Protein AF-0000000087534327 (afdb_homodimer)

Organism: NCBI:txid39488

Foldseek 3Di:
DQQWPWQFLVNLLVVLVVCLVVVVLLSNLLSLLCLLLLVLCFVCVPAADADPVGHFDADPVRHGHHPSLVSQQVLCQPQLFCLQCLDNPDPTGQDGSNRSSLVNCCVNPVVPQQCDDDQQEHEAEDAPPPSPQGWPQVCPVPPSHTYGYHHSSSSSVSSSVSSVVSCVVCVVPTPRVVPIGTDGHQQSLAPQPQQCFAEEEAAQDPVVQVVLCSSNCRNHVHYHYHNAQVVVCVPCPPPDTLEYEYEPVHLPDPPRPVLVVQPHAYEYEEQCQPPDDNPRNPPRYHYAHPVGDSSVVNVSVNVRRD/DQQWPWQFLVNLLVVLVVCLVVVVLLSNLLSLLCLLLLVLCFVCVPAADADPVGHFDADPVRHGHHPSLVSQQVLCQPQLFCLQCLDNPDPTGLDGRNRSSLVNCCVNPVVPQQCDDDQQEGEAEDAPPPSPAGHPQVCPVPPSHGYTHHHSSSSSVSSSVSSVVSCVVCVVPTPRVVPIGTDGHQLSLAPPPQQCFAEEEAAQDPVVQVVLCSLNCRNHVHYHYHNAQVVVCVVCPPPDTLEYEYEPVHLPDPPHPVLVVLPHAYEYEEQCQPPDDNPRNVPRYHYAHPVGDSNVVSVSVNVRRD

Solvent-accessible surface area (backbone atoms only — not comparable to full-atom values): 31778 Å² total; per-residue (Å²): 52,50,30,56,59,46,42,40,63,66,51,52,47,49,49,27,52,51,23,53,76,70,65,36,57,71,42,16,47,57,52,42,54,36,49,43,35,45,51,5,49,68,76,37,70,81,48,50,37,60,44,97,86,63,49,70,35,56,37,63,86,68,39,75,26,69,28,56,68,60,22,24,23,50,38,30,55,73,62,31,26,78,55,42,30,80,43,90,84,46,89,59,38,43,58,52,22,64,57,52,51,49,50,36,45,28,61,64,57,53,38,37,47,47,74,54,52,74,68,32,40,32,64,42,41,25,32,67,49,64,85,54,38,44,45,43,61,43,63,38,70,87,74,55,34,29,41,38,35,38,15,52,64,58,53,35,52,32,46,44,50,24,52,48,52,50,43,72,72,39,52,91,80,45,73,63,70,68,42,23,42,66,24,35,30,40,39,75,20,32,73,42,74,42,25,90,35,34,31,38,36,34,25,62,49,61,69,58,39,50,51,50,46,61,61,38,46,8,44,20,76,39,66,43,82,21,59,40,53,64,55,42,42,66,72,42,58,91,56,75,48,49,29,39,36,33,28,53,85,54,65,73,56,80,87,36,52,67,73,73,39,65,81,44,30,34,37,37,39,22,74,53,62,82,73,62,78,72,82,72,49,81,91,39,64,44,78,43,47,50,83,73,46,55,8,51,50,41,51,54,45,43,67,63,50,98,69,54,31,57,59,46,42,40,64,66,52,51,46,49,49,28,52,53,23,53,75,68,65,36,58,71,44,16,46,56,52,41,54,37,48,43,36,47,51,4,50,70,76,35,69,79,47,50,37,58,43,98,86,63,50,72,34,56,38,67,84,66,39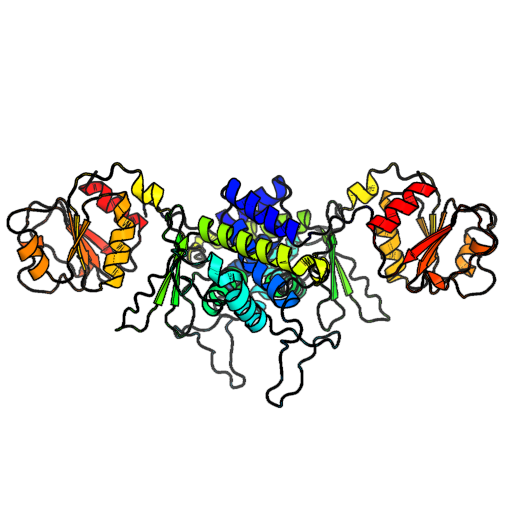,76,26,69,29,55,68,61,22,25,24,50,38,30,54,74,62,31,25,78,55,42,29,82,42,92,84,45,90,57,38,40,57,52,22,65,57,50,51,49,50,35,46,29,61,65,55,52,38,39,45,42,77,58,52,72,67,32,40,33,62,44,40,26,31,66,49,64,87,62,28,37,52,51,62,51,63,43,71,87,74,58,34,30,42,36,34,38,16,52,64,58,51,34,52,32,47,43,50,25,52,49,52,50,43,73,72,38,53,90,81,46,72,62,72,69,44,25,42,66,25,36,31,39,39,77,26,24,72,44,74,43,24,89,35,34,31,38,35,33,27,61,49,61,56,58,37,50,51,51,45,61,63,39,48,11,41,20,77,39,66,44,81,20,60,41,52,65,56,42,43,66,72,41,57,89,54,76,48,48,28,38,37,34,29,53,85,55,66,74,54,81,84,37,52,66,74,73,40,65,81,42,30,35,36,37,39,22,75,54,60,84,75,62,78,70,78,78,44,78,84,39,64,44,75,41,46,50,83,73,49,62,7,49,50,42,49,55,46,43,67,62,48,98

Structure (mmCIF, N/CA/C/O backbone):
data_AF-0000000087534327-model_v1
#
loop_
_entity.id
_entity.type
_entity.pdbx_description
1 polymer 'Stage 0 sporulation protein A homolog'
#
loop_
_atom_site.group_PDB
_atom_site.id
_atom_site.type_symbol
_atom_site.label_atom_id
_atom_site.label_alt_id
_atom_site.label_comp_id
_atom_site.label_asym_id
_atom_site.label_entity_id
_atom_site.label_seq_id
_atom_site.pdbx_PDB_ins_code
_atom_site.Cartn_x
_atom_site.Cartn_y
_atom_site.Cartn_z
_atom_site.occupancy
_atom_site.B_iso_or_equiv
_atom_site.auth_seq_id
_atom_site.auth_comp_id
_atom_site.auth_asym_id
_atom_site.auth_atom_id
_atom_site.pdbx_PDB_model_num
ATOM 1 N N . MET A 1 1 ? -4.801 -25.906 -2.369 1 36.97 1 MET A N 1
ATOM 2 C CA . MET A 1 1 ? -3.598 -26.438 -2.994 1 36.97 1 MET A CA 1
ATOM 3 C C . MET A 1 1 ? -2.398 -26.312 -2.059 1 36.97 1 MET A C 1
ATOM 5 O O . MET A 1 1 ? -2.342 -25.406 -1.229 1 36.97 1 MET A O 1
ATOM 9 N N . GLN A 1 2 ? -1.623 -27.328 -1.891 1 45.06 2 GLN A N 1
ATOM 10 C CA . GLN A 1 2 ? -0.435 -27.391 -1.046 1 45.06 2 GLN A CA 1
ATOM 11 C C . GLN A 1 2 ? 0.55 -26.281 -1.384 1 45.06 2 GLN A C 1
ATOM 13 O O . GLN A 1 2 ? 0.891 -26.078 -2.551 1 45.06 2 GLN A O 1
ATOM 18 N N . GLY A 1 3 ? 0.73 -25.359 -0.593 1 61.16 3 GLY A N 1
ATOM 19 C CA . GLY A 1 3 ? 1.673 -24.266 -0.69 1 61.16 3 GLY A CA 1
ATOM 20 C C . GLY A 1 3 ? 1.007 -22.938 -1.002 1 61.16 3 GLY A C 1
ATOM 21 O O . GLY A 1 3 ? 1.667 -21.891 -1.028 1 61.16 3 GLY A O 1
ATOM 22 N N . ASP A 1 4 ? -0.321 -23.156 -1.404 1 64.56 4 ASP A N 1
ATOM 23 C CA . ASP A 1 4 ? -1.044 -21.906 -1.658 1 64.56 4 ASP A CA 1
ATOM 24 C C . ASP A 1 4 ? -1.2 -21.094 -0.377 1 64.56 4 ASP A C 1
ATOM 26 O O . ASP A 1 4 ? -1.905 -21.5 0.546 1 64.56 4 ASP A O 1
ATOM 30 N N . VAL A 1 5 ? -0.481 -20.203 -0.345 1 73.88 5 VAL A N 1
ATOM 31 C CA . VAL A 1 5 ? -0.558 -19.266 0.782 1 73.88 5 VAL A CA 1
ATOM 32 C C . VAL A 1 5 ? -1.046 -17.906 0.299 1 73.88 5 VAL A C 1
ATOM 34 O O . VAL A 1 5 ? -0.548 -16.875 0.744 1 73.88 5 VAL A O 1
ATOM 37 N N . SER A 1 6 ? -2.041 -18.094 -0.653 1 78.25 6 SER A N 1
ATOM 38 C CA . SER A 1 6 ? -2.6 -16.859 -1.211 1 78.25 6 SER A CA 1
ATOM 39 C C . SER A 1 6 ? -3.121 -15.945 -0.111 1 78.25 6 SER A C 1
ATOM 41 O O . SER A 1 6 ? -3.629 -16.406 0.909 1 78.25 6 SER A O 1
ATOM 43 N N . PHE A 1 7 ? -2.973 -14.734 -0.397 1 88 7 PHE A N 1
ATOM 44 C CA . PHE A 1 7 ? -3.533 -13.75 0.52 1 88 7 PHE A CA 1
ATOM 45 C C . PHE A 1 7 ? -4.996 -13.477 0.191 1 88 7 PHE A C 1
ATOM 47 O O . PHE A 1 7 ? -5.32 -13.062 -0.924 1 88 7 PHE A O 1
ATOM 54 N N . THR A 1 8 ? -5.852 -13.789 1.123 1 89.81 8 THR A N 1
ATOM 55 C CA . THR A 1 8 ? -7.277 -13.531 0.948 1 89.81 8 THR A CA 1
ATOM 56 C C . THR A 1 8 ? -7.625 -12.109 1.381 1 89.81 8 THR A C 1
ATOM 58 O O . THR A 1 8 ? -6.781 -11.398 1.939 1 89.81 8 THR A O 1
ATOM 61 N N . PHE A 1 9 ? -8.891 -11.797 1.038 1 92.75 9 PHE A N 1
ATOM 62 C CA . PHE A 1 9 ? -9.414 -10.5 1.453 1 92.75 9 PHE A CA 1
ATOM 63 C C . PHE A 1 9 ? -9.359 -10.352 2.969 1 92.75 9 PHE A C 1
ATOM 65 O O . PHE A 1 9 ? -8.945 -9.312 3.482 1 92.75 9 PHE A O 1
ATOM 72 N N . LEU A 1 10 ? -9.703 -11.398 3.701 1 93.5 10 LEU A N 1
ATOM 73 C CA . LEU A 1 10 ? -9.703 -11.367 5.16 1 93.5 10 LEU A CA 1
ATOM 74 C C . LEU A 1 10 ? -8.281 -11.328 5.703 1 93.5 10 LEU A C 1
ATOM 76 O O . LEU A 1 10 ? -8.023 -10.719 6.746 1 93.5 10 LEU A O 1
ATOM 80 N N . ASP A 1 11 ? -7.352 -11.961 4.98 1 93.12 11 ASP A N 1
ATOM 81 C CA . ASP A 1 11 ? -5.949 -11.867 5.371 1 93.12 11 ASP A CA 1
ATOM 82 C C . ASP A 1 11 ? -5.457 -10.422 5.344 1 93.12 11 ASP A C 1
ATOM 84 O O . ASP A 1 11 ? -4.664 -10.016 6.195 1 93.12 11 ASP A O 1
ATOM 88 N N . ARG A 1 12 ? -5.883 -9.758 4.316 1 94.31 12 ARG A N 1
ATOM 89 C CA . ARG A 1 12 ? -5.473 -8.359 4.195 1 94.31 12 ARG A CA 1
ATOM 90 C C . ARG A 1 12 ? -6.012 -7.531 5.355 1 94.31 12 ARG A C 1
ATOM 92 O O . ARG A 1 12 ? -5.289 -6.707 5.922 1 94.31 12 ARG A O 1
ATOM 99 N N . ILE A 1 13 ? -7.297 -7.723 5.684 1 95.12 13 ILE A N 1
ATOM 100 C CA . ILE A 1 13 ? -7.891 -7.008 6.805 1 95.12 13 ILE A CA 1
ATOM 101 C C . ILE A 1 13 ? -7.133 -7.336 8.086 1 95.12 13 ILE A C 1
ATOM 103 O O . ILE A 1 13 ? -6.809 -6.441 8.875 1 95.12 13 ILE A O 1
ATOM 107 N N . GLU A 1 14 ? -6.867 -8.594 8.258 1 93.25 14 GLU A N 1
ATOM 108 C CA . GLU A 1 14 ? -6.148 -9.031 9.453 1 93.25 14 GLU A CA 1
ATOM 109 C C . GLU A 1 14 ? -4.773 -8.375 9.539 1 93.25 14 GLU A C 1
ATOM 111 O O . GLU A 1 14 ? -4.34 -7.973 10.617 1 93.25 14 GLU A O 1
ATOM 116 N N . GLU A 1 15 ? -4.113 -8.32 8.461 1 94.5 15 GLU A N 1
ATOM 117 C CA . GLU A 1 15 ? -2.783 -7.719 8.461 1 94.5 15 GLU A CA 1
ATOM 118 C C . GLU A 1 15 ? -2.854 -6.227 8.773 1 94.5 15 GLU A C 1
ATOM 120 O O . GLU A 1 15 ? -1.962 -5.68 9.422 1 94.5 15 GLU A O 1
ATOM 125 N N . VAL A 1 16 ? -3.881 -5.504 8.266 1 96.38 16 VAL A N 1
ATOM 126 C CA . VAL A 1 16 ? -4.078 -4.109 8.656 1 96.38 16 VAL A CA 1
ATOM 127 C C . VAL A 1 16 ? -4.207 -4.012 10.18 1 96.38 16 VAL A C 1
ATOM 129 O O . VAL A 1 16 ? -3.561 -3.17 10.805 1 96.38 16 VAL A O 1
ATOM 132 N N . GLU A 1 17 ? -4.957 -4.887 10.727 1 91.06 17 GLU A N 1
ATOM 133 C CA . GLU A 1 17 ? -5.203 -4.867 12.164 1 91.06 17 GLU A CA 1
ATOM 134 C C . GLU A 1 17 ? -3.926 -5.172 12.945 1 91.06 17 GLU A C 1
ATOM 136 O O . GLU A 1 17 ? -3.658 -4.547 13.977 1 91.06 17 GLU A O 1
ATOM 141 N N . LEU A 1 18 ? -3.154 -6.094 12.469 1 90 18 LEU A N 1
ATOM 142 C CA . LEU A 1 18 ? -1.876 -6.402 13.094 1 90 18 LEU A CA 1
ATOM 143 C C . LEU A 1 18 ? -0.938 -5.203 13.047 1 90 18 LEU A C 1
ATOM 145 O O . LEU A 1 18 ? -0.207 -4.938 14 1 90 18 LEU A O 1
ATOM 149 N N . ASN A 1 19 ? -0.927 -4.547 11.906 1 93.62 19 ASN A N 1
ATOM 150 C CA . ASN A 1 19 ? -0.098 -3.355 11.758 1 93.62 19 ASN A CA 1
ATOM 151 C C . ASN A 1 19 ? -0.521 -2.258 12.727 1 93.62 19 ASN A C 1
ATOM 153 O O . ASN A 1 19 ? 0.323 -1.532 13.258 1 93.62 19 ASN A O 1
ATOM 157 N N . ILE A 1 20 ? -1.836 -2.1 12.953 1 88.81 20 ILE A N 1
ATOM 158 C CA . ILE A 1 20 ? -2.336 -1.126 13.914 1 88.81 20 ILE A CA 1
ATOM 159 C C . ILE A 1 20 ? -1.821 -1.472 15.312 1 88.81 20 ILE A C 1
ATOM 161 O O . ILE A 1 20 ? -1.279 -0.612 16.016 1 88.81 20 ILE A O 1
ATOM 165 N N . VAL A 1 21 ? -1.9 -2.727 15.664 1 84.56 21 VAL A N 1
ATOM 166 C CA . VAL A 1 21 ? -1.498 -3.189 16.984 1 84.56 21 VAL A CA 1
ATOM 167 C C . VAL A 1 21 ? -0.009 -2.922 17.203 1 84.56 21 VAL A C 1
ATOM 169 O O . VAL A 1 21 ? 0.405 -2.496 18.281 1 84.56 21 VAL A O 1
ATOM 172 N N . ASP A 1 22 ? 0.741 -3.104 16.188 1 85.94 22 ASP A N 1
ATOM 173 C CA . ASP A 1 22 ? 2.189 -2.967 16.312 1 85.94 22 ASP A CA 1
ATOM 174 C C . ASP A 1 22 ? 2.641 -1.56 15.922 1 85.94 22 ASP A C 1
ATOM 176 O O . ASP A 1 22 ? 3.838 -1.304 15.781 1 85.94 22 ASP A O 1
ATOM 180 N N . ARG A 1 23 ? 1.718 -0.653 15.617 1 86.81 23 ARG A N 1
ATOM 181 C CA . ARG A 1 23 ? 1.947 0.759 15.336 1 86.81 23 ARG A CA 1
ATOM 182 C C . ARG A 1 23 ? 2.799 0.935 14.086 1 86.81 23 ARG A C 1
ATOM 184 O O . ARG A 1 23 ? 3.721 1.754 14.062 1 86.81 23 ARG A O 1
ATOM 191 N N . ARG A 1 24 ? 2.619 0.038 13.133 1 91.94 24 ARG A N 1
ATOM 192 C CA . ARG A 1 24 ? 3.191 0.195 11.797 1 91.94 24 ARG A CA 1
ATOM 193 C C . ARG A 1 24 ? 2.25 0.974 10.891 1 91.94 24 ARG A C 1
ATOM 195 O O . ARG A 1 24 ? 1.607 0.395 10.008 1 91.94 24 ARG A O 1
ATOM 202 N N . TRP A 1 25 ? 2.289 2.246 11.055 1 92.44 25 TRP A N 1
ATOM 203 C CA . TRP A 1 25 ? 1.252 3.131 10.531 1 92.44 25 TRP A CA 1
ATOM 204 C C . TRP A 1 25 ? 1.341 3.234 9.008 1 92.44 25 TRP A C 1
ATOM 206 O O . TRP A 1 25 ? 0.318 3.316 8.328 1 92.44 25 TRP A O 1
ATOM 216 N N . GLN A 1 26 ? 2.553 3.273 8.469 1 94.25 26 GLN A N 1
ATOM 217 C CA . GLN A 1 26 ? 2.689 3.359 7.02 1 94.25 26 GLN A CA 1
ATOM 218 C C . GLN A 1 26 ? 2.086 2.137 6.34 1 94.25 26 GLN A C 1
ATOM 220 O O . GLN A 1 26 ? 1.371 2.264 5.34 1 94.25 26 GLN A O 1
ATOM 225 N N . SER A 1 27 ? 2.355 0.97 6.934 1 96.12 27 SER A N 1
ATOM 226 C CA . SER A 1 27 ? 1.826 -0.286 6.41 1 96.12 27 SER A CA 1
ATOM 227 C C . SER A 1 27 ? 0.312 -0.36 6.578 1 96.12 27 SER A C 1
ATOM 229 O O . SER A 1 27 ? -0.4 -0.768 5.66 1 96.12 27 SER A O 1
ATOM 231 N N . ALA A 1 28 ? -0.136 -0.036 7.789 1 96 28 ALA A N 1
ATOM 232 C CA . ALA A 1 28 ? -1.568 -0.083 8.07 1 96 28 ALA A CA 1
ATOM 233 C C . ALA A 1 28 ? -2.354 0.775 7.086 1 96 28 ALA A C 1
ATOM 235 O O . ALA A 1 28 ? -3.328 0.311 6.488 1 96 28 ALA A O 1
ATOM 236 N N . LEU A 1 29 ? -1.851 1.996 6.906 1 95.12 29 LEU A N 1
ATOM 237 C CA . LEU A 1 29 ? -2.541 2.932 6.023 1 95.12 29 LEU A CA 1
ATOM 238 C C . LEU A 1 29 ? -2.484 2.457 4.574 1 95.12 29 LEU A C 1
ATOM 240 O O . LEU A 1 29 ? -3.486 2.514 3.859 1 95.12 29 LEU A O 1
ATOM 244 N N . ALA A 1 30 ? -1.35 2.006 4.117 1 94.81 30 ALA A N 1
ATOM 245 C CA . ALA A 1 30 ? -1.185 1.53 2.744 1 94.81 30 ALA A CA 1
ATOM 246 C C . ALA A 1 30 ? -2.178 0.416 2.426 1 94.81 30 ALA A C 1
ATOM 248 O O . ALA A 1 30 ? -2.875 0.469 1.411 1 94.81 30 ALA A O 1
ATOM 249 N N . LEU A 1 31 ? -2.295 -0.563 3.266 1 96.25 31 LEU A N 1
ATOM 250 C CA . LEU A 1 31 ? -3.174 -1.697 3.006 1 96.25 31 LEU A CA 1
ATOM 251 C C . LEU A 1 31 ? -4.637 -1.296 3.16 1 96.25 31 LEU A C 1
ATOM 253 O O . LEU A 1 31 ? -5.488 -1.721 2.375 1 96.25 31 LEU A O 1
ATOM 257 N N . ALA A 1 32 ? -4.918 -0.532 4.176 1 96.5 32 ALA A N 1
ATOM 258 C CA . ALA A 1 32 ? -6.301 -0.114 4.406 1 96.5 32 ALA A CA 1
ATOM 259 C C . ALA A 1 32 ? -6.859 0.618 3.188 1 96.5 32 ALA A C 1
ATOM 261 O O . ALA A 1 32 ? -8.023 0.427 2.822 1 96.5 32 ALA A O 1
ATOM 262 N N . LEU A 1 33 ? -6.027 1.427 2.592 1 95.31 33 LEU A N 1
ATOM 263 C CA . LEU A 1 33 ? -6.449 2.242 1.457 1 95.31 33 LEU A CA 1
ATOM 264 C C . LEU A 1 33 ? -6.711 1.374 0.232 1 95.31 33 LEU A C 1
ATOM 266 O O . LEU A 1 33 ? -7.332 1.827 -0.734 1 95.31 33 LEU A O 1
ATOM 270 N N . THR A 1 34 ? -6.258 0.161 0.208 1 95.38 34 THR A N 1
ATOM 271 C CA . THR A 1 34 ? -6.48 -0.721 -0.932 1 95.38 34 THR A CA 1
ATOM 272 C C . THR A 1 34 ? -7.777 -1.509 -0.764 1 95.38 34 THR A C 1
ATOM 274 O O . THR A 1 34 ? -8.266 -2.115 -1.718 1 95.38 34 THR A O 1
ATOM 277 N N . LEU A 1 35 ? -8.367 -1.562 0.428 1 96.38 35 LEU A N 1
ATOM 278 C CA . LEU A 1 35 ? -9.523 -2.404 0.701 1 96.38 35 LEU A CA 1
ATOM 279 C C . LEU A 1 35 ? -10.711 -1.998 -0.171 1 96.38 35 LEU A C 1
ATOM 281 O O . LEU A 1 35 ? -11.367 -2.854 -0.766 1 96.38 35 LEU A O 1
ATOM 285 N N . PRO A 1 36 ? -10.945 -0.66 -0.348 1 96.38 36 PRO A N 1
ATOM 286 C CA . PRO A 1 36 ? -12.07 -0.274 -1.204 1 96.38 36 PRO A CA 1
ATOM 287 C C . PRO A 1 36 ? -11.852 -0.651 -2.668 1 96.38 36 PRO A C 1
ATOM 289 O O . PRO A 1 36 ? -12.82 -0.785 -3.424 1 96.38 36 PRO A O 1
ATOM 292 N N . ASP A 1 37 ? -10.562 -0.738 -3.105 1 94.5 37 ASP A N 1
ATOM 293 C CA . ASP A 1 37 ? -10.297 -1.212 -4.461 1 94.5 37 ASP A CA 1
ATOM 294 C C . ASP A 1 37 ? -10.891 -2.602 -4.68 1 94.5 37 ASP A C 1
ATOM 296 O O . ASP A 1 37 ? -11.484 -2.869 -5.73 1 94.5 37 ASP A O 1
ATOM 300 N N . ILE A 1 38 ? -10.711 -3.457 -3.727 1 93.94 38 ILE A N 1
ATOM 301 C CA . ILE A 1 38 ? -11.203 -4.828 -3.797 1 93.94 38 ILE A CA 1
ATOM 302 C C . ILE A 1 38 ? -12.727 -4.844 -3.697 1 93.94 38 ILE A C 1
ATOM 304 O O . ILE A 1 38 ? -13.406 -5.414 -4.555 1 93.94 38 ILE A O 1
ATOM 308 N N . CYS A 1 39 ? -13.227 -4.176 -2.689 1 96.19 39 CYS A N 1
ATOM 309 C CA . CYS A 1 39 ? -14.664 -4.18 -2.428 1 96.19 39 CYS A CA 1
ATOM 310 C C . CYS A 1 39 ? -15.43 -3.527 -3.574 1 96.19 39 CYS A C 1
ATOM 312 O O . CYS A 1 39 ? -16.5 -3.988 -3.947 1 96.19 39 CYS A O 1
ATOM 314 N N . GLY A 1 40 ? -14.891 -2.447 -4.098 1 95.81 40 GLY A N 1
ATOM 315 C CA . GLY A 1 40 ? -15.516 -1.805 -5.246 1 95.81 40 GLY A CA 1
ATOM 316 C C . GLY A 1 40 ? -15.594 -2.705 -6.465 1 95.81 40 GLY A C 1
ATOM 317 O O . GLY A 1 40 ? -16.609 -2.715 -7.168 1 95.81 40 GLY A O 1
ATOM 318 N N . GLY A 1 41 ? -14.523 -3.445 -6.727 1 92.56 41 GLY A N 1
ATOM 319 C CA . GLY A 1 41 ? -14.531 -4.398 -7.824 1 92.56 41 GLY A CA 1
ATOM 320 C C . GLY A 1 41 ? -15.547 -5.504 -7.652 1 92.56 41 GLY A C 1
ATOM 321 O O . GLY A 1 41 ? -16.172 -5.945 -8.625 1 92.56 41 GLY A O 1
ATOM 322 N N . ILE A 1 42 ? -15.766 -5.938 -6.441 1 92.19 42 ILE A N 1
ATOM 323 C CA . ILE A 1 42 ? -16.703 -7 -6.121 1 92.19 42 ILE A CA 1
ATOM 324 C C . ILE A 1 42 ? -18.141 -6.469 -6.203 1 92.19 42 ILE A C 1
ATOM 326 O O . ILE A 1 42 ? -19.016 -7.125 -6.762 1 92.19 42 ILE A O 1
ATOM 330 N N . ALA A 1 43 ? -18.391 -5.324 -5.715 1 95.56 43 ALA A N 1
ATOM 331 C CA . ALA A 1 43 ? -19.734 -4.758 -5.602 1 95.56 43 ALA A CA 1
ATOM 332 C C . ALA A 1 43 ? -20.234 -4.262 -6.953 1 95.56 43 ALA A C 1
ATOM 334 O O . ALA A 1 43 ? -21.422 -4.355 -7.25 1 95.56 43 ALA A O 1
ATOM 335 N N . PHE A 1 44 ? -19.312 -3.721 -7.777 1 95.75 44 PHE A N 1
ATOM 336 C CA . PHE A 1 44 ? -19.734 -3.041 -8.992 1 95.75 44 PHE A CA 1
ATOM 337 C C . PHE A 1 44 ? -18.875 -3.465 -10.18 1 95.75 44 PHE A C 1
ATOM 339 O O . PHE A 1 44 ? -18.266 -2.625 -10.844 1 95.75 44 PHE A O 1
ATOM 346 N N . PRO A 1 45 ? -18.891 -4.762 -10.523 1 91 45 PRO A N 1
ATOM 347 C CA . PRO A 1 45 ? -18.078 -5.254 -11.633 1 91 45 PRO A CA 1
ATOM 348 C C . PRO A 1 45 ? -18.484 -4.656 -12.977 1 91 45 PRO A C 1
ATOM 350 O O . PRO A 1 45 ? -17.688 -4.66 -13.922 1 91 45 PRO A O 1
ATOM 353 N N . GLU A 1 46 ? -19.641 -4.035 -13.039 1 92.06 46 GLU A N 1
ATOM 354 C CA . GLU A 1 46 ? -20.172 -3.49 -14.281 1 92.06 46 GLU A CA 1
ATOM 355 C C . GLU A 1 46 ? -19.609 -2.098 -14.555 1 92.06 46 GLU A C 1
ATOM 357 O O . GLU A 1 46 ? -19.719 -1.586 -15.672 1 92.06 46 GLU A O 1
ATOM 362 N N . ILE A 1 47 ? -19.078 -1.486 -13.555 1 94.06 47 ILE A N 1
ATOM 363 C CA . ILE A 1 47 ? -18.484 -0.166 -13.742 1 94.06 47 ILE A CA 1
ATOM 364 C C . ILE A 1 47 ? -17.109 -0.303 -14.391 1 94.06 47 ILE A C 1
ATOM 366 O O . ILE A 1 47 ? -16.156 -0.705 -13.742 1 94.06 47 ILE A O 1
ATOM 370 N N . VAL A 1 48 ? -17.094 0.048 -15.688 1 91.38 48 VAL A N 1
ATOM 371 C CA . VAL A 1 48 ? -15.898 -0.145 -16.5 1 91.38 48 VAL A CA 1
ATOM 372 C C . VAL A 1 48 ? -15.594 1.129 -17.281 1 91.38 48 VAL A C 1
ATOM 374 O O . VAL A 1 48 ? -16.438 2.023 -17.375 1 91.38 48 VAL A O 1
ATOM 377 N N . LYS A 1 49 ? -14.383 1.308 -17.766 1 89.44 49 LYS A N 1
ATOM 378 C CA . LYS A 1 49 ? -13.961 2.484 -18.531 1 89.44 49 LYS A CA 1
ATOM 379 C C . LYS A 1 49 ? -14.539 2.463 -19.938 1 89.44 49 LYS A C 1
ATOM 381 O O . LYS A 1 49 ? -14.68 1.397 -20.547 1 89.44 49 LYS A O 1
ATOM 386 N N . HIS A 1 50 ? -14.828 3.641 -20.422 1 89.56 50 HIS A N 1
ATOM 387 C CA . HIS A 1 50 ? -15.352 3.805 -21.781 1 89.56 50 HIS A CA 1
ATOM 388 C C . HIS A 1 50 ? -14.578 4.863 -22.547 1 89.56 50 HIS A C 1
ATOM 390 O O . HIS A 1 50 ? -14.07 5.824 -21.953 1 89.56 50 HIS A O 1
ATOM 396 N N . TYR A 1 51 ? -14.484 4.613 -23.844 1 85.25 51 TYR A N 1
ATOM 397 C CA . TYR A 1 51 ? -13.992 5.672 -24.719 1 85.25 51 TYR A CA 1
ATOM 398 C C . TYR A 1 51 ? -15.008 6.801 -24.844 1 85.25 51 TYR A C 1
ATOM 400 O O . TYR A 1 51 ? -16.172 6.641 -24.453 1 85.25 51 TYR A O 1
ATOM 408 N N . ARG A 1 52 ? -14.492 7.934 -25.359 1 84.19 52 ARG A N 1
ATOM 409 C CA . ARG A 1 52 ? -15.359 9.102 -25.531 1 84.19 52 ARG A CA 1
ATOM 410 C C . ARG A 1 52 ? -16.562 8.766 -26.406 1 84.19 52 ARG A C 1
ATOM 412 O O . ARG A 1 52 ? -17.641 9.344 -26.219 1 84.19 52 ARG A O 1
ATOM 419 N N . ASP A 1 53 ? -16.359 7.824 -27.266 1 87.88 53 ASP A N 1
ATOM 420 C CA . ASP A 1 53 ? -17.438 7.469 -28.188 1 87.88 53 ASP A CA 1
ATOM 421 C C . ASP A 1 53 ? -18.344 6.402 -27.578 1 87.88 53 ASP A C 1
ATOM 423 O O . ASP A 1 53 ? -19.25 5.895 -28.266 1 87.88 53 ASP A O 1
ATOM 427 N N . GLY A 1 54 ? -18.141 5.914 -26.422 1 85.12 54 GLY A N 1
ATOM 428 C CA . GLY A 1 54 ? -19.031 5.016 -25.703 1 85.12 54 GLY A CA 1
ATOM 429 C C . GLY A 1 54 ? -18.547 3.576 -25.688 1 85.12 54 GLY A C 1
ATOM 430 O O . GLY A 1 54 ? -19.094 2.736 -24.984 1 85.12 54 GLY A O 1
ATOM 431 N N . ARG A 1 55 ? -17.609 3.266 -26.484 1 88.44 55 ARG A N 1
ATOM 432 C CA . ARG A 1 55 ? -17.094 1.903 -26.547 1 88.44 55 ARG A CA 1
ATOM 433 C C . ARG A 1 55 ? -16.359 1.538 -25.266 1 88.44 55 ARG A C 1
ATOM 435 O O . ARG A 1 55 ? -15.672 2.375 -24.688 1 88.44 55 ARG A O 1
ATOM 442 N N . VAL A 1 56 ? -16.562 0.314 -24.812 1 88.56 56 VAL A N 1
ATOM 443 C CA . VAL A 1 56 ? -15.906 -0.18 -23.609 1 88.56 56 VAL A CA 1
ATOM 444 C C . VAL A 1 56 ? -14.414 -0.348 -23.875 1 88.56 56 VAL A C 1
ATOM 446 O O . VAL A 1 56 ? -14.008 -0.873 -24.906 1 88.56 56 VAL A O 1
ATOM 449 N N . MET A 1 57 ? -13.711 0.243 -22.984 1 87.31 57 MET A N 1
ATOM 450 C CA . MET A 1 57 ? -12.266 0.045 -23.047 1 87.31 57 MET A CA 1
ATOM 451 C C . MET A 1 57 ? -11.891 -1.352 -22.578 1 87.31 57 MET A C 1
ATOM 453 O O . MET A 1 57 ? -12.352 -1.798 -21.516 1 87.31 57 MET A O 1
ATOM 457 N N . LEU A 1 58 ? -11.195 -2.025 -23.359 1 80.44 58 LEU A N 1
ATOM 458 C CA . LEU A 1 58 ? -10.789 -3.385 -23.031 1 80.44 58 LEU A CA 1
ATOM 459 C C . LEU A 1 58 ? -9.328 -3.428 -22.609 1 80.44 58 LEU A C 1
ATOM 461 O O . LEU A 1 58 ? -8.508 -2.658 -23.109 1 80.44 58 LEU A O 1
ATOM 465 N N . ASP A 1 59 ? -9.203 -4.297 -21.609 1 66.5 59 ASP A N 1
ATOM 466 C CA . ASP A 1 59 ? -7.82 -4.492 -21.203 1 66.5 59 ASP A CA 1
ATOM 467 C C . ASP A 1 59 ? -7.082 -5.418 -22.156 1 66.5 59 ASP A C 1
ATOM 469 O O . ASP A 1 59 ? -7.594 -5.734 -23.234 1 66.5 59 ASP A O 1
ATOM 473 N N . ARG A 1 60 ? -5.902 -5.645 -21.859 1 56 60 ARG A N 1
ATOM 474 C CA . ARG A 1 60 ? -5.035 -6.391 -22.766 1 56 60 ARG A CA 1
ATOM 475 C C . ARG A 1 60 ? -5.551 -7.809 -22.984 1 56 60 ARG A C 1
ATOM 477 O O . ARG A 1 60 ? -5.293 -8.422 -24.016 1 56 60 ARG A O 1
ATOM 484 N N . GLN A 1 61 ? -6.363 -8.422 -22.031 1 60.5 61 GLN A N 1
ATOM 485 C CA . GLN A 1 61 ? -6.988 -9.742 -22.109 1 60.5 61 GLN A CA 1
ATOM 486 C C . GLN A 1 61 ? -8.391 -9.648 -22.719 1 60.5 61 GLN A C 1
ATOM 488 O O . GLN A 1 61 ? -9.172 -10.594 -22.625 1 60.5 61 GLN A O 1
ATOM 493 N N . LYS A 1 62 ? -8.617 -8.453 -23.188 1 72.12 62 LYS A N 1
ATOM 494 C CA . LYS A 1 62 ? -9.883 -8.18 -23.859 1 72.12 62 LYS A CA 1
ATOM 495 C C . LYS A 1 62 ? -11.039 -8.195 -22.859 1 72.12 62 LYS A C 1
ATOM 497 O O . LYS A 1 62 ? -12.18 -8.5 -23.234 1 72.12 62 LYS A O 1
ATOM 502 N N . ASN A 1 63 ? -10.711 -8.133 -21.656 1 75.44 63 ASN A N 1
ATOM 503 C CA . ASN A 1 63 ? -11.75 -7.906 -20.656 1 75.44 63 ASN A CA 1
ATOM 504 C C . ASN A 1 63 ? -12.016 -6.418 -20.453 1 75.44 63 ASN A C 1
ATOM 506 O O . ASN A 1 63 ? -11.133 -5.586 -20.672 1 75.44 63 ASN A O 1
ATOM 510 N N . PRO A 1 64 ? 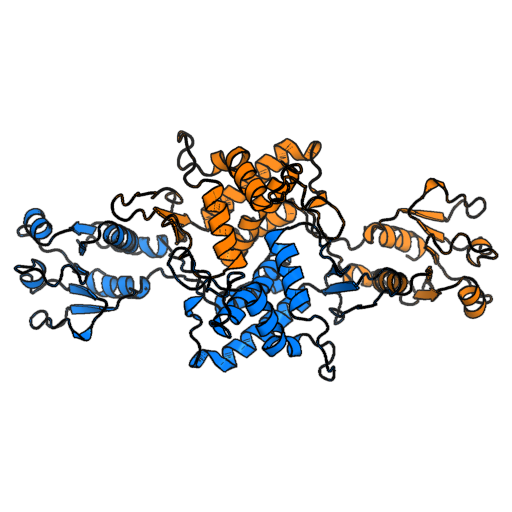-13.266 -6.141 -20.141 1 83.44 64 PRO A N 1
ATOM 511 C CA . PRO A 1 64 ? -13.531 -4.734 -19.828 1 83.44 64 PRO A CA 1
ATOM 512 C C . PRO A 1 64 ? -12.617 -4.188 -18.734 1 83.44 64 PRO A C 1
ATOM 514 O O . PRO A 1 64 ? -12.383 -4.855 -17.719 1 83.44 64 PRO A O 1
ATOM 517 N N . THR A 1 65 ? -12.062 -3.008 -19 1 85 65 THR A N 1
ATOM 518 C CA . THR A 1 65 ? -11.18 -2.375 -18.031 1 85 65 THR A CA 1
ATOM 519 C C . THR A 1 65 ? -11.984 -1.755 -16.891 1 85 65 THR A C 1
ATOM 521 O O . THR A 1 65 ? -12.875 -0.939 -17.125 1 85 65 THR A O 1
ATOM 524 N N . ARG A 1 66 ? -11.586 -2.125 -15.742 1 87.75 66 ARG A N 1
ATOM 525 C CA . ARG A 1 66 ? -12.281 -1.616 -14.57 1 87.75 66 ARG A CA 1
ATOM 526 C C . ARG A 1 66 ? -12.086 -0.111 -14.422 1 87.75 66 ARG A C 1
ATOM 528 O O . ARG A 1 66 ? -10.977 0.396 -14.609 1 87.75 66 ARG A O 1
ATOM 535 N N . ASP A 1 67 ? -13.133 0.612 -14.141 1 90.62 67 ASP A N 1
ATOM 536 C CA . ASP A 1 67 ? -13.008 1.972 -13.625 1 90.62 67 ASP A CA 1
ATOM 537 C C . ASP A 1 67 ? -12.844 1.97 -12.109 1 90.62 67 ASP A C 1
ATOM 539 O O . ASP A 1 67 ? -13.797 2.234 -11.375 1 90.62 67 ASP A O 1
ATOM 543 N N . VAL A 1 68 ? -11.602 1.745 -11.695 1 91.12 68 VAL A N 1
ATOM 544 C CA . VAL A 1 68 ? -11.266 1.488 -10.297 1 91.12 68 VAL A CA 1
ATOM 545 C C . VAL A 1 68 ? -11.695 2.672 -9.438 1 91.12 68 VAL A C 1
ATOM 547 O O . VAL A 1 68 ? -12.234 2.484 -8.344 1 91.12 68 VAL A O 1
ATOM 550 N N . GLY A 1 69 ? -11.453 3.928 -9.961 1 92.69 69 GLY A N 1
ATOM 551 C CA . GLY A 1 69 ? -11.805 5.113 -9.195 1 92.69 69 GLY A CA 1
ATOM 552 C C . GLY A 1 69 ? -13.289 5.199 -8.891 1 92.69 69 GLY A C 1
ATOM 553 O O . GLY A 1 69 ? -13.68 5.383 -7.734 1 92.69 69 GLY A O 1
ATOM 554 N N . THR A 1 70 ? -14.109 4.988 -9.906 1 94.31 70 THR A N 1
ATOM 555 C CA . THR A 1 70 ? -15.555 5.07 -9.727 1 94.31 70 THR A CA 1
ATOM 556 C C . THR A 1 70 ? -16.062 3.926 -8.852 1 94.31 70 THR A C 1
ATOM 558 O O . THR A 1 70 ? -16.969 4.113 -8.047 1 94.31 70 THR A O 1
ATOM 561 N N . GLN A 1 71 ? -15.508 2.725 -9.055 1 95.94 71 GLN A N 1
ATOM 562 C CA . GLN A 1 71 ? -15.852 1.599 -8.188 1 95.94 71 GLN A CA 1
ATOM 563 C C . GLN A 1 71 ? -15.547 1.912 -6.727 1 95.94 71 GLN A C 1
ATOM 565 O O . GLN A 1 71 ? -16.375 1.655 -5.848 1 95.94 71 GLN A O 1
ATOM 570 N N . TYR A 1 72 ? -14.352 2.449 -6.539 1 95.75 72 TYR A N 1
ATOM 571 C CA . TYR A 1 72 ? -13.859 2.811 -5.219 1 95.75 72 TYR A CA 1
ATOM 572 C C . TYR A 1 72 ? -14.797 3.795 -4.531 1 95.75 72 TYR A C 1
ATOM 574 O O . TYR A 1 72 ? -15.234 3.559 -3.404 1 95.75 72 TYR A O 1
ATOM 582 N N . ILE A 1 73 ? -15.141 4.844 -5.227 1 95.88 73 ILE A N 1
ATOM 583 C CA . ILE A 1 73 ? -15.938 5.945 -4.695 1 95.88 73 ILE A CA 1
ATOM 584 C C . ILE A 1 73 ? -17.344 5.453 -4.379 1 95.88 73 ILE A C 1
ATOM 586 O O . ILE A 1 73 ? -17.875 5.703 -3.293 1 95.88 73 ILE A O 1
ATOM 590 N N . ARG A 1 74 ? -17.891 4.715 -5.262 1 97.25 74 ARG A N 1
ATOM 591 C CA . ARG A 1 74 ? -19.25 4.227 -5.082 1 97.25 74 ARG A CA 1
ATOM 592 C C . ARG A 1 74 ? -19.344 3.27 -3.896 1 97.25 74 ARG A C 1
ATOM 594 O O . ARG A 1 74 ? -20.266 3.355 -3.088 1 97.25 74 ARG A O 1
ATOM 601 N N . TRP A 1 75 ? -18.453 2.344 -3.822 1 98.12 75 TRP A N 1
ATOM 602 C CA . TRP A 1 75 ? -18.484 1.396 -2.713 1 98.12 75 TRP A CA 1
ATOM 603 C C . TRP A 1 75 ? -18.359 2.121 -1.376 1 98.12 75 TRP A C 1
ATOM 605 O O . TRP A 1 75 ? -19.078 1.8 -0.426 1 98.12 75 TRP A O 1
ATOM 615 N N . PHE A 1 76 ? -17.438 3.031 -1.328 1 97.19 76 PHE A N 1
ATOM 616 C CA . PHE A 1 76 ? -17.234 3.779 -0.092 1 97.19 76 PHE A CA 1
ATOM 617 C C . PHE A 1 76 ? -18.516 4.504 0.312 1 97.19 76 PHE A C 1
ATOM 619 O O . PHE A 1 76 ? -18.953 4.406 1.46 1 97.19 76 PHE A O 1
ATOM 626 N N . ASP A 1 77 ? -19.078 5.164 -0.601 1 96 77 ASP A N 1
ATOM 627 C CA . ASP A 1 77 ? -20.25 5.984 -0.304 1 96 77 ASP A CA 1
ATOM 628 C C . ASP A 1 77 ? -21.438 5.117 0.075 1 96 77 ASP A C 1
ATOM 630 O O . ASP A 1 77 ? -22.25 5.508 0.912 1 96 77 ASP A O 1
ATOM 634 N N . GLU A 1 78 ? -21.562 3.967 -0.457 1 96.94 78 GLU A N 1
ATOM 635 C CA . GLU A 1 78 ? -22.734 3.129 -0.249 1 96.94 78 GLU A CA 1
ATOM 636 C C . GLU A 1 78 ? -22.578 2.234 0.976 1 96.94 78 GLU A C 1
ATOM 638 O O . GLU A 1 78 ? -23.531 1.976 1.7 1 96.94 78 GLU A O 1
ATOM 643 N N . TYR A 1 79 ? -21.344 1.777 1.199 1 96.88 79 TYR A N 1
ATOM 644 C CA . TYR A 1 79 ? -21.234 0.705 2.18 1 96.88 79 TYR A CA 1
ATOM 645 C C . TYR A 1 79 ? -20.328 1.124 3.338 1 96.88 79 TYR A C 1
ATOM 647 O O . TYR A 1 79 ? -20.438 0.585 4.441 1 96.88 79 TYR A O 1
ATOM 655 N N . ALA A 1 80 ? -19.359 2.031 3.109 1 95.88 80 ALA A N 1
ATOM 656 C CA . ALA A 1 80 ? -18.375 2.35 4.145 1 95.88 80 ALA A CA 1
ATOM 657 C C . ALA A 1 80 ? -18.766 3.631 4.883 1 95.88 80 ALA A C 1
ATOM 659 O O . ALA A 1 80 ? -18.359 3.834 6.035 1 95.88 80 ALA A O 1
ATOM 660 N N . GLY A 1 81 ? -19.516 4.52 4.27 1 91.56 81 GLY A N 1
ATOM 661 C CA . GLY A 1 81 ? -19.812 5.852 4.777 1 91.56 81 GLY A CA 1
ATOM 662 C C . GLY A 1 81 ? -20.281 5.848 6.215 1 91.56 81 GLY A C 1
ATOM 663 O O . GLY A 1 81 ? -19.859 6.676 7.023 1 91.56 81 GLY A O 1
ATOM 664 N N . ASP A 1 82 ? -21.078 4.918 6.582 1 89.56 82 ASP A N 1
ATOM 665 C CA . ASP A 1 82 ? -21.688 4.871 7.902 1 89.56 82 ASP A CA 1
ATOM 666 C C . ASP A 1 82 ? -20.641 4.641 8.992 1 89.56 82 ASP A C 1
ATOM 668 O O . ASP A 1 82 ? -20.812 5.074 10.133 1 89.56 82 ASP A O 1
ATOM 672 N N . HIS A 1 83 ? -19.594 4.016 8.672 1 90.69 83 HIS A N 1
ATOM 673 C CA . HIS A 1 83 ? -18.531 3.723 9.633 1 90.69 83 HIS A CA 1
ATOM 674 C C . HIS A 1 83 ? -17.609 4.922 9.82 1 90.69 83 HIS A C 1
ATOM 676 O O . HIS A 1 83 ? -16.766 4.926 10.727 1 90.69 83 HIS A O 1
ATOM 682 N N . PHE A 1 84 ? -17.797 5.902 8.969 1 88.06 84 PHE A N 1
ATOM 683 C CA . PHE A 1 84 ? -16.922 7.059 9.023 1 88.06 84 PHE A CA 1
ATOM 684 C C . PHE A 1 84 ? -17.672 8.297 9.516 1 88.06 84 PHE A C 1
ATOM 686 O O . PHE A 1 84 ? -17.234 9.422 9.266 1 88.06 84 PHE A O 1
ATOM 693 N N . LYS A 1 85 ? -18.703 8.078 10.148 1 79.56 85 LYS A N 1
ATOM 694 C CA . LYS A 1 85 ? -19.406 9.164 10.828 1 79.56 85 LYS A CA 1
ATOM 695 C C . LYS A 1 85 ? -18.766 9.469 12.18 1 79.56 85 LYS A C 1
ATOM 697 O O . LYS A 1 85 ? -18.266 8.57 12.852 1 79.56 85 LYS A O 1
ATOM 702 N N . LEU A 1 86 ? -18.75 10.664 12.547 1 67.75 86 LEU A N 1
ATOM 703 C CA . LEU A 1 86 ? -18.219 11.023 13.852 1 67.75 86 LEU A CA 1
ATOM 704 C C . LEU A 1 86 ? -19.141 10.531 14.969 1 67.75 86 LEU A C 1
ATOM 706 O O . LEU A 1 86 ? -18.672 9.969 15.961 1 67.75 86 LEU A O 1
ATOM 710 N N . SER A 1 87 ? -20.328 10.867 14.758 1 66.06 87 SER A N 1
ATOM 711 C CA . SER A 1 87 ? -21.375 10.328 15.617 1 66.06 87 SER A CA 1
ATOM 712 C C . SER A 1 87 ? -22.375 9.508 14.812 1 66.06 87 SER A C 1
ATOM 714 O O . SER A 1 87 ? -22.656 9.812 13.648 1 66.06 87 SER A O 1
ATOM 716 N N . GLN A 1 88 ? -22.859 8.438 15.406 1 69.75 88 GLN A N 1
ATOM 717 C CA . GLN A 1 88 ? -23.828 7.57 14.727 1 69.75 88 GLN A CA 1
ATOM 718 C C . GLN A 1 88 ? -25.047 8.359 14.258 1 69.75 88 GLN A C 1
ATOM 720 O O . GLN A 1 88 ? -25.672 7.992 13.266 1 69.75 88 GLN A O 1
ATOM 725 N N . SER A 1 89 ? -25.281 9.438 14.914 1 71.38 89 SER A N 1
ATOM 726 C CA . SER A 1 89 ? -26.469 10.234 14.594 1 71.38 89 SER A CA 1
ATOM 727 C C . SER A 1 89 ? -26.188 11.203 13.453 1 71.38 89 SER A C 1
ATOM 729 O O . SER A 1 89 ? -27.125 11.773 12.875 1 71.38 89 SER A O 1
ATOM 731 N N . ASP A 1 90 ? -24.922 11.219 13.039 1 75.06 90 ASP A N 1
ATOM 732 C CA . ASP A 1 90 ? -24.578 12.133 11.961 1 75.06 90 ASP A CA 1
ATOM 733 C C . ASP A 1 90 ? -25.156 11.648 10.633 1 75.06 90 ASP A C 1
ATOM 735 O O . ASP A 1 90 ? -25.234 10.445 10.375 1 75.06 90 ASP A O 1
ATOM 739 N N . GLU A 1 91 ? -25.625 12.555 9.844 1 74.62 91 GLU A N 1
ATOM 740 C CA . GLU A 1 91 ? -26.203 12.203 8.547 1 74.62 91 GLU A CA 1
ATOM 741 C C . GLU A 1 91 ? -25.125 11.828 7.543 1 74.62 91 GLU A C 1
ATOM 743 O O . GLU A 1 91 ? -25.312 10.93 6.719 1 74.62 91 GLU A O 1
ATOM 748 N N . LYS A 1 92 ? -24 12.539 7.66 1 79.5 92 LYS A N 1
ATOM 749 C CA . LYS A 1 92 ? -22.953 12.344 6.652 1 79.5 92 LYS A CA 1
ATOM 750 C C . LYS A 1 92 ? -21.641 11.922 7.297 1 79.5 92 LYS A C 1
ATOM 752 O O . LYS A 1 92 ? -21.328 12.336 8.414 1 79.5 92 LYS A O 1
ATOM 757 N N . PRO A 1 93 ? -20.922 11.047 6.594 1 83.38 93 PRO A N 1
ATOM 758 C CA . PRO A 1 93 ? -19.562 10.711 7.059 1 83.38 93 PRO A CA 1
ATOM 759 C C . PRO A 1 93 ? -18.609 11.898 6.996 1 83.38 93 PRO A C 1
ATOM 761 O O . PRO A 1 93 ? -18.875 12.883 6.301 1 83.38 93 PRO A O 1
ATOM 764 N N . TYR A 1 94 ? -17.547 11.859 7.754 1 74.94 94 TYR A N 1
ATOM 765 C CA . TYR A 1 94 ? -16.609 12.969 7.785 1 74.94 94 TYR A CA 1
ATOM 766 C C . TYR A 1 94 ? -15.75 12.992 6.523 1 74.94 94 TYR A C 1
ATOM 768 O O . TYR A 1 94 ? -15.109 14 6.223 1 74.94 94 TYR A O 1
ATOM 776 N N . ILE A 1 95 ? -15.703 11.914 5.828 1 84.25 95 ILE A N 1
ATOM 777 C CA . ILE A 1 95 ? -14.992 11.828 4.555 1 84.25 95 ILE A CA 1
ATOM 778 C C . ILE A 1 95 ? -15.844 11.078 3.537 1 84.25 95 ILE A C 1
ATOM 780 O O . ILE A 1 95 ? -16.5 10.086 3.873 1 84.25 95 ILE A O 1
ATOM 784 N N . CYS A 1 96 ? -15.914 11.641 2.365 1 87.81 96 CYS A N 1
ATOM 785 C CA . CYS A 1 96 ? -16.672 10.969 1.315 1 87.81 96 CYS A CA 1
ATOM 786 C C . CYS A 1 96 ? -15.766 10.062 0.485 1 87.81 96 CYS A C 1
ATOM 788 O O . CYS A 1 96 ? -14.547 10.078 0.652 1 87.81 96 CYS A O 1
ATOM 790 N N . GLY A 1 97 ? -16.406 9.297 -0.356 1 92.06 97 GLY A N 1
ATOM 791 C CA . GLY A 1 97 ? -15.656 8.359 -1.182 1 92.06 97 GLY A CA 1
ATOM 792 C C . GLY A 1 97 ? -14.633 9.031 -2.074 1 92.06 97 GLY A C 1
ATOM 793 O O . GLY A 1 97 ? -13.523 8.516 -2.246 1 92.06 97 GLY A O 1
ATOM 794 N N . GLU A 1 98 ? -14.977 10.094 -2.674 1 88.56 98 GLU A N 1
ATOM 795 C CA . GLU A 1 98 ? -14.078 10.828 -3.562 1 88.56 98 GLU A CA 1
ATOM 796 C C . GLU A 1 98 ? -12.812 11.258 -2.83 1 88.56 98 GLU A C 1
ATOM 798 O O . GLU A 1 98 ? -11.711 11.133 -3.361 1 88.56 98 GLU A O 1
ATOM 803 N N . ARG A 1 99 ? -12.977 11.773 -1.669 1 86.56 99 ARG A N 1
ATOM 804 C CA . ARG A 1 99 ? -11.836 12.211 -0.873 1 86.56 99 ARG A CA 1
ATOM 805 C C . ARG A 1 99 ? -10.977 11.031 -0.437 1 86.56 99 ARG A C 1
ATOM 807 O O . ARG A 1 99 ? -9.75 11.125 -0.407 1 86.56 99 ARG A O 1
ATOM 814 N N . CYS A 1 100 ? -11.641 9.969 -0.069 1 91.44 100 CYS A N 1
ATOM 815 C CA . CYS A 1 100 ? -10.891 8.781 0.305 1 91.44 100 CYS A CA 1
ATOM 816 C C . CYS A 1 100 ? -10.062 8.266 -0.867 1 91.44 100 CYS A C 1
ATOM 818 O O . CYS A 1 100 ? -8.914 7.855 -0.689 1 91.44 100 CYS A O 1
ATOM 820 N N . TRP A 1 101 ? -10.633 8.297 -2.002 1 90.69 101 TRP A N 1
ATOM 821 C CA . TRP A 1 101 ? -9.93 7.891 -3.213 1 90.69 101 TRP A CA 1
ATOM 822 C C . TRP A 1 101 ? -8.734 8.797 -3.479 1 90.69 101 TRP A C 1
ATOM 824 O O . TRP A 1 101 ? -7.664 8.328 -3.875 1 90.69 101 TRP A O 1
ATOM 834 N N . GLN A 1 102 ? -8.93 10.055 -3.295 1 86 102 GLN A N 1
ATOM 835 C CA . GLN A 1 102 ? -7.832 11 -3.461 1 86 102 GLN A CA 1
ATOM 836 C C . GLN A 1 102 ? -6.699 10.711 -2.482 1 86 102 GLN A C 1
ATOM 838 O O . GLN A 1 102 ? -5.523 10.773 -2.85 1 86 102 GLN A O 1
ATOM 843 N N . LEU A 1 103 ? -7.043 10.492 -1.25 1 88.12 103 LEU A N 1
ATOM 844 C CA . LEU A 1 103 ? -6.051 10.141 -0.242 1 88.12 103 LEU A CA 1
ATOM 845 C C . LEU A 1 103 ? -5.266 8.898 -0.667 1 88.12 103 LEU A C 1
ATOM 847 O O . LEU A 1 103 ? -4.039 8.867 -0.54 1 88.12 103 LEU A O 1
ATOM 851 N N . ARG A 1 104 ? -6.02 7.871 -1.135 1 90.75 104 ARG A N 1
ATOM 852 C CA . ARG A 1 104 ? -5.391 6.652 -1.63 1 90.75 104 ARG A CA 1
ATOM 853 C C . ARG A 1 104 ? -4.379 6.961 -2.729 1 90.75 104 ARG A C 1
ATOM 855 O O . ARG A 1 104 ? -3.256 6.453 -2.709 1 90.75 104 ARG A O 1
ATOM 862 N N . CYS A 1 105 ? -4.734 7.73 -3.719 1 86.06 105 CYS A N 1
ATOM 863 C CA . CYS A 1 105 ? -3.861 8.055 -4.84 1 86.06 105 CYS A CA 1
ATOM 864 C C . CYS A 1 105 ? -2.621 8.805 -4.367 1 86.06 105 CYS A C 1
ATOM 866 O O . CYS A 1 105 ? -1.507 8.508 -4.801 1 86.06 105 CYS A O 1
ATOM 868 N N . GLU A 1 106 ? -2.846 9.742 -3.482 1 83.44 106 GLU A N 1
ATOM 869 C CA . GLU A 1 106 ? -1.737 10.555 -2.992 1 83.44 106 GLU A CA 1
ATOM 870 C C . GLU A 1 106 ? -0.754 9.711 -2.18 1 83.44 106 GLU A C 1
ATOM 872 O O . GLU A 1 106 ? 0.461 9.883 -2.301 1 83.44 106 GLU A O 1
ATOM 877 N N . TYR A 1 107 ? -1.242 8.891 -1.343 1 87.88 107 TYR A N 1
ATOM 878 C CA . TYR A 1 107 ? -0.403 8.141 -0.417 1 87.88 107 TYR A CA 1
ATOM 879 C C . TYR A 1 107 ? 0.286 6.98 -1.127 1 87.88 107 TYR A C 1
ATOM 881 O O . TYR A 1 107 ? 1.446 6.672 -0.844 1 87.88 107 TYR A O 1
ATOM 889 N N . LEU A 1 108 ? -0.39 6.277 -2.043 1 86.75 108 LEU A N 1
ATOM 890 C CA . LEU A 1 108 ? 0.113 5.039 -2.631 1 86.75 108 LEU A CA 1
ATOM 891 C C . LEU A 1 108 ? 0.811 5.316 -3.959 1 86.75 108 LEU A C 1
ATOM 893 O O . LEU A 1 108 ? 1.706 4.566 -4.363 1 86.75 108 LEU A O 1
ATOM 897 N N . HIS A 1 109 ? 0.479 6.355 -4.633 1 76.62 109 HIS A N 1
ATOM 898 C CA . HIS A 1 109 ? 0.999 6.547 -5.98 1 76.62 109 HIS A CA 1
ATOM 899 C C . HIS A 1 109 ? 1.94 7.746 -6.043 1 76.62 109 HIS A C 1
ATOM 901 O O . HIS A 1 109 ? 3.043 7.645 -6.582 1 76.62 109 HIS A O 1
ATOM 907 N N . GLN A 1 110 ? 1.525 8.812 -5.531 1 67.5 110 GLN A N 1
ATOM 908 C CA . GLN A 1 110 ? 2.314 10.031 -5.66 1 67.5 110 GLN A CA 1
ATOM 909 C C . GLN A 1 110 ? 3.338 10.148 -4.535 1 67.5 110 GLN A C 1
ATOM 911 O O . GLN A 1 110 ? 4.441 10.664 -4.742 1 67.5 110 GLN A O 1
ATOM 916 N N . ASN A 1 111 ? 3.049 9.375 -3.488 1 55.72 111 ASN A N 1
ATOM 917 C CA . ASN A 1 111 ? 3.814 9.461 -2.25 1 55.72 111 ASN A CA 1
ATOM 918 C C . ASN A 1 111 ? 4.23 10.906 -1.953 1 55.72 111 ASN A C 1
ATOM 920 O O . ASN A 1 111 ? 5.312 11.141 -1.419 1 55.72 111 ASN A O 1
ATOM 924 N N . LYS A 1 112 ? 3.711 11.836 -2.857 1 54.03 112 LYS A N 1
ATOM 925 C CA . LYS A 1 112 ? 4.027 13.227 -2.547 1 54.03 112 LYS A CA 1
ATOM 926 C C . LYS A 1 112 ? 3.141 13.75 -1.421 1 54.03 112 LYS A C 1
ATOM 928 O O . LYS A 1 112 ? 2.006 13.297 -1.255 1 54.03 112 LYS A O 1
ATOM 933 N N . GLY A 1 113 ? 3.764 14.203 -0.462 1 47.59 113 GLY A N 1
ATOM 934 C CA . GLY A 1 113 ? 2.945 14.867 0.537 1 47.59 113 GLY A CA 1
ATOM 935 C C . GLY A 1 113 ? 1.73 15.562 -0.053 1 47.59 113 GLY A C 1
ATOM 936 O O . GLY A 1 113 ? 1.691 15.836 -1.253 1 47.59 113 GLY A O 1
ATOM 937 N N . PHE A 1 114 ? 0.539 15.328 0.493 1 43.03 114 PHE A N 1
ATOM 938 C CA . PHE A 1 114 ? -0.87 15.57 0.207 1 43.03 114 PHE A CA 1
ATOM 939 C C . PHE A 1 114 ? -1.059 16.953 -0.43 1 43.03 114 PHE A C 1
ATOM 941 O O . PHE A 1 114 ? -1.567 17.875 0.21 1 43.03 114 PHE A O 1
ATOM 948 N N . LEU A 1 115 ? -0.116 17.531 -1.013 1 38.75 115 LEU A N 1
ATOM 949 C CA . LEU A 1 115 ? -0.599 18.828 -1.485 1 38.75 115 LEU A CA 1
ATOM 950 C C . LEU A 1 115 ? -1.592 18.641 -2.629 1 38.75 115 LEU A C 1
ATOM 952 O O . LEU A 1 115 ? -1.194 18.531 -3.791 1 38.75 115 LEU A O 1
ATOM 956 N N . ASN A 1 116 ? -2.488 17.828 -2.553 1 36.03 116 ASN A N 1
ATOM 957 C CA . ASN A 1 116 ? -3.312 17.281 -3.629 1 36.03 116 ASN A CA 1
ATOM 958 C C . ASN A 1 116 ? -3.973 18.391 -4.441 1 36.03 116 ASN A C 1
ATOM 960 O O . ASN A 1 116 ? -3.939 19.562 -4.051 1 36.03 116 ASN A O 1
ATOM 964 N N . ASP A 1 117 ? -5.328 18.047 -5.023 1 37.59 117 ASP A N 1
ATOM 965 C CA . ASP A 1 117 ? -6.137 18.328 -6.207 1 37.59 117 ASP A CA 1
ATOM 966 C C . ASP A 1 117 ? -6.66 19.766 -6.188 1 37.59 117 ASP A C 1
ATOM 968 O O . ASP A 1 117 ? -6.637 20.422 -5.148 1 37.59 117 ASP A O 1
ATOM 972 N N . GLU A 1 118 ? -7.41 19.984 -7.332 1 40.34 118 GLU A N 1
ATOM 973 C CA . GLU A 1 118 ? -8.164 21.141 -7.805 1 40.34 118 GLU A CA 1
ATOM 974 C C . GLU A 1 118 ? -8.969 21.766 -6.672 1 40.34 118 GLU A C 1
ATOM 976 O O . GLU A 1 118 ? -9.305 22.953 -6.734 1 40.34 118 GLU A O 1
ATOM 981 N N . ASN A 1 119 ? -9.609 20.953 -5.941 1 48.38 119 ASN A N 1
ATOM 982 C CA . ASN A 1 119 ? -10.578 21.562 -5.027 1 48.38 119 ASN A CA 1
ATOM 983 C C . ASN A 1 119 ? -9.945 21.891 -3.682 1 48.38 119 ASN A C 1
ATOM 985 O O . ASN A 1 119 ? -10.656 22.156 -2.705 1 48.38 119 ASN A O 1
ATOM 989 N N . ASN A 1 120 ? -8.523 22.234 -3.68 1 57.91 120 ASN A N 1
ATOM 990 C CA . ASN A 1 120 ? -7.988 22.859 -2.471 1 57.91 120 ASN A CA 1
ATOM 991 C C . ASN A 1 120 ? -8.109 21.938 -1.265 1 57.91 120 ASN A C 1
ATOM 993 O O . ASN A 1 120 ? -8.547 22.359 -0.193 1 57.91 120 ASN A O 1
ATOM 997 N N . ILE A 1 121 ? -7.996 20.562 -1.589 1 64.94 121 ILE A N 1
ATOM 998 C CA . ILE A 1 121 ? -8.133 19.656 -0.457 1 64.94 121 ILE A CA 1
ATOM 999 C C . ILE A 1 121 ? -6.754 19.266 0.07 1 64.94 121 ILE A C 1
ATOM 1001 O O . ILE A 1 121 ? -5.875 18.875 -0.701 1 64.94 121 ILE A O 1
ATOM 1005 N N . HIS A 1 122 ? -6.543 19.453 1.283 1 70.62 122 HIS A N 1
ATOM 1006 C CA . HIS A 1 122 ? -5.309 19.078 1.963 1 70.62 122 HIS A CA 1
ATOM 1007 C C . HIS A 1 122 ? -5.578 18.047 3.064 1 70.62 122 HIS A C 1
ATOM 1009 O O . HIS A 1 122 ? -6.438 18.266 3.922 1 70.62 122 HIS A O 1
ATOM 1015 N N . PHE A 1 123 ? -4.832 16.891 2.934 1 77.06 123 PHE A N 1
ATOM 1016 C CA . PHE A 1 123 ? -4.961 15.875 3.973 1 77.06 123 PHE A CA 1
ATOM 1017 C C . PHE A 1 123 ? -3.904 16.078 5.055 1 77.06 123 PHE A C 1
ATOM 1019 O O . PHE A 1 123 ? -2.727 16.281 4.75 1 77.06 123 PHE A O 1
ATOM 1026 N N . HIS A 1 124 ? -4.34 16.109 6.223 1 76.06 124 HIS A N 1
ATOM 1027 C CA . HIS A 1 124 ? -3.459 16.141 7.383 1 76.06 124 HIS A CA 1
ATOM 1028 C C . HIS A 1 124 ? -3.549 14.844 8.18 1 76.06 124 HIS A C 1
ATOM 1030 O O . HIS A 1 124 ? -4.531 14.609 8.891 1 76.06 124 HIS A O 1
ATOM 1036 N N . LEU A 1 125 ? -2.471 14.039 8.141 1 83.31 125 LEU A N 1
ATOM 1037 C CA . LEU A 1 125 ? -2.447 12.766 8.852 1 83.31 125 LEU A CA 1
ATOM 1038 C C . LEU A 1 125 ? -1.973 12.953 10.281 1 83.31 125 LEU A C 1
ATOM 1040 O O . LEU A 1 125 ? -1.084 13.766 10.547 1 83.31 125 LEU A O 1
ATOM 1044 N N . GLY A 1 126 ? -2.607 12.219 11.148 1 80.62 126 GLY A N 1
ATOM 1045 C CA . GLY A 1 126 ? -2.248 12.297 12.555 1 80.62 126 GLY A CA 1
ATOM 1046 C C . GLY A 1 126 ? -2.396 10.977 13.289 1 80.62 126 GLY A C 1
ATOM 1047 O O . GLY A 1 126 ? -2.939 10.016 12.734 1 80.62 126 GLY A O 1
ATOM 1048 N N . LEU A 1 127 ? -1.766 10.914 14.461 1 79.94 127 LEU A N 1
ATOM 1049 C CA . LEU A 1 127 ? -1.916 9.82 15.414 1 79.94 127 LEU A CA 1
ATOM 1050 C C . LEU A 1 127 ? -2.49 10.32 16.734 1 79.94 127 LEU A C 1
ATOM 1052 O O . LEU A 1 127 ? -2.246 11.469 17.125 1 79.94 127 LEU A O 1
ATOM 1056 N N . ASN A 1 128 ? -3.215 9.391 17.359 1 66.38 128 ASN A N 1
ATOM 1057 C CA . ASN A 1 128 ? -3.723 9.68 18.688 1 66.38 128 ASN A CA 1
ATOM 1058 C C . ASN A 1 128 ? -4.59 10.938 18.703 1 66.38 128 ASN A C 1
ATOM 1060 O O . ASN A 1 128 ? -4.465 11.773 19.594 1 66.38 128 ASN A O 1
ATOM 1064 N N . CYS A 1 129 ? -5.266 11.195 17.516 1 59.19 129 CYS A N 1
ATOM 1065 C CA . CYS A 1 129 ? -6.102 12.383 17.391 1 59.19 129 CYS A CA 1
ATOM 1066 C C . CYS A 1 129 ? -7.375 12.234 18.219 1 59.19 129 CYS A C 1
ATOM 1068 O O . CYS A 1 129 ? -8.047 13.219 18.531 1 59.19 129 CYS A O 1
ATOM 1070 N N . GLY A 1 130 ? -7.52 11.195 18.859 1 46.38 130 GLY A N 1
ATOM 1071 C CA . GLY A 1 130 ? -8.805 10.938 19.484 1 46.38 130 GLY A CA 1
ATOM 1072 C C . GLY A 1 130 ? -9.914 10.688 18.484 1 46.38 130 GLY A C 1
ATOM 1073 O O . GLY A 1 130 ? -9.656 10.234 17.359 1 46.38 130 GLY A O 1
ATOM 1074 N N . MET A 1 131 ? -11.156 10.789 18.766 1 42.75 131 MET A N 1
ATOM 1075 C CA . MET A 1 131 ? -12.32 10.594 17.906 1 42.75 131 MET A CA 1
ATOM 1076 C C . MET A 1 131 ? -12.312 11.586 16.75 1 42.75 131 MET A C 1
ATOM 1078 O O . MET A 1 131 ? -13.195 11.562 15.891 1 42.75 131 MET A O 1
ATOM 1082 N N . SER A 1 132 ? -11.367 12.445 16.719 1 39.91 132 SER A N 1
ATOM 1083 C CA . SER A 1 132 ? -11.492 13.578 15.812 1 39.91 132 SER A CA 1
ATOM 1084 C C . SER A 1 132 ? -10.969 13.234 14.422 1 39.91 132 SER A C 1
ATOM 1086 O O . SER A 1 132 ? -9.789 13.438 14.133 1 39.91 132 SER A O 1
ATOM 1088 N N . VAL A 1 133 ? -11.047 11.992 13.93 1 45.03 133 VAL A N 1
ATOM 1089 C CA . VAL A 1 133 ? -10.664 11.836 12.523 1 45.03 133 VAL A CA 1
ATOM 1090 C C . VAL A 1 133 ? -11.078 13.078 11.742 1 45.03 133 VAL A C 1
ATOM 1092 O O . VAL A 1 133 ? -10.969 13.109 10.516 1 45.03 133 VAL A O 1
ATOM 1095 N N . CYS A 1 134 ? -12.32 13.742 12.156 1 41.16 134 CYS A N 1
ATOM 1096 C CA . CYS A 1 134 ? -13.32 14.336 11.273 1 41.16 134 CYS A CA 1
ATOM 1097 C C . CYS A 1 134 ? -12.719 15.469 10.453 1 41.16 134 CYS A C 1
ATOM 1099 O O . CYS A 1 134 ? -11.641 15.977 10.781 1 41.16 134 CYS A O 1
ATOM 1101 N N . GLN A 1 135 ? -13.555 15.859 9.516 1 41.47 135 GLN A N 1
ATOM 1102 C CA . GLN A 1 135 ? -13.781 16.906 8.531 1 41.47 135 GLN A CA 1
ATOM 1103 C C . GLN A 1 135 ? -13.453 18.281 9.102 1 41.47 135 GLN A C 1
ATOM 1105 O O . GLN A 1 135 ? -14.008 18.688 10.133 1 41.47 135 GLN A O 1
ATOM 1110 N N . LEU A 1 136 ? -12.344 18.703 9.445 1 41.22 136 LEU A N 1
ATOM 1111 C CA . LEU A 1 136 ? -12.547 20.156 9.445 1 41.22 136 LEU A CA 1
ATOM 1112 C C . LEU A 1 136 ? -12.836 20.656 8.039 1 41.22 136 LEU A C 1
ATOM 1114 O O . LEU A 1 136 ? -11.945 20.719 7.191 1 41.22 136 LEU A O 1
ATOM 1118 N N . ASP A 1 137 ? -13.859 20.094 7.328 1 39.88 137 ASP A N 1
ATOM 1119 C CA . ASP A 1 137 ? -14.312 20.875 6.172 1 39.88 137 ASP A CA 1
ATOM 1120 C C . ASP A 1 137 ? -14.211 22.375 6.438 1 39.88 137 ASP A C 1
ATOM 1122 O O . ASP A 1 137 ? -15.203 23 6.809 1 39.88 137 ASP A O 1
ATOM 1126 N N . SER A 1 138 ? -13.57 22.797 7.422 1 38.91 138 SER A N 1
ATOM 1127 C CA . SER A 1 138 ? -13.758 24.25 7.387 1 38.91 138 SER A CA 1
ATOM 1128 C C . SER A 1 138 ? -13.383 24.812 6.023 1 38.91 138 SER A C 1
ATOM 1130 O O . SER A 1 138 ? -12.258 24.641 5.559 1 38.91 138 SER A O 1
ATOM 1132 N N . MET A 1 139 ? -14.406 24.797 5.137 1 38.41 139 MET A N 1
ATOM 1133 C CA . MET A 1 139 ? -14.383 25.734 4.016 1 38.41 139 MET A CA 1
ATOM 1134 C C . MET A 1 139 ? -13.68 27.031 4.398 1 38.41 139 MET A C 1
ATOM 1136 O O . MET A 1 139 ? -14.133 27.734 5.297 1 38.41 139 MET A O 1
ATOM 1140 N N . ASN A 1 140 ? -12.5 26.969 4.629 1 39.72 140 ASN A N 1
ATOM 1141 C CA . ASN A 1 140 ? -12.086 28.359 4.547 1 39.72 140 ASN A CA 1
ATOM 1142 C C . ASN A 1 140 ? -12.586 29.016 3.266 1 39.72 140 ASN A C 1
ATOM 1144 O O . ASN A 1 140 ? -12.148 28.672 2.17 1 39.72 140 ASN A O 1
ATOM 1148 N N . ILE A 1 141 ? -13.75 29.453 3.332 1 41.72 141 ILE A N 1
ATOM 1149 C CA . ILE A 1 141 ? -14.516 30.141 2.297 1 41.72 141 ILE A CA 1
ATOM 1150 C C . ILE A 1 141 ? -13.578 30.953 1.414 1 41.72 141 ILE A C 1
ATOM 1152 O O . ILE A 1 141 ? -13.727 30.969 0.19 1 41.72 141 ILE A O 1
ATOM 1156 N N . GLN A 1 142 ? -12.719 31.688 1.982 1 43.16 142 GLN A N 1
ATOM 1157 C CA . GLN A 1 142 ? -12.047 32.656 1.116 1 43.16 142 GLN A CA 1
ATOM 1158 C C . GLN A 1 142 ? -11.055 31.969 0.186 1 43.16 142 GLN A C 1
ATOM 1160 O O . GLN A 1 142 ? -10.812 32.438 -0.927 1 43.16 142 GLN A O 1
ATOM 1165 N N . GLU A 1 143 ? -10.352 30.969 0.625 1 49.31 143 GLU A N 1
ATOM 1166 C CA . GLU A 1 143 ? -9.336 30.438 -0.277 1 49.31 143 GLU A CA 1
ATOM 1167 C C . GLU A 1 143 ? -9.789 29.125 -0.911 1 49.31 143 GLU A C 1
ATOM 1169 O O . GLU A 1 143 ? -9.086 28.562 -1.752 1 49.31 143 GLU A O 1
ATOM 1174 N N . ASN A 1 144 ? -10.945 28.781 -0.861 1 54.81 144 ASN A N 1
ATOM 1175 C CA . ASN A 1 144 ? -11.531 27.609 -1.514 1 54.81 144 ASN A CA 1
ATOM 1176 C C . ASN A 1 144 ? -10.75 26.344 -1.193 1 54.81 144 ASN A C 1
ATOM 1178 O O . ASN A 1 144 ? -10.547 25.5 -2.066 1 54.81 144 ASN A O 1
ATOM 1182 N N . ARG A 1 145 ? -9.984 26.359 0.088 1 59.66 145 ARG A N 1
ATOM 1183 C CA . ARG A 1 145 ? -9.18 25.219 0.498 1 59.66 145 ARG A CA 1
ATOM 1184 C C . ARG A 1 145 ? -9.898 24.391 1.564 1 59.66 145 ARG A C 1
ATOM 1186 O O . ARG A 1 145 ? -10.539 24.953 2.455 1 59.66 145 ARG A O 1
ATOM 1193 N N . ILE A 1 146 ? -10.008 23.047 1.348 1 64 146 ILE A N 1
ATOM 1194 C CA . ILE A 1 146 ? -10.625 22.141 2.299 1 64 146 ILE A CA 1
ATOM 1195 C C . ILE A 1 146 ? -9.547 21.281 2.971 1 64 146 ILE A C 1
ATOM 1197 O O . ILE A 1 146 ? -8.75 20.625 2.293 1 64 146 ILE A O 1
ATOM 1201 N N . ASP A 1 147 ? -9.336 21.422 4.285 1 66.88 147 ASP A N 1
ATOM 1202 C CA . ASP A 1 147 ? -8.398 20.609 5.059 1 66.88 147 ASP A CA 1
ATOM 1203 C C . ASP A 1 147 ? -9.102 19.422 5.711 1 66.88 147 ASP A C 1
ATOM 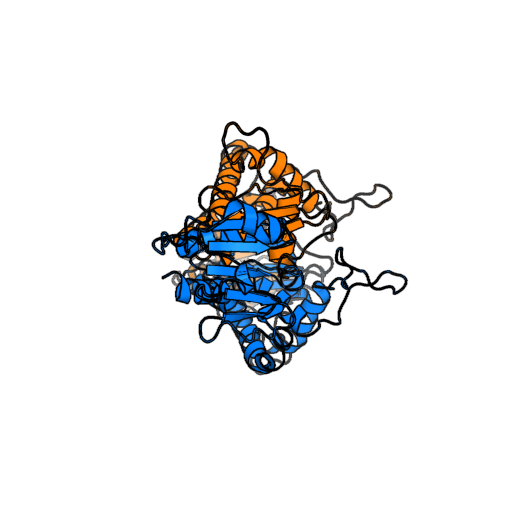1205 O O . ASP A 1 147 ? -10.102 19.594 6.41 1 66.88 147 ASP A O 1
ATOM 1209 N N . ILE A 1 148 ? -8.617 18.234 5.371 1 74.12 148 ILE A N 1
ATOM 1210 C CA . ILE A 1 148 ? -9.164 17.016 5.957 1 74.12 148 ILE A CA 1
ATOM 1211 C C . ILE A 1 148 ? -8.133 16.391 6.895 1 74.12 148 ILE A C 1
ATOM 1213 O O . ILE A 1 148 ? -7.012 16.078 6.484 1 74.12 148 ILE A O 1
ATOM 1217 N N . ARG A 1 149 ? -8.516 16.297 8.148 1 74.75 149 ARG A N 1
ATOM 1218 C CA . ARG A 1 149 ? -7.652 15.672 9.148 1 74.75 149 ARG A CA 1
ATOM 1219 C C . ARG A 1 149 ? -8 14.203 9.32 1 74.75 149 ARG A C 1
ATOM 1221 O O . ARG A 1 149 ? -9.172 13.852 9.508 1 74.75 149 ARG A O 1
ATOM 1228 N N . ILE A 1 150 ? -6.969 13.352 9.242 1 81.19 150 ILE A N 1
ATOM 1229 C CA . ILE A 1 150 ? -7.18 11.914 9.312 1 81.19 150 ILE A CA 1
ATOM 1230 C C . ILE A 1 150 ? -6.312 11.32 10.422 1 81.19 150 ILE A C 1
ATOM 1232 O O . ILE A 1 150 ? -5.094 11.484 10.422 1 81.19 150 ILE A O 1
ATOM 1236 N N . ASP A 1 151 ? -6.945 10.82 11.43 1 81.56 151 ASP A N 1
ATOM 1237 C CA . ASP A 1 151 ? -6.227 9.953 12.352 1 81.56 151 ASP A CA 1
ATOM 1238 C C . ASP A 1 151 ? -5.973 8.578 11.727 1 81.56 151 ASP A C 1
ATOM 1240 O O . ASP A 1 151 ? -6.91 7.816 11.492 1 81.56 151 ASP A O 1
ATOM 1244 N N . ILE A 1 152 ? -4.75 8.227 11.562 1 89.19 152 ILE A N 1
ATOM 1245 C CA . ILE A 1 152 ? -4.387 7.035 10.797 1 89.19 152 ILE A CA 1
ATOM 1246 C C . ILE A 1 152 ? -4.957 5.797 11.484 1 89.19 152 ILE A C 1
ATOM 1248 O O . ILE A 1 152 ? -5.531 4.926 10.82 1 89.19 152 ILE A O 1
ATOM 1252 N N . GLU A 1 153 ? -4.82 5.727 12.781 1 85.62 153 GLU A N 1
ATOM 1253 C CA . GLU A 1 153 ? -5.309 4.562 13.516 1 85.62 153 GLU A CA 1
ATOM 1254 C C . GLU A 1 153 ? -6.816 4.406 13.359 1 85.62 153 GLU A C 1
ATOM 1256 O O . GLU A 1 153 ? -7.301 3.332 12.992 1 85.62 153 GLU A O 1
ATOM 1261 N N . GLN A 1 154 ? -7.512 5.434 13.562 1 83.31 154 GLN A N 1
ATOM 1262 C CA . GLN A 1 154 ? -8.969 5.387 13.484 1 83.31 154 GLN A CA 1
ATOM 1263 C C . GLN A 1 154 ? -9.438 5.129 12.062 1 83.31 154 GLN A C 1
ATOM 1265 O O . GLN A 1 154 ? -10.398 4.387 11.844 1 83.31 154 GLN A O 1
ATOM 1270 N N . PHE A 1 155 ? -8.852 5.809 11.164 1 91.06 155 PHE A N 1
ATOM 1271 C CA . PHE A 1 155 ? -9.195 5.602 9.766 1 91.06 155 PHE A CA 1
ATOM 1272 C C . PHE A 1 155 ? -9.078 4.129 9.391 1 91.06 155 PHE A C 1
ATOM 1274 O O . PHE A 1 155 ? -9.992 3.562 8.781 1 91.06 155 PHE A O 1
ATOM 1281 N N . CYS A 1 156 ? -7.93 3.514 9.75 1 93.81 156 CYS A N 1
ATOM 1282 C CA . CYS A 1 156 ? -7.672 2.121 9.398 1 93.81 156 CYS A CA 1
ATOM 1283 C C . CYS A 1 156 ? -8.656 1.191 10.094 1 93.81 156 CYS A C 1
ATOM 1285 O O . CYS A 1 156 ? -9.172 0.254 9.484 1 93.81 156 CYS A O 1
ATOM 1287 N N . LEU A 1 157 ? -8.898 1.456 11.367 1 89.25 157 LEU A N 1
ATOM 1288 C CA . LEU A 1 157 ? -9.844 0.636 12.117 1 89.25 157 LEU A CA 1
ATOM 1289 C C . LEU A 1 157 ? -11.234 0.699 11.492 1 89.25 157 LEU A C 1
ATOM 1291 O O . LEU A 1 157 ? -11.883 -0.332 11.305 1 89.25 157 LEU A O 1
ATOM 1295 N N . ARG A 1 158 ? -11.68 1.876 11.164 1 90.06 158 ARG A N 1
ATOM 1296 C CA . ARG A 1 158 ? -13.008 2.068 10.586 1 90.06 158 ARG A CA 1
ATOM 1297 C C . ARG A 1 158 ? -13.102 1.443 9.203 1 90.06 158 ARG A C 1
ATOM 1299 O O . ARG A 1 158 ? -14.133 0.869 8.844 1 90.06 158 ARG A O 1
ATOM 1306 N N . MET A 1 159 ? -12.07 1.604 8.453 1 96.06 159 MET A N 1
ATOM 1307 C CA . MET A 1 159 ? -12.047 0.988 7.133 1 96.06 159 MET A CA 1
ATOM 1308 C C . MET A 1 159 ? -12.148 -0.53 7.238 1 96.06 159 MET A C 1
ATOM 1310 O O . MET A 1 159 ? -12.883 -1.16 6.477 1 96.06 159 MET A O 1
ATOM 1314 N N . CYS A 1 160 ? -11.367 -1.107 8.195 1 94.94 160 CYS A N 1
ATOM 1315 C CA . CYS A 1 160 ? -11.438 -2.549 8.406 1 94.94 160 CYS A CA 1
ATOM 1316 C C . CYS A 1 160 ? -12.844 -2.975 8.805 1 94.94 160 CYS A C 1
ATOM 1318 O O . CYS A 1 160 ? -13.359 -3.979 8.312 1 94.94 160 CYS A O 1
ATOM 1320 N N . LYS A 1 161 ? -13.438 -2.213 9.68 1 94.38 161 LYS A N 1
ATOM 1321 C CA . LYS A 1 161 ? -14.789 -2.521 10.117 1 94.38 161 LYS A CA 1
ATOM 1322 C C . LYS A 1 161 ? -15.773 -2.469 8.953 1 94.38 161 LYS A C 1
ATOM 1324 O O . LYS A 1 161 ? -16.641 -3.342 8.82 1 94.38 161 LYS A O 1
ATOM 1329 N N . ALA A 1 162 ? -15.711 -1.426 8.18 1 96.69 162 ALA A N 1
ATOM 1330 C CA . ALA A 1 162 ? -16.578 -1.283 7.008 1 96.69 162 ALA A CA 1
ATOM 1331 C C . ALA A 1 162 ? -16.391 -2.453 6.047 1 96.69 162 ALA A C 1
ATOM 1333 O O . ALA A 1 162 ? -17.359 -3.027 5.562 1 96.69 162 ALA A O 1
ATOM 1334 N N . ALA A 1 163 ? -15.156 -2.762 5.746 1 97.56 163 ALA A N 1
ATOM 1335 C CA . ALA A 1 163 ? -14.836 -3.844 4.816 1 97.56 163 ALA A CA 1
ATOM 1336 C C . ALA A 1 163 ? -15.359 -5.184 5.336 1 97.56 163 ALA A C 1
ATOM 1338 O O . ALA A 1 163 ? -15.93 -5.969 4.574 1 97.56 163 ALA A O 1
ATOM 1339 N N . LYS A 1 164 ? -15.133 -5.441 6.613 1 95.75 164 LYS A N 1
ATOM 1340 C CA . LYS A 1 164 ? -15.609 -6.684 7.219 1 95.75 164 LYS A CA 1
ATOM 1341 C C . LYS A 1 164 ? -17.125 -6.758 7.199 1 95.75 164 LYS A C 1
ATOM 1343 O O . LYS A 1 164 ? -17.703 -7.82 6.941 1 95.75 164 LYS A O 1
ATOM 1348 N N . SER A 1 165 ? -17.75 -5.664 7.516 1 96.12 165 SER A N 1
ATOM 1349 C CA . SER A 1 165 ? -19.203 -5.609 7.488 1 96.12 165 SER A CA 1
ATOM 1350 C C . SER A 1 165 ? -19.75 -5.926 6.098 1 96.12 165 SER A C 1
ATOM 1352 O O . SER A 1 165 ? -20.734 -6.66 5.961 1 96.12 165 SER A O 1
ATOM 1354 N N . TYR A 1 166 ? -19.203 -5.402 5.16 1 97.75 166 TYR A N 1
ATOM 1355 C CA . TYR A 1 166 ? -19.609 -5.68 3.785 1 97.75 166 TYR A CA 1
ATOM 1356 C C . TYR A 1 166 ? -19.375 -7.145 3.436 1 97.75 166 TYR A C 1
ATOM 1358 O O . TYR A 1 166 ? -20.25 -7.793 2.855 1 97.75 166 TYR A O 1
ATOM 1366 N N . TYR A 1 167 ? -18.188 -7.59 3.773 1 96.12 167 TYR A N 1
ATOM 1367 C CA . TYR A 1 167 ? -17.875 -8.992 3.533 1 96.12 167 TYR A CA 1
ATOM 1368 C C . TYR A 1 167 ? -18.922 -9.906 4.156 1 96.12 167 TYR A C 1
ATOM 1370 O O . TYR A 1 167 ? -19.422 -10.82 3.502 1 96.12 167 TYR A O 1
ATOM 1378 N N . ASP A 1 168 ? -19.219 -9.664 5.391 1 94.56 168 ASP A N 1
ATOM 1379 C CA . ASP A 1 168 ? -20.172 -10.492 6.125 1 94.56 168 ASP A CA 1
ATOM 1380 C C . ASP A 1 168 ? -21.547 -10.461 5.469 1 94.56 168 ASP A C 1
ATOM 1382 O O . ASP A 1 168 ? -22.281 -11.461 5.484 1 94.56 168 ASP A O 1
ATOM 1386 N N . LYS A 1 169 ? -21.828 -9.375 4.93 1 95.31 169 LYS A N 1
ATOM 1387 C CA . LYS A 1 169 ? -23.156 -9.18 4.332 1 95.31 169 LYS A CA 1
ATOM 1388 C C . LYS A 1 169 ? -23.266 -9.906 2.994 1 95.31 169 LYS A C 1
ATOM 1390 O O . LYS A 1 169 ? -24.328 -10.422 2.645 1 95.31 169 LYS A O 1
ATOM 1395 N N . VAL A 1 170 ? -22.188 -10 2.24 1 94.88 170 VAL A N 1
ATOM 1396 C CA . VAL A 1 170 ? -22.391 -10.352 0.838 1 94.88 170 VAL A CA 1
ATOM 1397 C C . VAL A 1 170 ? -21.531 -11.562 0.479 1 94.88 170 VAL A C 1
ATOM 1399 O O . VAL A 1 170 ? -21.609 -12.078 -0.638 1 94.88 170 VAL A O 1
ATOM 1402 N N . ASN A 1 171 ? -20.688 -12.07 1.393 1 88.62 171 ASN A N 1
ATOM 1403 C CA . ASN A 1 171 ? -19.672 -13.055 1.056 1 88.62 171 ASN A CA 1
ATOM 1404 C C . ASN A 1 171 ? -20.297 -14.367 0.582 1 88.62 171 ASN A C 1
ATOM 1406 O O . ASN A 1 171 ? -19.625 -15.172 -0.076 1 88.62 171 ASN A O 1
ATOM 1410 N N . LEU A 1 172 ? -21.484 -14.633 0.837 1 90.19 172 LEU A N 1
ATOM 1411 C CA . LEU A 1 172 ? -22.156 -15.836 0.365 1 90.19 172 LEU A CA 1
ATOM 1412 C C . LEU A 1 172 ? -22.625 -15.672 -1.076 1 90.19 172 LEU A C 1
ATOM 1414 O O . LEU A 1 172 ? -22.797 -16.656 -1.793 1 90.19 172 LEU A O 1
ATOM 1418 N N . GLU A 1 173 ? -22.781 -14.406 -1.541 1 90.38 173 GLU A N 1
ATOM 1419 C CA . GLU A 1 173 ? -23.312 -14.109 -2.871 1 90.38 173 GLU A CA 1
ATOM 1420 C C . GLU A 1 173 ? -22.203 -13.656 -3.811 1 90.38 173 GLU A C 1
ATOM 1422 O O . GLU A 1 173 ? -22.297 -13.805 -5.027 1 90.38 173 GLU A O 1
ATOM 1427 N N . LYS A 1 174 ? -21.234 -13.023 -3.268 1 89.94 174 LYS A N 1
ATOM 1428 C CA . LYS A 1 174 ? -20.141 -12.461 -4.047 1 89.94 174 LYS A CA 1
ATOM 1429 C C . LYS A 1 174 ? -18.875 -13.305 -3.9 1 89.94 174 LYS A C 1
ATOM 1431 O O . LYS A 1 174 ? -18.641 -13.914 -2.854 1 89.94 174 LYS A O 1
ATOM 1436 N N . ASP A 1 175 ? -18.078 -13.312 -4.965 1 86.19 175 ASP A N 1
ATOM 1437 C CA . ASP A 1 175 ? -16.875 -14.125 -4.973 1 86.19 175 ASP A CA 1
ATOM 1438 C C . ASP A 1 175 ? -15.633 -13.281 -4.656 1 86.19 175 ASP A C 1
ATOM 1440 O O . ASP A 1 175 ? -14.992 -12.75 -5.562 1 86.19 175 ASP A O 1
ATOM 1444 N N . PHE A 1 176 ? -15.203 -13.25 -3.426 1 89.06 176 PHE A N 1
ATOM 1445 C CA . PHE A 1 176 ? -14.047 -12.477 -2.98 1 89.06 176 PHE A CA 1
ATOM 1446 C C . PHE A 1 176 ? -12.75 -13.141 -3.422 1 89.06 176 PHE A C 1
ATOM 1448 O O . PHE A 1 176 ? -11.688 -12.516 -3.398 1 89.06 176 PHE A O 1
ATOM 1455 N N . SER A 1 177 ? -12.789 -14.375 -3.826 1 82.62 177 SER A N 1
ATOM 1456 C CA . SER A 1 177 ? -11.586 -15.094 -4.242 1 82.62 177 SER A CA 1
ATOM 1457 C C . SER A 1 177 ? -11.016 -14.516 -5.539 1 82.62 177 SER A C 1
ATOM 1459 O O . SER A 1 177 ? -9.844 -14.711 -5.848 1 82.62 177 SER A O 1
ATOM 1461 N N . LEU A 1 178 ? -11.875 -13.742 -6.238 1 80.31 178 LEU A N 1
ATOM 1462 C CA . LEU A 1 178 ? -11.445 -13.07 -7.461 1 80.31 178 LEU A CA 1
ATOM 1463 C C . LEU A 1 178 ? -10.336 -12.062 -7.168 1 80.31 178 LEU A C 1
ATOM 1465 O O . LEU A 1 178 ? -9.578 -11.688 -8.062 1 80.31 178 LEU A O 1
ATOM 1469 N N . TYR A 1 179 ? -10.195 -11.641 -5.922 1 84.88 179 TYR A N 1
ATOM 1470 C CA . TYR A 1 179 ? -9.227 -10.609 -5.566 1 84.88 179 TYR A CA 1
ATOM 1471 C C . TYR A 1 179 ? -8.195 -11.148 -4.586 1 84.88 179 TYR A C 1
ATOM 1473 O O . TYR A 1 179 ? -7.477 -10.383 -3.943 1 84.88 179 TYR A O 1
ATOM 1481 N N . ASN A 1 180 ? -8.188 -12.453 -4.453 1 83.12 180 ASN A N 1
ATOM 1482 C CA . ASN A 1 180 ? -7.066 -13.047 -3.727 1 83.12 180 ASN A CA 1
ATOM 1483 C C . ASN A 1 180 ? -5.742 -12.797 -4.441 1 83.12 180 ASN A C 1
ATOM 1485 O O . ASN A 1 180 ? -5.684 -12.805 -5.672 1 83.12 180 ASN A O 1
ATOM 1489 N N . THR A 1 181 ? -4.711 -12.422 -3.721 1 83.19 181 THR A N 1
ATOM 1490 C CA . THR A 1 181 ? -3.361 -12.398 -4.277 1 83.19 181 THR A CA 1
ATOM 1491 C C . THR A 1 181 ? -2.75 -13.797 -4.27 1 83.19 181 THR A C 1
ATOM 1493 O O . THR A 1 181 ? -2.416 -14.328 -3.209 1 83.19 181 THR A O 1
ATOM 1496 N N . PRO A 1 182 ? -2.668 -14.297 -5.402 1 76.38 182 PRO A N 1
ATOM 1497 C CA . PRO A 1 182 ? -2.102 -15.648 -5.426 1 76.38 182 PRO A CA 1
ATOM 1498 C C . PRO A 1 182 ? -0.634 -15.68 -5.012 1 76.38 182 PRO A C 1
ATOM 1500 O O . PRO A 1 182 ? 0.174 -14.898 -5.523 1 76.38 182 PRO A O 1
ATOM 1503 N N . VAL A 1 183 ? -0.25 -16.438 -3.969 1 78.25 183 VAL A N 1
ATOM 1504 C CA . VAL A 1 183 ? 1.111 -16.609 -3.467 1 78.25 183 VAL A CA 1
ATOM 1505 C C . VAL A 1 183 ? 1.4 -18.078 -3.221 1 78.25 183 VAL A C 1
ATOM 1507 O O . VAL A 1 183 ? 0.586 -18.781 -2.621 1 78.25 183 VAL A O 1
ATOM 1510 N N . LEU A 1 184 ? 2.527 -18.406 -3.707 1 69.31 184 LEU A N 1
ATOM 1511 C CA . LEU A 1 184 ? 2.932 -19.797 -3.533 1 69.31 184 LEU A CA 1
ATOM 1512 C C . LEU A 1 184 ? 4.113 -19.906 -2.574 1 69.31 184 LEU A C 1
ATOM 1514 O O . LEU A 1 184 ? 5.035 -19.094 -2.621 1 69.31 184 LEU A O 1
ATOM 1518 N N . ASP A 1 185 ? 4.18 -20.719 -1.438 1 66.62 185 ASP A N 1
ATOM 1519 C CA . ASP A 1 185 ? 5.312 -21.031 -0.572 1 66.62 185 ASP A CA 1
ATOM 1520 C C . ASP A 1 185 ? 6.125 -22.203 -1.121 1 66.62 185 ASP A C 1
ATOM 1522 O O . ASP A 1 185 ? 5.68 -23.344 -1.084 1 66.62 185 ASP A O 1
ATOM 1526 N N . PHE A 1 186 ? 7.293 -21.906 -1.452 1 56.19 186 PHE A N 1
ATOM 1527 C CA . PHE A 1 186 ? 8.07 -22.875 -2.219 1 56.19 186 PHE A CA 1
ATOM 1528 C C . PHE A 1 186 ? 8.688 -23.906 -1.299 1 56.19 186 PHE A C 1
ATOM 1530 O O . PHE A 1 186 ? 8.961 -25.031 -1.725 1 56.19 186 PHE A O 1
ATOM 1537 N N . ILE A 1 187 ? 9.242 -23.453 0.12 1 50.47 187 ILE A N 1
ATOM 1538 C CA . ILE A 1 187 ? 9.727 -24.453 1.067 1 50.47 187 ILE A CA 1
ATOM 1539 C C . ILE A 1 187 ? 8.609 -25.438 1.395 1 50.47 187 ILE A C 1
ATOM 1541 O O . ILE A 1 187 ? 8.828 -26.656 1.437 1 50.47 187 ILE A O 1
ATOM 1545 N N . GLN A 1 188 ? 7.602 -24.812 1.909 1 47.88 188 GLN A N 1
ATOM 1546 C CA . GLN A 1 188 ? 6.492 -25.688 2.266 1 47.88 188 GLN A CA 1
ATOM 1547 C C . GLN A 1 188 ? 6.148 -26.625 1.118 1 47.88 188 GLN A C 1
ATOM 1549 O O . GLN A 1 188 ? 5.695 -27.75 1.347 1 47.88 188 GLN A O 1
ATOM 1554 N N . VAL A 1 189 ? 6.594 -26.062 0.088 1 45.19 189 VAL A N 1
ATOM 1555 C CA . VAL A 1 189 ? 6.457 -26.906 -1.099 1 45.19 189 VAL A CA 1
ATOM 1556 C C . VAL A 1 189 ? 7.508 -28.016 -1.071 1 45.19 189 VAL A C 1
ATOM 1558 O O . VAL A 1 189 ? 7.215 -29.156 -1.405 1 45.19 189 VAL A O 1
ATOM 1561 N N . THR A 1 190 ? 8.953 -27.609 -0.501 1 41.88 190 THR A N 1
ATOM 1562 C CA . THR A 1 190 ? 10.07 -28.547 -0.561 1 41.88 190 THR A CA 1
ATOM 1563 C C . THR A 1 190 ? 10.062 -29.484 0.651 1 41.88 190 THR A C 1
ATOM 1565 O O . THR A 1 190 ? 10.523 -30.609 0.57 1 41.88 190 THR A O 1
ATOM 1568 N N . GLN A 1 191 ? 10.148 -28.844 2.107 1 41.59 191 GLN A N 1
ATOM 1569 C CA . GLN A 1 191 ? 10.383 -29.688 3.27 1 41.59 191 GLN A CA 1
ATOM 1570 C C . GLN A 1 191 ? 9.602 -31 3.162 1 41.59 191 GLN A C 1
ATOM 1572 O O . GLN A 1 191 ? 9.688 -31.859 4.043 1 41.59 191 GLN A O 1
ATOM 1577 N N . LYS A 1 192 ? 8.703 -31.109 2.635 1 42.94 192 LYS A N 1
ATOM 1578 C CA . LYS A 1 192 ? 8.32 -32.5 2.604 1 42.94 192 LYS A CA 1
ATOM 1579 C C . LYS A 1 192 ? 9.375 -33.375 1.902 1 42.94 192 LYS A C 1
ATOM 1581 O O . LYS A 1 192 ? 9.961 -32.938 0.907 1 42.94 192 LYS A O 1
ATOM 1586 N N . LYS A 1 193 ? 10.227 -34.125 2.764 1 41.88 193 LYS A N 1
ATOM 1587 C CA . LYS A 1 193 ? 11.016 -35.281 2.279 1 41.88 193 LYS A CA 1
ATOM 1588 C C . LYS A 1 193 ? 10.57 -35.688 0.881 1 41.88 193 LYS A C 1
ATOM 1590 O O . LYS A 1 193 ? 9.414 -36.062 0.681 1 41.88 193 LYS A O 1
ATOM 1595 N N . LYS A 1 194 ? 11.141 -34.906 0.029 1 48.16 194 LYS A N 1
ATOM 1596 C CA . LYS A 1 194 ? 10.883 -35.25 -1.363 1 48.16 194 LYS A CA 1
ATOM 1597 C C . LYS A 1 194 ? 10.836 -36.781 -1.535 1 48.16 194 LYS A C 1
ATOM 1599 O O . LYS A 1 194 ? 11.75 -37.469 -1.113 1 48.16 194 LYS A O 1
ATOM 1604 N N . ASP A 1 195 ? 9.789 -37.281 -1.452 1 52.75 195 ASP A N 1
ATOM 1605 C CA . ASP A 1 195 ? 9.656 -38.719 -1.694 1 52.75 195 ASP A CA 1
ATOM 1606 C C . ASP A 1 195 ? 10.414 -39.156 -2.949 1 52.75 195 ASP A C 1
ATOM 1608 O O . ASP A 1 195 ? 10.57 -38.344 -3.883 1 52.75 195 ASP A O 1
ATOM 1612 N N . ALA A 1 196 ? 11.352 -40.062 -2.744 1 61 196 ALA A N 1
ATOM 1613 C CA . ALA A 1 196 ? 12.055 -40.656 -3.867 1 61 196 ALA A CA 1
ATOM 1614 C C . ALA A 1 196 ? 11.078 -41.188 -4.922 1 61 196 ALA A C 1
ATOM 1616 O O . ALA A 1 196 ? 11.469 -41.875 -5.859 1 61 196 ALA A O 1
ATOM 1617 N N . SER A 1 197 ? 9.844 -40.75 -4.832 1 76.31 197 SER A N 1
ATOM 1618 C CA . SER A 1 197 ? 8.828 -41.219 -5.762 1 76.31 197 SER A CA 1
ATOM 1619 C C . SER A 1 197 ? 8.969 -40.562 -7.125 1 76.31 197 SER A C 1
ATOM 1621 O O . SER A 1 197 ? 9.211 -39.344 -7.211 1 76.31 197 SER A O 1
ATOM 1623 N N . ILE A 1 198 ? 9.039 -41.312 -8.047 1 85.25 198 ILE A N 1
ATOM 1624 C CA . ILE A 1 198 ? 9.07 -40.844 -9.43 1 85.25 198 ILE A CA 1
ATOM 1625 C C . ILE A 1 198 ? 7.668 -40.406 -9.844 1 85.25 198 ILE A C 1
ATOM 1627 O O . ILE A 1 198 ? 6.727 -41.188 -9.852 1 85.25 198 ILE A O 1
ATOM 1631 N N . ILE A 1 199 ? 7.527 -39.062 -10.07 1 90.19 199 ILE A N 1
ATOM 1632 C CA . ILE A 1 199 ? 6.27 -38.531 -10.57 1 90.19 199 ILE A CA 1
ATOM 1633 C C . ILE A 1 199 ? 6.391 -38.219 -12.062 1 90.19 199 ILE A C 1
ATOM 1635 O O . ILE A 1 199 ? 7.289 -37.5 -12.484 1 90.19 199 ILE A O 1
ATOM 1639 N N . ALA A 1 200 ? 5.582 -38.875 -12.828 1 92.5 200 ALA A N 1
ATOM 1640 C CA . ALA A 1 200 ? 5.527 -38.594 -14.266 1 92.5 200 ALA A CA 1
ATOM 1641 C C . ALA A 1 200 ? 4.398 -37.625 -14.586 1 92.5 200 ALA A C 1
ATOM 1643 O O . ALA A 1 200 ? 3.225 -37.938 -14.359 1 92.5 200 ALA A O 1
ATOM 1644 N N . LEU A 1 201 ? 4.773 -36.5 -14.992 1 91.94 201 LEU A N 1
ATOM 1645 C CA . LEU A 1 201 ? 3.838 -35.438 -15.383 1 91.94 201 LEU A CA 1
ATOM 1646 C C . LEU A 1 201 ? 3.711 -35.344 -16.891 1 91.94 201 LEU A C 1
ATOM 1648 O O . LEU A 1 201 ? 4.691 -35.062 -17.594 1 91.94 201 LEU A O 1
ATOM 1652 N N . ILE A 1 202 ? 2.484 -35.688 -17.422 1 91 202 ILE A N 1
ATOM 1653 C CA . ILE A 1 202 ? 2.203 -35.594 -18.844 1 91 202 ILE A CA 1
ATOM 1654 C C . ILE A 1 202 ? 1.317 -34.375 -19.109 1 91 202 ILE A C 1
ATOM 1656 O O . ILE A 1 202 ? 0.152 -34.344 -18.719 1 91 202 ILE A O 1
ATOM 1660 N N . CYS A 1 203 ? 1.931 -33.375 -19.656 1 86.88 203 CYS A N 1
ATOM 1661 C CA . CYS A 1 203 ? 1.273 -32.125 -19.906 1 86.88 203 CYS A CA 1
ATOM 1662 C C . CYS A 1 203 ? 1.729 -31.516 -21.234 1 86.88 203 CYS A C 1
ATOM 1664 O O . CYS A 1 203 ? 2.924 -31.297 -21.438 1 86.88 203 CYS A O 1
ATOM 1666 N N . GLY A 1 204 ? 0.776 -31.266 -22.078 1 81.94 204 GLY A N 1
ATOM 1667 C CA . GLY A 1 204 ? 1.109 -30.781 -23.406 1 81.94 204 GLY A CA 1
ATOM 1668 C C . GLY A 1 204 ? 1.616 -29.359 -23.406 1 81.94 204 GLY A C 1
ATOM 1669 O O . GLY A 1 204 ? 2.402 -28.969 -24.281 1 81.94 204 GLY A O 1
ATOM 1670 N N . ASN A 1 205 ? 1.127 -28.625 -22.516 1 75 205 ASN A N 1
ATOM 1671 C CA . ASN A 1 205 ? 1.573 -27.234 -22.375 1 75 205 ASN A CA 1
ATOM 1672 C C . ASN A 1 205 ? 2.867 -27.141 -21.578 1 75 205 ASN A C 1
ATOM 1674 O O . ASN A 1 205 ? 2.869 -27.375 -20.359 1 75 205 ASN A O 1
ATOM 1678 N N . GLU A 1 206 ? 3.979 -26.891 -22.25 1 74.38 206 GLU A N 1
ATOM 1679 C CA . GLU A 1 206 ? 5.297 -26.906 -21.609 1 74.38 206 GLU A CA 1
ATOM 1680 C C . GLU A 1 206 ? 5.367 -25.922 -20.453 1 74.38 206 GLU A C 1
ATOM 1682 O O . GLU A 1 206 ? 5.91 -26.25 -19.391 1 74.38 206 GLU A O 1
ATOM 1687 N N . ARG A 1 207 ? 4.766 -24.766 -20.672 1 64.5 207 ARG A N 1
ATOM 1688 C CA . ARG A 1 207 ? 4.797 -23.75 -19.625 1 64.5 207 ARG A CA 1
ATOM 1689 C C . ARG A 1 207 ? 4.031 -24.203 -18.391 1 64.5 207 ARG A C 1
ATOM 1691 O O . ARG A 1 207 ? 4.508 -24.031 -17.266 1 64.5 207 ARG A O 1
ATOM 1698 N N . TYR A 1 208 ? 2.918 -24.688 -18.688 1 72.19 208 TYR A N 1
ATOM 1699 C CA . TYR A 1 208 ? 2.098 -25.203 -17.594 1 72.19 208 TYR A CA 1
ATOM 1700 C C . TYR A 1 208 ? 2.785 -26.359 -16.891 1 72.19 208 TYR A C 1
ATOM 1702 O O . TYR A 1 208 ? 2.764 -26.453 -15.664 1 72.19 208 TYR A O 1
ATOM 1710 N N . ALA A 1 209 ? 3.434 -27.203 -17.672 1 79.38 209 ALA A N 1
ATOM 1711 C CA . ALA A 1 209 ? 4.137 -28.359 -17.125 1 79.38 209 ALA A CA 1
ATOM 1712 C C . ALA A 1 209 ? 5.266 -27.922 -16.203 1 79.38 209 ALA A C 1
ATOM 1714 O O . ALA A 1 209 ? 5.426 -28.484 -15.109 1 79.38 209 ALA A O 1
ATOM 1715 N N . LYS A 1 210 ? 6.004 -27.031 -16.609 1 72.44 210 LYS A N 1
ATOM 1716 C CA . LYS A 1 210 ? 7.109 -26.547 -15.781 1 72.44 210 LYS A CA 1
ATOM 1717 C C . LYS A 1 210 ? 6.598 -25.891 -14.5 1 72.44 210 LYS A C 1
ATOM 1719 O O . LYS A 1 210 ? 7.188 -26.062 -13.43 1 72.44 210 LYS A O 1
ATOM 1724 N N . GLY A 1 211 ? 5.527 -25.125 -14.688 1 69.88 211 GLY A N 1
ATOM 1725 C CA . GLY A 1 211 ? 4.879 -24.578 -13.508 1 69.88 211 GLY A CA 1
ATOM 1726 C C . GLY A 1 211 ? 4.465 -25.656 -12.508 1 69.88 211 GLY A C 1
ATOM 1727 O O . GLY A 1 211 ? 4.688 -25.5 -11.305 1 69.88 211 GLY A O 1
ATOM 1728 N N . LEU A 1 212 ? 3.838 -26.703 -13.062 1 78.31 212 LEU A N 1
ATOM 1729 C CA . LEU A 1 212 ? 3.424 -27.812 -12.219 1 78.31 212 LEU A CA 1
ATOM 1730 C C . LEU A 1 212 ? 4.633 -28.484 -11.562 1 78.31 212 LEU A C 1
ATOM 1732 O O . LEU A 1 212 ? 4.594 -28.812 -10.375 1 78.31 212 LEU A O 1
ATOM 1736 N N . LYS A 1 213 ? 5.688 -28.719 -12.367 1 81.31 213 LYS A N 1
ATOM 1737 C CA . LYS A 1 213 ? 6.906 -29.312 -11.82 1 81.31 213 LYS A CA 1
ATOM 1738 C C . LYS A 1 213 ? 7.449 -28.469 -10.664 1 81.31 213 LYS A C 1
ATOM 1740 O O . LYS A 1 213 ? 7.801 -29.016 -9.617 1 81.31 213 LYS A O 1
ATOM 1745 N N . GLU A 1 214 ? 7.516 -27.281 -10.906 1 68.44 214 GLU A N 1
ATOM 1746 C CA . GLU A 1 214 ? 8.016 -26.391 -9.859 1 68.44 214 GLU A CA 1
ATOM 1747 C C . GLU A 1 214 ? 7.145 -26.453 -8.609 1 68.44 214 GLU A C 1
ATOM 1749 O O . GLU A 1 214 ? 7.656 -26.453 -7.488 1 68.44 214 GLU A O 1
ATOM 1754 N N . ALA A 1 215 ? 5.906 -26.484 -8.844 1 67.38 215 ALA A N 1
ATOM 1755 C CA . ALA A 1 215 ? 4.961 -26.578 -7.738 1 67.38 215 ALA A CA 1
ATOM 1756 C C . ALA A 1 215 ? 5.156 -27.891 -6.961 1 67.38 215 ALA A C 1
ATOM 1758 O O . ALA A 1 215 ? 4.879 -27.938 -5.762 1 67.38 215 ALA A O 1
ATOM 1759 N N . LEU A 1 216 ? 5.676 -28.922 -7.648 1 74.38 216 LEU A N 1
ATOM 1760 C CA . LEU A 1 216 ? 5.738 -30.25 -7.055 1 74.38 216 LEU A CA 1
ATOM 1761 C C . LEU A 1 216 ? 7.156 -30.578 -6.609 1 74.38 216 LEU A C 1
ATOM 1763 O O . LEU A 1 216 ? 7.379 -31.578 -5.914 1 74.38 216 LEU A O 1
ATOM 1767 N N . GLN A 1 217 ? 8.109 -29.812 -6.973 1 70.12 217 GLN A N 1
ATOM 1768 C CA . GLN A 1 217 ? 9.516 -30.094 -6.707 1 70.12 217 GLN A CA 1
ATOM 1769 C C . GLN A 1 217 ? 9.773 -30.25 -5.211 1 70.12 217 GLN A C 1
ATOM 1771 O O . GLN A 1 217 ? 10.688 -30.969 -4.809 1 70.12 217 GLN A O 1
ATOM 1776 N N . PHE A 1 218 ? 8.914 -29.766 -4.555 1 61.25 218 PHE A N 1
ATOM 1777 C CA . PHE A 1 218 ? 9.062 -29.812 -3.107 1 61.25 218 PHE A CA 1
ATOM 1778 C C . PHE A 1 218 ? 8.562 -31.156 -2.561 1 61.25 218 PHE A C 1
ATOM 1780 O O . PHE A 1 218 ? 8.914 -31.531 -1.443 1 61.25 218 PHE A O 1
ATOM 1787 N N . ILE A 1 219 ? 7.738 -31.766 -3.246 1 70.19 219 ILE A N 1
ATOM 1788 C CA . ILE A 1 219 ? 7.168 -33.031 -2.834 1 70.19 219 ILE A CA 1
ATOM 1789 C C . ILE A 1 219 ? 8.078 -34.188 -3.281 1 70.19 219 ILE A C 1
ATOM 1791 O O . ILE A 1 219 ? 8.328 -35.125 -2.518 1 70.19 219 ILE A O 1
ATOM 1795 N N . SER A 1 220 ? 8.586 -34.125 -4.512 1 73.75 220 SER A N 1
ATOM 1796 C CA . SER A 1 220 ? 9.477 -35.156 -5.047 1 73.75 220 SER A CA 1
ATOM 1797 C C . SER A 1 220 ? 10.594 -34.531 -5.879 1 73.75 220 SER A C 1
ATOM 1799 O O . SER A 1 220 ? 10.375 -33.562 -6.594 1 73.75 220 SER A O 1
ATOM 1801 N N . GLU A 1 221 ? 11.734 -35.156 -5.75 1 71.81 221 GLU A N 1
ATOM 1802 C CA . GLU A 1 221 ? 12.875 -34.719 -6.547 1 71.81 221 GLU A CA 1
ATOM 1803 C C . GLU A 1 221 ? 12.875 -35.375 -7.926 1 71.81 221 GLU A C 1
ATOM 1805 O O . GLU A 1 221 ? 13.594 -34.906 -8.82 1 71.81 221 GLU A O 1
ATOM 1810 N N . GLN A 1 222 ? 12.055 -36.312 -8.078 1 79.94 222 GLN A N 1
ATOM 1811 C CA . GLN A 1 222 ? 12.055 -37.062 -9.32 1 79.94 222 GLN A CA 1
ATOM 1812 C C . GLN A 1 222 ? 10.766 -36.844 -10.102 1 79.94 222 GLN A C 1
ATOM 1814 O O . GLN A 1 222 ? 9.93 -37.75 -10.188 1 79.94 222 GLN A O 1
ATOM 1819 N N . ILE A 1 223 ? 10.695 -35.562 -10.57 1 85.56 223 ILE A N 1
ATOM 1820 C CA . ILE A 1 223 ? 9.547 -35.25 -11.414 1 85.56 223 ILE A CA 1
ATOM 1821 C C . ILE A 1 223 ? 9.961 -35.25 -12.883 1 85.56 223 ILE A C 1
ATOM 1823 O O . ILE A 1 223 ? 10.797 -34.438 -13.297 1 85.56 223 ILE A O 1
ATOM 1827 N N . MET A 1 224 ? 9.414 -36.156 -13.609 1 88.38 224 MET A N 1
ATOM 1828 C CA . MET A 1 224 ? 9.703 -36.281 -15.039 1 88.38 224 MET A CA 1
ATOM 1829 C C . MET A 1 224 ? 8.609 -35.625 -15.875 1 88.38 224 MET A C 1
ATOM 1831 O O . MET A 1 224 ? 7.434 -35.969 -15.742 1 88.38 224 MET A O 1
ATOM 1835 N N . LEU A 1 225 ? 9.047 -34.719 -16.641 1 90 225 LEU A N 1
ATOM 1836 C CA . LEU A 1 225 ? 8.109 -34 -17.484 1 90 225 LEU A CA 1
ATOM 1837 C C . LEU A 1 225 ? 8.039 -34.625 -18.875 1 90 225 LEU A C 1
ATOM 1839 O O . LEU A 1 225 ? 9.07 -34.906 -19.484 1 90 225 LEU A O 1
ATOM 1843 N N . PHE A 1 226 ? 6.805 -34.844 -19.328 1 90.12 226 PHE A N 1
ATOM 1844 C CA . PHE A 1 226 ? 6.562 -35.312 -20.688 1 90.12 226 PHE A CA 1
ATOM 1845 C C . PHE A 1 226 ? 5.516 -34.469 -21.391 1 90.12 226 PHE A C 1
ATOM 1847 O O . PHE A 1 226 ? 4.484 -34.125 -20.797 1 90.12 226 PHE A O 1
ATOM 1854 N N . TYR A 1 227 ? 5.773 -34.156 -22.594 1 88.25 227 TYR A N 1
ATOM 1855 C CA . TYR A 1 227 ? 4.855 -33.312 -23.312 1 88.25 227 TYR A CA 1
ATOM 1856 C C . TYR A 1 227 ? 3.949 -34.094 -24.234 1 88.25 227 TYR A C 1
ATOM 1858 O O . TYR A 1 227 ? 3.021 -33.562 -24.844 1 88.25 227 TYR A O 1
ATOM 1866 N N . THR A 1 228 ? 4.336 -35.344 -24.469 1 86.94 228 THR A N 1
ATOM 1867 C CA . THR A 1 228 ? 3.496 -36.312 -25.188 1 86.94 228 THR A CA 1
ATOM 1868 C C . THR A 1 228 ? 3.477 -37.656 -24.469 1 86.94 228 THR A C 1
ATOM 1870 O O . THR A 1 228 ? 4.441 -38 -23.781 1 86.94 228 THR A O 1
ATOM 1873 N N . PRO A 1 229 ? 2.342 -38.375 -24.641 1 87.38 229 PRO A N 1
ATOM 1874 C CA . PRO A 1 229 ? 2.307 -39.688 -24.047 1 87.38 229 PRO A CA 1
ATOM 1875 C C . PRO A 1 229 ? 3.389 -40.625 -24.609 1 87.38 229 PRO A C 1
ATOM 1877 O O . PRO A 1 229 ? 3.934 -41.469 -23.875 1 87.38 229 PRO A O 1
ATOM 1880 N N . GLU A 1 230 ? 3.76 -40.469 -25.859 1 86.31 230 GLU A N 1
ATOM 1881 C CA . GLU A 1 230 ? 4.77 -41.312 -26.516 1 86.31 230 GLU A CA 1
ATOM 1882 C C . GLU A 1 230 ? 6.145 -41.094 -25.891 1 86.31 230 GLU A C 1
ATOM 1884 O O . GLU A 1 230 ? 6.898 -42.062 -25.688 1 86.31 230 GLU A O 1
ATOM 1889 N N . SER A 1 231 ? 6.398 -39.844 -25.609 1 87.69 231 SER A N 1
ATOM 1890 C CA . SER A 1 231 ? 7.684 -39.562 -24.984 1 87.69 231 SER A CA 1
ATOM 1891 C C . SER A 1 231 ? 7.789 -40.188 -23.609 1 87.69 231 SER A C 1
ATOM 1893 O O . SER A 1 231 ? 8.852 -40.656 -23.219 1 87.69 231 SER A O 1
ATOM 1895 N N . ALA A 1 232 ? 6.719 -40.188 -22.891 1 90.88 232 ALA A N 1
ATOM 1896 C CA . ALA A 1 232 ? 6.688 -40.812 -21.578 1 90.88 232 ALA A CA 1
ATOM 1897 C C . ALA A 1 232 ? 6.891 -42.312 -21.688 1 90.88 232 ALA A C 1
ATOM 1899 O O . ALA A 1 232 ? 7.652 -42.938 -20.922 1 90.88 232 ALA A O 1
ATOM 1900 N N . LYS A 1 233 ? 6.238 -42.969 -22.703 1 87.31 233 LYS A N 1
ATOM 1901 C CA . LYS A 1 233 ? 6.355 -44.406 -22.938 1 87.31 233 LYS A CA 1
ATOM 1902 C C . LYS A 1 233 ? 7.793 -44.781 -23.266 1 87.31 233 LYS A C 1
ATOM 1904 O O . LYS A 1 233 ? 8.305 -45.781 -22.734 1 87.31 233 LYS A O 1
ATOM 1909 N N . THR A 1 234 ? 8.438 -43.969 -24.078 1 87.12 234 THR A N 1
ATOM 1910 C CA . THR A 1 234 ? 9.797 -44.25 -24.547 1 87.12 234 THR A CA 1
ATOM 1911 C C . THR A 1 234 ? 10.789 -44.094 -23.391 1 87.12 234 THR A C 1
ATOM 1913 O O . THR A 1 234 ? 11.688 -44.938 -23.234 1 87.12 234 THR A O 1
ATOM 1916 N N . LYS A 1 235 ? 10.594 -43.062 -22.594 1 89 235 LYS A N 1
ATOM 1917 C CA . LYS A 1 235 ? 11.586 -42.75 -21.578 1 89 235 LYS A CA 1
ATOM 1918 C C . LYS A 1 235 ? 11.406 -43.656 -20.344 1 89 235 LYS A C 1
ATOM 1920 O O . LYS A 1 235 ? 12.391 -44.094 -19.734 1 89 235 LYS A O 1
ATOM 1925 N N . LEU A 1 236 ? 10.211 -43.812 -19.938 1 88.75 236 LEU A N 1
ATOM 1926 C CA . LEU A 1 236 ? 9.953 -44.625 -18.734 1 88.75 236 LEU A CA 1
ATOM 1927 C C . LEU A 1 236 ? 10.078 -46.094 -19.047 1 88.75 236 LEU A C 1
ATOM 1929 O O . LEU A 1 236 ? 10.453 -46.875 -18.172 1 88.75 236 LEU A O 1
ATOM 1933 N N . GLY A 1 237 ? 9.82 -46.531 -20.328 1 80 237 GLY A N 1
ATOM 1934 C CA . GLY A 1 237 ? 9.914 -47.906 -20.703 1 80 237 GLY A CA 1
ATOM 1935 C C . GLY A 1 237 ? 9.078 -48.812 -19.812 1 80 237 GLY A C 1
ATOM 1936 O O . GLY A 1 237 ? 7.863 -48.656 -19.703 1 80 237 GLY A O 1
ATOM 1937 N N . LYS A 1 238 ? 9.875 -49.781 -19.156 1 80.56 238 LYS A N 1
ATOM 1938 C CA . LYS A 1 238 ? 9.211 -50.719 -18.266 1 80.56 238 LYS A CA 1
ATOM 1939 C C . LYS A 1 238 ? 9.125 -50.156 -16.844 1 80.56 238 LYS A C 1
ATOM 1941 O O . LYS A 1 238 ? 8.469 -50.75 -15.984 1 80.56 238 LYS A O 1
ATOM 1946 N N . HIS A 1 239 ? 9.68 -49.062 -16.547 1 85.38 239 HIS A N 1
ATOM 1947 C CA . HIS A 1 239 ? 9.641 -48.438 -15.211 1 85.38 239 HIS A CA 1
ATOM 1948 C C . HIS A 1 239 ? 8.367 -47.625 -15.023 1 85.38 239 HIS A C 1
ATOM 1950 O O . HIS A 1 239 ? 8.039 -46.781 -15.852 1 85.38 239 HIS A O 1
ATOM 1956 N N . LYS A 1 240 ? 7.641 -48.031 -14 1 87.56 240 LYS A N 1
ATOM 1957 C CA . LYS A 1 240 ? 6.434 -47.281 -13.648 1 87.56 240 LYS A CA 1
ATOM 1958 C C . LYS A 1 240 ? 6.734 -46.188 -12.625 1 87.56 240 LYS A C 1
ATOM 1960 O O . LYS A 1 240 ? 7.496 -46.406 -11.68 1 87.56 240 LYS A O 1
ATOM 1965 N N . PRO A 1 241 ? 6.23 -45 -12.961 1 91.75 241 PRO A N 1
ATOM 1966 C CA . PRO A 1 241 ? 6.348 -44 -11.906 1 91.75 241 PRO A CA 1
ATOM 1967 C C . PRO A 1 241 ? 5.48 -44.281 -10.688 1 91.75 241 PRO A C 1
ATOM 1969 O O . PRO A 1 241 ? 4.664 -45.219 -10.727 1 91.75 241 PRO A O 1
ATOM 1972 N N . ASP A 1 242 ? 5.676 -43.562 -9.688 1 90 242 ASP A N 1
ATOM 1973 C CA . ASP A 1 242 ? 4.883 -43.75 -8.477 1 90 242 ASP A CA 1
ATOM 1974 C C . ASP A 1 242 ? 3.543 -43.031 -8.586 1 90 242 ASP A C 1
ATOM 1976 O O . ASP A 1 242 ? 2.604 -43.344 -7.848 1 90 242 ASP A O 1
ATOM 1980 N N . LEU A 1 243 ? 3.521 -42.094 -9.469 1 90.75 243 LEU A N 1
ATOM 1981 C CA . LEU A 1 243 ? 2.314 -41.312 -9.672 1 90.75 243 LEU A CA 1
ATOM 1982 C C . LEU A 1 243 ? 2.283 -40.719 -11.078 1 90.75 243 LEU A C 1
ATOM 1984 O O . LEU A 1 243 ? 3.291 -40.188 -11.562 1 90.75 243 LEU A O 1
ATOM 1988 N N . TRP A 1 244 ? 1.125 -40.875 -11.711 1 91.69 244 TRP A N 1
ATOM 1989 C CA . TRP A 1 244 ? 0.864 -40.188 -12.961 1 91.69 244 TRP A CA 1
ATOM 1990 C C . TRP A 1 244 ? 0.07 -38.906 -12.719 1 91.69 244 TRP A C 1
ATOM 1992 O O . TRP A 1 244 ? -0.912 -38.906 -11.969 1 91.69 244 TRP A O 1
ATOM 2002 N N . ILE A 1 245 ? 0.543 -37.812 -13.234 1 91.38 245 ILE A N 1
ATOM 2003 C CA . ILE A 1 245 ? -0.248 -36.562 -13.328 1 91.38 245 ILE A CA 1
ATOM 2004 C C . ILE A 1 245 ? -0.462 -36.219 -14.797 1 91.38 245 ILE A C 1
ATOM 2006 O O . ILE A 1 245 ? 0.502 -36.031 -15.539 1 91.38 245 ILE A O 1
ATOM 2010 N N . VAL A 1 246 ? -1.743 -36.125 -15.203 1 89.81 246 VAL A N 1
ATOM 2011 C CA . VAL A 1 246 ? -2.062 -35.938 -16.609 1 89.81 246 VAL A CA 1
ATOM 2012 C C . VAL A 1 246 ? -3.041 -34.781 -16.766 1 89.81 246 VAL A C 1
ATOM 2014 O O . VAL A 1 246 ? -4.043 -34.688 -16.062 1 89.81 246 VAL A O 1
ATOM 2017 N N . THR A 1 247 ? -2.688 -33.844 -17.625 1 87.75 247 THR A N 1
ATOM 2018 C CA . THR A 1 247 ? -3.602 -32.75 -17.922 1 87.75 247 THR A CA 1
ATOM 2019 C C . THR A 1 247 ? -4.621 -33.156 -18.984 1 87.75 247 THR A C 1
ATOM 2021 O O . THR A 1 247 ? -4.402 -34.125 -19.719 1 87.75 247 THR A O 1
ATOM 2024 N N . GLU A 1 248 ? -5.613 -32.344 -19.016 1 80.94 248 GLU A N 1
ATOM 2025 C CA . GLU A 1 248 ? -6.781 -32.688 -19.828 1 80.94 248 GLU A CA 1
ATOM 2026 C C . GLU A 1 248 ? -6.391 -32.906 -21.297 1 80.94 248 GLU A C 1
ATOM 2028 O O . GLU A 1 248 ? -6.906 -33.812 -21.938 1 80.94 248 GLU A O 1
ATOM 2033 N N . ASP A 1 249 ? -5.5 -32.156 -21.844 1 80 249 ASP A N 1
ATOM 2034 C CA . ASP A 1 249 ? -5.109 -32.219 -23.25 1 80 249 ASP A CA 1
ATOM 2035 C C . ASP A 1 249 ? -4.391 -33.531 -23.562 1 80 249 ASP A C 1
ATOM 2037 O O . ASP A 1 249 ? -4.27 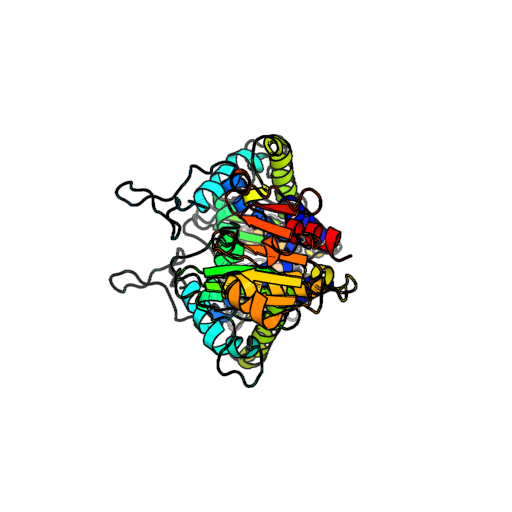-33.906 -24.734 1 80 249 ASP A O 1
ATOM 2041 N N . MET A 1 250 ? -3.949 -34.188 -22.469 1 83.69 250 MET A N 1
ATOM 2042 C CA . MET A 1 250 ? -3.186 -35.406 -22.672 1 83.69 250 MET A CA 1
ATOM 2043 C C . MET A 1 250 ? -4.016 -36.625 -22.281 1 83.69 250 MET A C 1
ATOM 2045 O O . MET A 1 250 ? -3.477 -37.719 -22.109 1 83.69 250 MET A O 1
ATOM 2049 N N . THR A 1 251 ? -5.266 -36.438 -22.094 1 81.31 251 THR A N 1
ATOM 2050 C CA . THR A 1 251 ? -6.129 -37.562 -21.719 1 81.31 251 THR A CA 1
ATOM 2051 C C . THR A 1 251 ? -6.816 -38.125 -22.969 1 81.31 251 THR A C 1
ATOM 2053 O O . THR A 1 251 ? -7.352 -39.25 -22.922 1 81.31 251 THR A O 1
ATOM 2056 N N . ARG A 1 252 ? -6.836 -37.375 -24.031 1 74.31 252 ARG A N 1
ATOM 2057 C CA . ARG A 1 252 ? -7.641 -37.781 -25.172 1 74.31 252 ARG A CA 1
ATOM 2058 C C . ARG A 1 252 ? -6.828 -38.625 -26.156 1 74.31 252 ARG A C 1
ATOM 2060 O O . ARG A 1 252 ? -7.391 -39.344 -26.969 1 74.31 252 ARG A O 1
ATOM 2067 N N . GLN A 1 253 ? -5.543 -38.562 -26.125 1 71.38 253 GLN A N 1
ATOM 2068 C CA . GLN A 1 253 ? -4.707 -39.281 -27.078 1 71.38 253 GLN A CA 1
ATOM 2069 C C . GLN A 1 253 ? -4.738 -40.781 -26.812 1 71.38 253 GLN A C 1
ATOM 2071 O O . GLN A 1 253 ? -4.852 -41.219 -25.656 1 71.38 253 GLN A O 1
ATOM 2076 N N . PRO A 1 254 ? -4.898 -41.562 -27.891 1 70.12 254 PRO A N 1
ATOM 2077 C CA . PRO A 1 254 ? -4.891 -43 -27.703 1 70.12 254 PRO A CA 1
ATOM 2078 C C . PRO A 1 254 ? -3.562 -43.531 -27.156 1 70.12 254 PRO A C 1
ATOM 2080 O O . PRO A 1 254 ? -2.551 -42.812 -27.203 1 70.12 254 PRO A O 1
ATOM 2083 N N . ASN A 1 255 ? -3.506 -44.812 -26.516 1 73.12 255 ASN A N 1
ATOM 2084 C CA . ASN A 1 255 ? -2.34 -45.562 -26.016 1 73.12 255 ASN A CA 1
ATOM 2085 C C . ASN A 1 255 ? -1.596 -44.75 -24.953 1 73.12 255 ASN A C 1
ATOM 2087 O O . ASN A 1 255 ? -0.404 -44.469 -25.094 1 73.12 255 ASN A O 1
ATOM 2091 N N . GLN A 1 256 ? -2.26 -44.25 -24.047 1 80.19 256 GLN A N 1
ATOM 2092 C CA . GLN A 1 256 ? -1.678 -43.5 -22.938 1 80.19 256 GLN A CA 1
ATOM 2093 C C . GLN A 1 256 ? -0.996 -44.438 -21.938 1 80.19 256 GLN A C 1
ATOM 2095 O O . GLN A 1 256 ? -1.587 -45.438 -21.5 1 80.19 256 GLN A O 1
ATOM 2100 N N . PRO A 1 257 ? 0.288 -44.094 -21.672 1 86.19 257 PRO A N 1
ATOM 2101 C CA . PRO A 1 257 ? 0.991 -44.969 -20.75 1 86.19 257 PRO A CA 1
ATOM 2102 C C . PRO A 1 257 ? 0.315 -45.062 -19.391 1 86.19 257 PRO A C 1
ATOM 2104 O O . PRO A 1 257 ? 0.323 -46.125 -18.75 1 86.19 257 PRO A O 1
ATOM 2107 N N . TRP A 1 258 ? -0.304 -44.062 -19.016 1 87.25 258 TRP A N 1
ATOM 2108 C CA . TRP A 1 258 ? -0.924 -44.062 -17.688 1 87.25 258 TRP A CA 1
ATOM 2109 C C . TRP A 1 258 ? -2.199 -44.906 -17.703 1 87.25 258 TRP A C 1
ATOM 2111 O O . TRP A 1 258 ? -2.621 -45.438 -16.656 1 87.25 258 TRP A O 1
ATOM 2121 N N . ARG A 1 259 ? -2.861 -45.062 -18.797 1 82.25 259 ARG A N 1
ATOM 2122 C CA . ARG A 1 259 ? -4.039 -45.906 -18.906 1 82.25 259 ARG A CA 1
ATOM 2123 C C . ARG A 1 259 ? -3.654 -47.375 -18.891 1 82.25 259 ARG A C 1
ATOM 2125 O O . ARG A 1 259 ? -4.402 -48.219 -18.375 1 82.25 259 ARG A O 1
ATOM 2132 N N . ALA A 1 260 ? -2.502 -47.688 -19.516 1 81.38 260 ALA A N 1
ATOM 2133 C CA . ALA A 1 260 ? -1.99 -49.031 -19.531 1 81.38 260 ALA A CA 1
ATOM 2134 C C . ALA A 1 260 ? -1.485 -49.438 -18.156 1 81.38 260 ALA A C 1
ATOM 2136 O O . ALA A 1 260 ? -1.496 -50.625 -17.812 1 81.38 260 ALA A O 1
ATOM 2137 N N . ASP A 1 261 ? -1.008 -48.438 -17.359 1 83.5 261 ASP A N 1
ATOM 2138 C CA . ASP A 1 261 ? -0.531 -48.656 -16 1 83.5 261 ASP A CA 1
ATOM 2139 C C . ASP A 1 261 ? -1.695 -48.719 -15.008 1 83.5 261 ASP A C 1
ATOM 2141 O O . ASP A 1 261 ? -2.223 -47.656 -14.609 1 83.5 261 ASP A O 1
ATOM 2145 N N . ARG A 1 262 ? -2.137 -49.906 -14.609 1 77.62 262 ARG A N 1
ATOM 2146 C CA . ARG A 1 262 ? -3.33 -50.062 -13.789 1 77.62 262 ARG A CA 1
ATOM 2147 C C . ARG A 1 262 ? -2.977 -50.031 -12.305 1 77.62 262 ARG A C 1
ATOM 2149 O O . ARG A 1 262 ? -3.857 -50.156 -11.445 1 77.62 262 ARG A O 1
ATOM 2156 N N . THR A 1 263 ? -1.756 -49.906 -11.914 1 82.75 263 THR A N 1
ATOM 2157 C CA . THR A 1 263 ? -1.344 -50.031 -10.523 1 82.75 263 THR A CA 1
ATOM 2158 C C . THR A 1 263 ? -0.927 -48.656 -9.977 1 82.75 263 THR A C 1
ATOM 2160 O O . THR A 1 263 ? -1.029 -48.406 -8.773 1 82.75 263 THR A O 1
ATOM 2163 N N . THR A 1 264 ? -0.487 -47.812 -10.859 1 87.12 264 THR A N 1
ATOM 2164 C CA . THR A 1 264 ? 0.018 -46.5 -10.43 1 87.12 264 THR A CA 1
ATOM 2165 C C . THR A 1 264 ? -1.119 -45.5 -10.305 1 87.12 264 THR A C 1
ATOM 2167 O O . THR A 1 264 ? -1.965 -45.406 -11.203 1 87.12 264 THR A O 1
ATOM 2170 N N . PRO A 1 265 ? -1.222 -44.844 -9.18 1 89.62 265 PRO A N 1
ATOM 2171 C CA . PRO A 1 265 ? -2.244 -43.781 -9.055 1 89.62 265 PRO A CA 1
ATOM 2172 C C . PRO A 1 265 ? -2.123 -42.719 -10.133 1 89.62 265 PRO A C 1
ATOM 2174 O O . PRO A 1 265 ? -1.027 -42.469 -10.641 1 89.62 265 PRO A O 1
ATOM 2177 N N . VAL A 1 266 ? -3.299 -42.156 -10.414 1 88.94 266 VAL A N 1
ATOM 2178 C CA . VAL A 1 266 ? -3.346 -41.156 -11.461 1 88.94 266 VAL A CA 1
ATOM 2179 C C . VAL A 1 266 ? -4.129 -39.938 -10.961 1 88.94 266 VAL A C 1
ATOM 2181 O O . VAL A 1 266 ? -5.191 -40.062 -10.359 1 88.94 266 VAL A O 1
ATOM 2184 N N . ILE A 1 267 ? -3.492 -38.75 -11.133 1 90 267 ILE A N 1
ATOM 2185 C CA . ILE A 1 267 ? -4.195 -37.5 -10.953 1 90 267 ILE A CA 1
ATOM 2186 C C . ILE A 1 267 ? -4.473 -36.875 -12.312 1 90 267 ILE A C 1
ATOM 2188 O O . ILE A 1 267 ? -3.551 -36.625 -13.102 1 90 267 ILE A O 1
ATOM 2192 N N . ILE A 1 268 ? -5.73 -36.594 -12.555 1 88.31 268 ILE A N 1
ATOM 2193 C CA . ILE A 1 268 ? -6.113 -35.938 -13.797 1 88.31 268 ILE A CA 1
ATOM 2194 C C . ILE A 1 268 ? -6.516 -34.5 -13.516 1 88.31 268 ILE A C 1
ATOM 2196 O O . ILE A 1 268 ? -7.328 -34.219 -12.625 1 88.31 268 ILE A O 1
ATOM 2200 N N . ILE A 1 269 ? -5.891 -33.625 -14.219 1 85.88 269 ILE A N 1
ATOM 2201 C CA . ILE A 1 269 ? -6.238 -32.188 -14.141 1 85.88 269 ILE A CA 1
ATOM 2202 C C . ILE A 1 269 ? -7.094 -31.812 -15.344 1 85.88 269 ILE A C 1
ATOM 2204 O O . ILE A 1 269 ? -6.629 -31.859 -16.484 1 85.88 269 ILE A O 1
ATOM 2208 N N . THR A 1 270 ? -8.336 -31.375 -15.062 1 81.44 270 THR A N 1
ATOM 2209 C CA . THR A 1 270 ? -9.242 -31.156 -16.188 1 81.44 270 THR A CA 1
ATOM 2210 C C . THR A 1 270 ? -10.273 -30.078 -15.844 1 81.44 270 THR A C 1
ATOM 2212 O O . THR A 1 270 ? -10.578 -29.859 -14.664 1 81.44 270 THR A O 1
ATOM 2215 N N . GLY A 1 271 ? -10.57 -29.328 -16.812 1 74.69 271 GLY A N 1
ATOM 2216 C CA . GLY A 1 271 ? -11.656 -28.375 -16.672 1 74.69 271 GLY A CA 1
ATOM 2217 C C . GLY A 1 271 ? -13.023 -29.031 -16.656 1 74.69 271 GLY A C 1
ATOM 2218 O O . GLY A 1 271 ? -14.023 -28.391 -16.312 1 74.69 271 GLY A O 1
ATOM 2219 N N . ASN A 1 272 ? -13.156 -30.25 -17.062 1 72.69 272 ASN A N 1
ATOM 2220 C CA . ASN A 1 272 ? -14.398 -31.031 -17.094 1 72.69 272 ASN A CA 1
ATOM 2221 C C . ASN A 1 272 ? -14.273 -32.344 -16.312 1 72.69 272 ASN A C 1
ATOM 22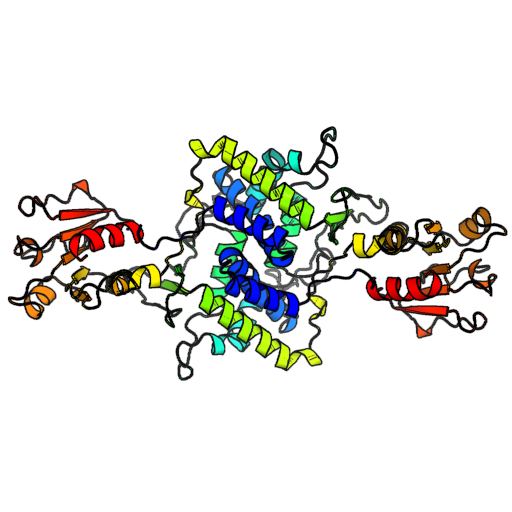23 O O . ASN A 1 272 ? -14.156 -33.406 -16.906 1 72.69 272 ASN A O 1
ATOM 2227 N N . PRO A 1 273 ? -14.367 -32.25 -14.984 1 73.31 273 PRO A N 1
ATOM 2228 C CA . PRO A 1 273 ? -14.141 -33.438 -14.172 1 73.31 273 PRO A CA 1
ATOM 2229 C C . PRO A 1 273 ? -15.133 -34.562 -14.477 1 73.31 273 PRO A C 1
ATOM 2231 O O . PRO A 1 273 ? -14.812 -35.719 -14.297 1 73.31 273 PRO A O 1
ATOM 2234 N N . ASP A 1 274 ? -16.266 -34.25 -14.914 1 69.25 274 ASP A N 1
ATOM 2235 C CA . ASP A 1 274 ? -17.312 -35.25 -15.133 1 69.25 274 ASP A CA 1
ATOM 2236 C C . ASP A 1 274 ? -17.047 -36.031 -16.422 1 69.25 274 ASP A C 1
ATOM 2238 O O . ASP A 1 274 ? -17.578 -37.125 -16.594 1 69.25 274 ASP A O 1
ATOM 2242 N N . ALA A 1 275 ? -16.266 -35.5 -17.297 1 62.38 275 ALA A N 1
ATOM 2243 C CA . ALA A 1 275 ? -16.047 -36.125 -18.594 1 62.38 275 ALA A CA 1
ATOM 2244 C C . ALA A 1 275 ? -14.961 -37.188 -18.516 1 62.38 275 ALA A C 1
ATOM 2246 O O . ALA A 1 275 ? -14.75 -37.969 -19.469 1 62.38 275 ALA A O 1
ATOM 2247 N N . VAL A 1 276 ? -14.305 -37.156 -17.406 1 60.16 276 VAL A N 1
ATOM 2248 C CA . VAL A 1 276 ? -13.203 -38.094 -17.344 1 60.16 276 VAL A CA 1
ATOM 2249 C C . VAL A 1 276 ? -13.695 -39.438 -16.766 1 60.16 276 VAL A C 1
ATOM 2251 O O . VAL A 1 276 ? -14.148 -39.469 -15.609 1 60.16 276 VAL A O 1
ATOM 2254 N N . GLU A 1 277 ? -14.141 -40.344 -17.594 1 57.72 277 GLU A N 1
ATOM 2255 C CA . GLU A 1 277 ? -14.492 -41.719 -17.172 1 57.72 277 GLU A CA 1
ATOM 2256 C C . GLU A 1 277 ? -13.266 -42.594 -17.141 1 57.72 277 GLU A C 1
ATOM 2258 O O . GLU A 1 277 ? -12.586 -42.781 -18.156 1 57.72 277 GLU A O 1
ATOM 2263 N N . ILE A 1 278 ? -12.586 -42.688 -16.062 1 56.44 278 ILE A N 1
ATOM 2264 C CA . ILE A 1 278 ? -11.547 -43.688 -16 1 56.44 278 ILE A CA 1
ATOM 2265 C C . ILE A 1 278 ? -12.117 -44.969 -15.406 1 56.44 278 ILE A C 1
ATOM 2267 O O . ILE A 1 278 ? -12.562 -45 -14.258 1 56.44 278 ILE A O 1
ATOM 2271 N N . LYS A 1 279 ? -12.562 -45.844 -16.109 1 53.47 279 LYS A N 1
ATOM 2272 C CA . LYS A 1 279 ? -13.125 -47.125 -15.695 1 53.47 279 LYS A CA 1
ATOM 2273 C C . LYS A 1 279 ? -12.133 -47.938 -14.852 1 53.47 279 LYS A C 1
ATOM 2275 O O . LYS A 1 279 ? -12.531 -48.656 -13.93 1 53.47 279 LYS A O 1
ATOM 2280 N N . LYS A 1 280 ? -10.883 -48.125 -15.234 1 52.41 280 LYS A N 1
ATOM 2281 C CA . LYS A 1 280 ? -10.055 -49.25 -14.766 1 52.41 280 LYS A CA 1
ATOM 2282 C C . LYS A 1 280 ? -9.25 -48.844 -13.531 1 52.41 280 LYS A C 1
ATOM 2284 O O . LYS A 1 280 ? -8.641 -49.688 -12.883 1 52.41 280 LYS A O 1
ATOM 2289 N N . ASN A 1 281 ? -8.875 -47.625 -13.227 1 51.38 281 ASN A N 1
ATOM 2290 C CA . ASN A 1 281 ? -7.984 -47.438 -12.086 1 51.38 281 ASN A CA 1
ATOM 2291 C C . ASN A 1 281 ? -8.758 -47.312 -10.781 1 51.38 281 ASN A C 1
ATOM 2293 O O . ASN A 1 281 ? -9.109 -46.219 -10.344 1 51.38 281 ASN A O 1
ATOM 2297 N N . SER A 1 282 ? -9.359 -48.312 -10.281 1 50.88 282 SER A N 1
ATOM 2298 C CA . SER A 1 282 ? -10.148 -48.438 -9.062 1 50.88 282 SER A CA 1
ATOM 2299 C C . SER A 1 282 ? -9.289 -48.188 -7.824 1 50.88 282 SER A C 1
ATOM 2301 O O . SER A 1 282 ? -8.258 -48.844 -7.637 1 50.88 282 SER A O 1
ATOM 2303 N N . GLY A 1 283 ? -9.539 -47.031 -7.191 1 59.06 283 GLY A N 1
ATOM 2304 C CA . GLY A 1 283 ? -9.109 -46.594 -5.879 1 59.06 283 GLY A CA 1
ATOM 2305 C C . GLY A 1 283 ? -7.93 -45.625 -5.93 1 59.06 283 GLY A C 1
ATOM 2306 O O . GLY A 1 283 ? -7.547 -45.062 -4.91 1 59.06 283 GLY A O 1
ATOM 2307 N N . LYS A 1 284 ? -7.328 -45.5 -7.238 1 75.12 284 LYS A N 1
ATOM 2308 C CA . LYS A 1 284 ? -6.137 -44.688 -7.148 1 75.12 284 LYS A CA 1
ATOM 2309 C C . LYS A 1 284 ? -6.199 -43.531 -8.141 1 75.12 284 LYS A C 1
ATOM 2311 O O . LYS A 1 284 ? -5.18 -43.125 -8.719 1 75.12 284 LYS A O 1
ATOM 2316 N N . LEU A 1 285 ? -7.449 -43.125 -8.547 1 82.31 285 LEU A N 1
ATOM 2317 C CA . LEU A 1 285 ? -7.617 -41.969 -9.445 1 82.31 285 LEU A CA 1
ATOM 2318 C C . LEU A 1 285 ? -8.148 -40.781 -8.695 1 82.31 285 LEU A C 1
ATOM 2320 O O . LEU A 1 285 ? -9.133 -40.875 -7.957 1 82.31 285 LEU A O 1
ATOM 2324 N N . THR A 1 286 ? -7.484 -39.688 -8.852 1 87.31 286 THR A N 1
ATOM 2325 C CA . THR A 1 286 ? -7.938 -38.375 -8.359 1 87.31 286 THR A CA 1
ATOM 2326 C C . THR A 1 286 ? -8.125 -37.406 -9.516 1 87.31 286 THR A C 1
ATOM 2328 O O . THR A 1 286 ? -7.262 -37.281 -10.391 1 87.31 286 THR A O 1
ATOM 2331 N N . VAL A 1 287 ? -9.32 -36.75 -9.57 1 86.06 287 VAL A N 1
ATOM 2332 C CA . VAL A 1 287 ? -9.578 -35.75 -10.594 1 86.06 287 VAL A CA 1
ATOM 2333 C C . VAL A 1 287 ? -9.586 -34.344 -9.969 1 86.06 287 VAL A C 1
ATOM 2335 O O . VAL A 1 287 ? -10.312 -34.125 -9 1 86.06 287 VAL A O 1
ATOM 2338 N N . LEU A 1 288 ? -8.695 -33.531 -10.477 1 83.69 288 LEU A N 1
ATOM 2339 C CA . LEU A 1 288 ? -8.625 -32.125 -10.023 1 83.69 288 LEU A CA 1
ATOM 2340 C C . LEU A 1 288 ? -9.141 -31.188 -11.102 1 83.69 288 LEU A C 1
ATOM 2342 O O . LEU A 1 288 ? -8.836 -31.359 -12.289 1 83.69 288 LEU A O 1
ATOM 2346 N N . SER A 1 289 ? -9.93 -30.328 -10.766 1 76.12 289 SER A N 1
ATOM 2347 C CA . SER A 1 289 ? -10.609 -29.453 -11.711 1 76.12 289 SER A CA 1
ATOM 2348 C C . SER A 1 289 ? -9.789 -28.203 -12.008 1 76.12 289 SER A C 1
ATOM 2350 O O . SER A 1 289 ? -9.102 -27.688 -11.125 1 76.12 289 SER A O 1
ATOM 2352 N N . MET A 1 290 ? -9.812 -27.797 -13.25 1 70.19 290 MET A N 1
ATOM 2353 C CA . MET A 1 290 ? -9.305 -26.484 -13.641 1 70.19 290 MET A CA 1
ATOM 2354 C C . MET A 1 290 ? -10.344 -25.391 -13.391 1 70.19 290 MET A C 1
ATOM 2356 O O . MET A 1 290 ? -11.539 -25.625 -13.594 1 70.19 290 MET A O 1
ATOM 2360 N N . PRO A 1 291 ? -9.984 -24.266 -12.867 1 60.06 291 PRO A N 1
ATOM 2361 C CA . PRO A 1 291 ? -8.586 -23.906 -12.633 1 60.06 291 PRO A CA 1
ATOM 2362 C C . PRO A 1 291 ? -7.98 -24.641 -11.438 1 60.06 291 PRO A C 1
ATOM 2364 O O . PRO A 1 291 ? -8.625 -24.766 -10.391 1 60.06 291 PRO A O 1
ATOM 2367 N N . LEU A 1 292 ? -6.801 -25.234 -11.57 1 69.88 292 LEU A N 1
ATOM 2368 C CA . LEU A 1 292 ? -6.137 -26.125 -10.633 1 69.88 292 LEU A CA 1
ATOM 2369 C C . LEU A 1 292 ? -5.68 -25.375 -9.391 1 69.88 292 LEU A C 1
ATOM 2371 O O . LEU A 1 292 ? -5.074 -24.297 -9.492 1 69.88 292 LEU A O 1
ATOM 2375 N N . SER A 1 293 ? -6.25 -25.859 -8.312 1 64.69 293 SER A N 1
ATOM 2376 C CA . SER A 1 293 ? -5.73 -25.422 -7.023 1 64.69 293 SER A CA 1
ATOM 2377 C C . SER A 1 293 ? -4.418 -26.125 -6.691 1 64.69 293 SER A C 1
ATOM 2379 O O . SER A 1 293 ? -4.371 -27.359 -6.594 1 64.69 293 SER A O 1
ATOM 2381 N N . ILE A 1 294 ? -3.311 -25.375 -6.48 1 63.53 294 ILE A N 1
ATOM 2382 C CA . ILE A 1 294 ? -2.006 -25.953 -6.203 1 63.53 294 ILE A CA 1
ATOM 2383 C C . ILE A 1 294 ? -2.035 -26.656 -4.848 1 63.53 294 ILE A C 1
ATOM 2385 O O . ILE A 1 294 ? -1.427 -27.719 -4.68 1 63.53 294 ILE A O 1
ATOM 2389 N N . VAL A 1 295 ? -2.83 -26.141 -3.984 1 62.47 295 VAL A N 1
ATOM 2390 C CA . VAL A 1 295 ? -2.982 -26.766 -2.672 1 62.47 295 VAL A CA 1
ATOM 2391 C C . VAL A 1 295 ? -3.639 -28.141 -2.822 1 62.47 295 VAL A C 1
ATOM 2393 O O . VAL A 1 295 ? -3.17 -29.125 -2.248 1 62.47 295 VAL A O 1
ATOM 2396 N N . ASP A 1 296 ? -4.652 -28.141 -3.645 1 72.31 296 ASP A N 1
ATOM 2397 C CA . ASP A 1 296 ? -5.336 -29.406 -3.871 1 72.31 296 ASP A CA 1
ATOM 2398 C C . ASP A 1 296 ? -4.426 -30.406 -4.59 1 72.31 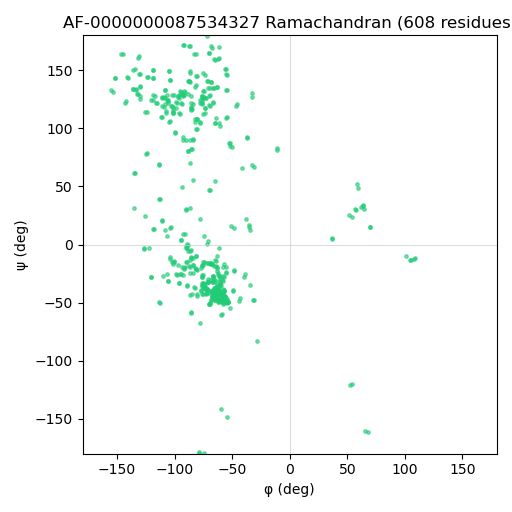296 ASP A C 1
ATOM 2400 O O . ASP A 1 296 ? -4.406 -31.594 -4.254 1 72.31 296 ASP A O 1
ATOM 2404 N N . LEU A 1 297 ? -3.738 -29.859 -5.547 1 80.25 297 LEU A N 1
ATOM 2405 C CA . LEU A 1 297 ? -2.809 -30.734 -6.266 1 80.25 297 LEU A CA 1
ATOM 2406 C C . LEU A 1 297 ? -1.782 -31.328 -5.312 1 80.25 297 LEU A C 1
ATOM 2408 O O . LEU A 1 297 ? -1.577 -32.562 -5.301 1 80.25 297 LEU A O 1
ATOM 2412 N N . ARG A 1 298 ? -1.216 -30.547 -4.492 1 74.81 298 ARG A N 1
ATOM 2413 C CA . ARG A 1 298 ? -0.183 -31.016 -3.572 1 74.81 298 ARG A CA 1
ATOM 2414 C C . ARG A 1 298 ? -0.757 -32 -2.557 1 74.81 298 ARG A C 1
ATOM 2416 O O . ARG A 1 298 ? -0.155 -33.031 -2.281 1 74.81 298 ARG A O 1
ATOM 2423 N N . LYS A 1 299 ? -1.847 -31.625 -2.066 1 77.44 299 LYS A N 1
ATOM 2424 C CA . LYS A 1 299 ? -2.52 -32.5 -1.116 1 77.44 299 LYS A CA 1
ATOM 2425 C C . LYS A 1 299 ? -2.75 -33.906 -1.718 1 77.44 299 LYS A C 1
ATOM 2427 O O . LYS A 1 299 ? -2.477 -34.906 -1.076 1 77.44 299 LYS A O 1
ATOM 2432 N N . ASN A 1 300 ? -3.203 -33.875 -2.871 1 84.31 300 ASN A N 1
ATOM 2433 C CA . ASN A 1 300 ? -3.521 -35.156 -3.512 1 84.31 300 ASN A CA 1
ATOM 2434 C C . ASN A 1 300 ? -2.258 -35.875 -3.934 1 84.31 300 ASN A C 1
ATOM 2436 O O . ASN A 1 300 ? -2.209 -37.125 -3.877 1 84.31 300 ASN A O 1
ATOM 2440 N N . VAL A 1 301 ? -1.264 -35.125 -4.32 1 84.94 301 VAL A N 1
ATOM 2441 C CA . VAL A 1 301 ? 0.005 -35.75 -4.66 1 84.94 301 VAL A CA 1
ATOM 2442 C C . VAL A 1 301 ? 0.623 -36.375 -3.406 1 84.94 301 VAL A C 1
ATOM 2444 O O . VAL A 1 301 ? 1.115 -37.5 -3.445 1 84.94 301 VAL A O 1
ATOM 2447 N N . GLU A 1 302 ? 0.527 -35.75 -2.338 1 80.5 302 GLU A N 1
ATOM 2448 C CA . GLU A 1 302 ? 1.082 -36.25 -1.081 1 80.5 302 GLU A CA 1
ATOM 2449 C C . GLU A 1 302 ? 0.378 -37.531 -0.629 1 80.5 302 GLU A C 1
ATOM 2451 O O . GLU A 1 302 ? 0.988 -38.375 0.014 1 80.5 302 GLU A O 1
ATOM 2456 N N . ILE A 1 303 ? -0.795 -37.594 -0.964 1 82 303 ILE A N 1
ATOM 2457 C CA . ILE A 1 303 ? -1.554 -38.812 -0.636 1 82 303 ILE A CA 1
ATOM 2458 C C . ILE A 1 303 ? -0.922 -40 -1.319 1 82 303 ILE A C 1
ATOM 2460 O O . ILE A 1 303 ? -0.87 -41.094 -0.742 1 82 303 ILE A O 1
ATOM 2464 N N . TYR A 1 304 ? -0.395 -39.781 -2.543 1 82.06 304 TYR A N 1
ATOM 2465 C CA . TYR A 1 304 ? 0.082 -40.906 -3.33 1 82.06 304 TYR A CA 1
ATOM 2466 C C . TYR A 1 304 ? 1.585 -41.094 -3.16 1 82.06 304 TYR A C 1
ATOM 2468 O O . TYR A 1 304 ? 2.105 -42.219 -3.367 1 82.06 304 TYR A O 1
ATOM 2476 N N . VAL A 1 305 ? 2.295 -40 -2.979 1 76.56 305 VAL A N 1
ATOM 2477 C CA . VAL A 1 305 ? 3.75 -40.094 -2.949 1 76.56 305 VAL A CA 1
ATOM 2478 C C . VAL A 1 305 ? 4.246 -40.031 -1.506 1 76.56 305 VAL A C 1
ATOM 2480 O O . VAL A 1 305 ? 5.406 -40.344 -1.225 1 76.56 305 VAL A O 1
ATOM 2483 N N . SER A 1 306 ? 3.574 -39.656 -0.521 1 59.88 306 SER A N 1
ATOM 2484 C CA . SER A 1 306 ? 4 -39.719 0.873 1 59.88 306 SER A CA 1
ATOM 2485 C C . SER A 1 306 ? 3.898 -41.156 1.4 1 59.88 306 SER A C 1
ATOM 2487 O O . SER A 1 306 ? 3.068 -41.938 0.934 1 59.88 306 SER A O 1
ATOM 2489 N N . MET B 1 1 ? 9.781 19.594 15.031 1 37.66 1 MET B N 1
ATOM 2490 C CA . MET B 1 1 ? 8.586 20.109 15.688 1 37.66 1 MET B CA 1
ATOM 2491 C C . MET B 1 1 ? 8 19.062 16.641 1 37.66 1 MET B C 1
ATOM 2493 O O . MET B 1 1 ? 8.148 17.859 16.406 1 37.66 1 MET B O 1
ATOM 2497 N N . GLN B 1 2 ? 7.645 19.406 17.812 1 46.09 2 GLN B N 1
ATOM 2498 C CA . GLN B 1 2 ? 7.078 18.562 18.859 1 46.09 2 GLN B CA 1
ATOM 2499 C C . GLN B 1 2 ? 5.82 17.844 18.359 1 46.09 2 GLN B C 1
ATOM 2501 O O . GLN B 1 2 ? 4.918 18.484 17.797 1 46.09 2 GLN B O 1
ATOM 2506 N N . GLY B 1 3 ? 5.832 16.625 18.141 1 61.88 3 GLY B N 1
ATOM 2507 C CA . GLY B 1 3 ? 4.738 15.75 17.734 1 61.88 3 GLY B CA 1
ATOM 2508 C C . GLY B 1 3 ? 4.855 15.266 16.312 1 61.88 3 GLY B C 1
ATOM 2509 O O . GLY B 1 3 ? 4.043 14.453 15.852 1 61.88 3 GLY B O 1
ATOM 2510 N N . ASP B 1 4 ? 5.84 15.992 15.656 1 65.62 4 ASP B N 1
ATOM 2511 C CA . ASP B 1 4 ? 6.055 15.539 14.281 1 65.62 4 ASP B CA 1
ATOM 2512 C C . ASP B 1 4 ? 6.598 14.109 14.258 1 65.62 4 ASP B C 1
ATOM 2514 O O . ASP B 1 4 ? 7.723 13.859 14.703 1 65.62 4 ASP B O 1
ATOM 2518 N N . VAL B 1 5 ? 5.777 13.344 13.945 1 74.25 5 VAL B N 1
ATOM 2519 C CA . VAL B 1 5 ? 6.16 11.945 13.805 1 74.25 5 VAL B CA 1
ATOM 2520 C C . VAL B 1 5 ? 6.039 11.523 12.344 1 74.25 5 VAL B C 1
ATOM 2522 O O . VAL B 1 5 ? 5.598 10.414 12.047 1 74.25 5 VAL B O 1
ATOM 2525 N N . SER B 1 6 ? 6.465 12.555 11.531 1 78.38 6 SER B N 1
ATOM 2526 C CA . SER B 1 6 ? 6.402 12.297 10.094 1 78.38 6 SER B CA 1
ATOM 2527 C C . SER B 1 6 ? 7.152 11.023 9.734 1 78.38 6 SER B C 1
ATOM 2529 O O . SER B 1 6 ? 8.172 10.695 10.352 1 78.38 6 SER B O 1
ATOM 2531 N N . PHE B 1 7 ? 6.605 10.406 8.773 1 88.31 7 PHE B N 1
ATOM 2532 C CA . PHE B 1 7 ? 7.289 9.234 8.25 1 88.31 7 PHE B CA 1
ATOM 2533 C C . PHE B 1 7 ? 8.32 9.625 7.203 1 88.31 7 PHE B C 1
ATOM 2535 O O . PHE B 1 7 ? 7.988 10.258 6.199 1 88.31 7 PHE B O 1
ATOM 2542 N N . THR B 1 8 ? 9.555 9.328 7.488 1 89.94 8 THR B N 1
ATOM 2543 C CA . THR B 1 8 ? 10.633 9.617 6.547 1 89.94 8 THR B CA 1
ATOM 2544 C C . THR B 1 8 ? 10.812 8.453 5.566 1 89.94 8 THR B C 1
ATOM 2546 O O . THR B 1 8 ? 10.195 7.402 5.727 1 89.94 8 THR B O 1
ATOM 2549 N N . PHE B 1 9 ? 11.656 8.766 4.562 1 92.62 9 PHE B N 1
ATOM 2550 C CA . PHE B 1 9 ? 12.008 7.742 3.584 1 92.62 9 PHE B CA 1
ATOM 2551 C C . PHE B 1 9 ? 12.641 6.535 4.266 1 92.62 9 PHE B C 1
ATOM 2553 O O . PHE B 1 9 ? 12.297 5.391 3.965 1 92.62 9 PHE B O 1
ATOM 2560 N N . LEU B 1 10 ? 13.508 6.785 5.25 1 93.62 10 LEU B N 1
ATOM 2561 C CA . LEU B 1 10 ? 14.188 5.707 5.961 1 93.62 10 LEU B CA 1
ATOM 2562 C C . LEU B 1 10 ? 13.219 4.965 6.871 1 93.62 10 LEU B C 1
ATOM 2564 O O . LEU B 1 10 ? 13.352 3.756 7.07 1 93.62 10 LEU B O 1
ATOM 2568 N N . ASP B 1 11 ? 12.234 5.68 7.398 1 93.06 11 ASP B N 1
ATOM 2569 C CA . ASP B 1 11 ? 11.195 5.02 8.188 1 93.06 11 ASP B CA 1
ATOM 2570 C C . ASP B 1 11 ? 10.445 3.988 7.355 1 93.06 11 ASP B C 1
ATOM 2572 O O . ASP B 1 11 ? 10.078 2.924 7.855 1 93.06 11 ASP B O 1
ATOM 2576 N N . ARG B 1 12 ? 10.172 4.398 6.152 1 94.44 12 ARG B N 1
ATOM 2577 C CA . ARG B 1 12 ? 9.445 3.49 5.27 1 94.44 12 ARG B CA 1
ATOM 2578 C C . ARG B 1 12 ? 10.258 2.23 4.996 1 94.44 12 ARG B C 1
ATOM 2580 O O . ARG B 1 12 ? 9.727 1.121 5.016 1 94.44 12 ARG B O 1
ATOM 2587 N N . ILE B 1 13 ? 11.555 2.398 4.695 1 95.06 13 ILE B N 1
ATOM 2588 C CA . ILE B 1 13 ? 12.422 1.251 4.461 1 95.06 13 ILE B CA 1
ATOM 2589 C C . ILE B 1 13 ? 12.453 0.36 5.699 1 95.06 13 ILE B C 1
ATOM 2591 O O . ILE B 1 13 ? 12.336 -0.863 5.598 1 95.06 13 ILE B O 1
ATOM 2595 N N . GLU B 1 14 ? 12.594 1.004 6.824 1 93.06 14 GLU B N 1
ATOM 2596 C CA . GLU B 1 14 ? 12.641 0.257 8.078 1 93.06 14 GLU B CA 1
ATOM 2597 C C . GLU B 1 14 ? 11.359 -0.545 8.289 1 93.06 14 GLU B C 1
ATOM 2599 O O . GLU B 1 14 ? 11.406 -1.69 8.742 1 93.06 14 GLU B O 1
ATOM 2604 N N . GLU B 1 15 ? 10.273 0.053 8.023 1 94.38 15 GLU B N 1
ATOM 2605 C CA . GLU B 1 15 ? 9.008 -0.641 8.211 1 94.38 15 GLU B CA 1
ATOM 2606 C C . GLU B 1 15 ? 8.867 -1.818 7.246 1 94.38 15 GLU B C 1
ATOM 2608 O O . GLU B 1 15 ? 8.289 -2.848 7.594 1 94.38 15 GLU B O 1
ATOM 2613 N N . VAL B 1 16 ? 9.336 -1.697 5.988 1 96.25 16 VAL B N 1
ATOM 2614 C CA . VAL B 1 16 ? 9.367 -2.838 5.078 1 96.25 16 VAL B CA 1
ATOM 2615 C C . VAL B 1 16 ? 10.164 -3.977 5.711 1 96.25 16 VAL B C 1
ATOM 2617 O O . VAL B 1 16 ? 9.719 -5.125 5.719 1 96.25 16 VAL B O 1
ATOM 2620 N N . GLU B 1 17 ? 11.273 -3.641 6.262 1 90.94 17 GLU B N 1
ATOM 2621 C CA . GLU B 1 17 ? 12.148 -4.645 6.852 1 90.94 17 GLU B CA 1
ATOM 2622 C C . GLU B 1 17 ? 11.5 -5.301 8.062 1 90.94 17 GLU B C 1
ATOM 2624 O O . GLU B 1 17 ? 11.609 -6.516 8.258 1 90.94 17 GLU B O 1
ATOM 2629 N N . LEU B 1 18 ? 10.82 -4.527 8.867 1 90 18 LEU B N 1
ATOM 2630 C CA . LEU B 1 18 ? 10.094 -5.074 10.008 1 90 18 LEU B CA 1
ATOM 2631 C C . LEU B 1 18 ? 9 -6.027 9.547 1 90 18 LEU B C 1
ATOM 2633 O O . LEU B 1 18 ? 8.766 -7.059 10.18 1 90 18 LEU B O 1
ATOM 2637 N N . ASN B 1 19 ? 8.305 -5.629 8.508 1 93.56 19 ASN B N 1
ATOM 2638 C CA . ASN B 1 19 ? 7.258 -6.484 7.957 1 93.56 19 ASN B CA 1
ATOM 2639 C C . ASN B 1 19 ? 7.824 -7.809 7.449 1 93.56 19 ASN B C 1
ATOM 2641 O O . ASN B 1 19 ? 7.188 -8.852 7.586 1 93.56 19 ASN B O 1
ATOM 2645 N N . ILE B 1 20 ? 9.016 -7.773 6.816 1 88.94 20 ILE B N 1
ATOM 2646 C CA . ILE B 1 20 ? 9.672 -8.992 6.359 1 88.94 20 ILE B CA 1
ATOM 2647 C C . ILE B 1 20 ? 9.969 -9.898 7.555 1 88.94 20 ILE B C 1
ATOM 2649 O O . ILE B 1 20 ? 9.641 -11.086 7.535 1 88.94 20 ILE B O 1
ATOM 2653 N N . VAL B 1 21 ? 10.492 -9.32 8.609 1 84.5 21 VAL B N 1
ATOM 2654 C CA . VAL B 1 21 ? 10.867 -10.078 9.797 1 84.5 21 VAL B CA 1
ATOM 2655 C C . VAL B 1 21 ? 9.633 -10.742 10.406 1 84.5 21 VAL B C 1
ATOM 2657 O O . VAL B 1 21 ? 9.695 -11.898 10.836 1 84.5 21 VAL B O 1
ATOM 2660 N N . ASP B 1 22 ? 8.562 -10.07 10.383 1 86 22 ASP B N 1
ATOM 2661 C CA . ASP B 1 22 ? 7.352 -10.57 11.016 1 86 22 ASP B CA 1
ATOM 2662 C C . ASP B 1 22 ? 6.461 -11.305 10.016 1 86 22 ASP B C 1
ATOM 2664 O O . ASP B 1 22 ? 5.316 -11.633 10.32 1 86 22 ASP B O 1
ATOM 2668 N N . ARG B 1 23 ? 6.91 -11.461 8.773 1 86.81 23 ARG B N 1
ATOM 2669 C CA . ARG B 1 23 ? 6.262 -12.227 7.715 1 86.81 23 ARG B CA 1
ATOM 2670 C C . ARG B 1 23 ? 4.906 -11.617 7.355 1 86.81 23 ARG B C 1
ATOM 2672 O O . ARG B 1 23 ? 3.924 -12.344 7.184 1 86.81 23 ARG B O 1
ATOM 2679 N N . ARG B 1 24 ? 4.816 -10.297 7.449 1 92 24 ARG B N 1
ATOM 2680 C CA . ARG B 1 24 ? 3.668 -9.562 6.934 1 92 24 ARG B CA 1
ATOM 2681 C C . ARG B 1 24 ? 3.865 -9.188 5.469 1 92 24 ARG B C 1
ATOM 2683 O O . ARG B 1 24 ? 4.129 -8.031 5.145 1 92 24 ARG B O 1
ATOM 2690 N N . TRP B 1 25 ? 3.615 -10.141 4.645 1 92.5 25 TRP B N 1
ATOM 2691 C CA . TRP B 1 25 ? 4.055 -10.102 3.254 1 92.5 25 TRP B CA 1
ATOM 2692 C C . TRP B 1 25 ? 3.244 -9.086 2.457 1 92.5 25 TRP B C 1
ATOM 2694 O O . TRP B 1 25 ? 3.781 -8.406 1.577 1 92.5 25 TRP B O 1
ATOM 2704 N N . GLN B 1 26 ? 1.949 -8.992 2.729 1 94.19 26 GLN B N 1
ATOM 2705 C CA . GLN B 1 26 ? 1.134 -8.023 2.004 1 94.19 26 GLN B CA 1
ATOM 2706 C C . GLN B 1 26 ? 1.608 -6.598 2.266 1 94.19 26 GLN B C 1
ATOM 2708 O O . GLN B 1 26 ? 1.724 -5.793 1.338 1 94.19 26 GLN B O 1
ATOM 2713 N N . SER B 1 27 ? 1.92 -6.34 3.537 1 96.12 27 SER B N 1
ATOM 2714 C CA . SER B 1 27 ? 2.412 -5.023 3.941 1 96.12 27 SER B CA 1
ATOM 2715 C C . SER B 1 27 ? 3.799 -4.754 3.369 1 96.12 27 SER B C 1
ATOM 2717 O O . SER B 1 27 ? 4.066 -3.658 2.871 1 96.12 27 SER B O 1
ATOM 2719 N N . ALA B 1 28 ? 4.668 -5.738 3.52 1 95.94 28 ALA B N 1
ATOM 2720 C CA . ALA B 1 28 ? 6.035 -5.59 3.025 1 95.94 28 ALA B CA 1
ATOM 2721 C C . ALA B 1 28 ? 6.047 -5.25 1.538 1 95.94 28 ALA B C 1
ATOM 2723 O O . ALA B 1 28 ? 6.707 -4.297 1.118 1 95.94 28 ALA B O 1
ATOM 2724 N N . LEU B 1 29 ? 5.258 -6.023 0.796 1 95.19 29 LEU B N 1
ATOM 2725 C CA . LEU B 1 29 ? 5.219 -5.832 -0.649 1 95.19 29 LEU B CA 1
ATOM 2726 C C . LEU B 1 29 ? 4.602 -4.484 -1.004 1 95.19 29 LEU B C 1
ATOM 2728 O O . LEU B 1 29 ? 5.105 -3.775 -1.877 1 95.19 29 LEU B O 1
ATOM 2732 N N . ALA B 1 30 ? 3.525 -4.117 -0.371 1 94.75 30 ALA B N 1
ATOM 2733 C CA . ALA B 1 30 ? 2.85 -2.85 -0.635 1 94.75 30 ALA B CA 1
ATOM 2734 C C . ALA B 1 30 ? 3.801 -1.671 -0.447 1 94.75 30 ALA B C 1
ATOM 2736 O O . ALA B 1 30 ? 3.91 -0.809 -1.322 1 94.75 30 ALA B O 1
ATOM 2737 N N . LEU B 1 31 ? 4.52 -1.618 0.622 1 96.25 31 LEU B N 1
ATOM 2738 C CA . LEU B 1 31 ? 5.406 -0.497 0.904 1 96.25 31 LEU B CA 1
ATOM 2739 C C . LEU B 1 31 ? 6.637 -0.537 0.004 1 96.25 31 LEU B C 1
ATOM 2741 O O . LEU B 1 31 ? 7.094 0.502 -0.478 1 96.25 31 LEU B O 1
ATOM 2745 N N . ALA B 1 32 ? 7.176 -1.711 -0.175 1 96.5 32 ALA B N 1
ATOM 2746 C CA . ALA B 1 32 ? 8.367 -1.838 -1.012 1 96.5 32 ALA B CA 1
ATOM 2747 C C . ALA B 1 32 ? 8.109 -1.3 -2.416 1 96.5 32 ALA B C 1
ATOM 2749 O O . ALA B 1 32 ? 8.977 -0.651 -3.008 1 96.5 32 ALA B O 1
ATOM 2750 N N . LEU B 1 33 ? 6.938 -1.58 -2.912 1 95.31 33 LEU B N 1
ATOM 2751 C CA . LEU B 1 33 ? 6.578 -1.187 -4.27 1 95.31 33 LEU B CA 1
ATOM 2752 C C . LEU B 1 33 ? 6.43 0.327 -4.379 1 95.31 33 LEU B C 1
ATOM 2754 O O . LEU B 1 33 ? 6.406 0.876 -5.48 1 95.31 33 LEU B O 1
ATOM 2758 N N . THR B 1 34 ? 6.301 1.033 -3.289 1 95.38 34 THR B N 1
ATOM 2759 C CA . THR B 1 34 ? 6.156 2.484 -3.324 1 95.38 34 THR B CA 1
ATOM 2760 C C . THR B 1 34 ? 7.52 3.166 -3.273 1 95.38 34 THR B C 1
ATOM 2762 O O . THR B 1 34 ? 7.633 4.363 -3.545 1 95.38 34 THR B O 1
ATOM 2765 N N . LEU B 1 35 ? 8.594 2.469 -2.916 1 96.31 35 LEU B N 1
ATOM 2766 C CA . LEU B 1 35 ? 9.906 3.08 -2.715 1 96.31 35 LEU B CA 1
ATOM 2767 C C . LEU B 1 35 ? 10.414 3.717 -4.004 1 96.31 35 LEU B C 1
ATOM 2769 O O . LEU B 1 35 ? 10.891 4.852 -3.99 1 96.31 35 LEU B O 1
ATOM 2773 N N . PRO B 1 36 ? 10.234 3.039 -5.172 1 96.44 36 PRO B N 1
ATOM 2774 C CA . PRO B 1 36 ? 10.703 3.666 -6.41 1 96.44 36 PRO B CA 1
ATOM 2775 C C . PRO B 1 36 ? 9.914 4.926 -6.77 1 96.44 36 PRO B C 1
ATOM 2777 O O . PRO B 1 36 ? 10.414 5.781 -7.504 1 96.44 36 PRO B O 1
ATOM 2780 N N . ASP B 1 37 ? 8.625 5.008 -6.32 1 94.5 37 ASP B N 1
ATOM 2781 C CA . ASP B 1 37 ? 7.871 6.238 -6.527 1 94.5 37 ASP B CA 1
ATOM 2782 C C . ASP B 1 37 ? 8.586 7.438 -5.91 1 94.5 37 ASP B C 1
ATOM 2784 O O . ASP B 1 37 ? 8.664 8.5 -6.523 1 94.5 37 ASP B O 1
ATOM 2788 N N . ILE B 1 38 ? 9.07 7.262 -4.723 1 94 38 ILE B N 1
ATOM 2789 C CA . ILE B 1 38 ? 9.766 8.312 -3.99 1 94 38 ILE B CA 1
ATOM 2790 C C . ILE B 1 38 ? 11.117 8.594 -4.645 1 94 38 ILE B C 1
ATOM 2792 O O . ILE B 1 38 ? 11.43 9.742 -4.977 1 94 38 ILE B O 1
ATOM 2796 N N . CYS B 1 39 ? 11.875 7.535 -4.863 1 96.31 39 CYS B N 1
ATOM 2797 C CA . CYS B 1 39 ? 13.227 7.672 -5.402 1 96.31 39 CYS B CA 1
ATOM 2798 C C . CYS B 1 39 ? 13.195 8.258 -6.812 1 96.31 39 CYS B C 1
ATOM 2800 O O . CYS B 1 39 ? 14.039 9.07 -7.172 1 96.31 39 CYS B O 1
ATOM 2802 N N . GLY B 1 40 ? 12.234 7.82 -7.609 1 95.88 40 GLY B N 1
ATOM 2803 C CA . GLY B 1 40 ? 12.086 8.375 -8.945 1 95.88 40 GLY B CA 1
ATOM 2804 C C . GLY B 1 40 ? 11.781 9.867 -8.938 1 95.88 40 GLY B C 1
ATOM 2805 O O . GLY B 1 40 ? 12.32 10.617 -9.766 1 95.88 40 GLY B O 1
ATOM 2806 N N . GLY B 1 41 ? 10.914 10.297 -8.031 1 92.62 41 GLY B N 1
ATOM 2807 C CA . GLY B 1 41 ? 10.617 11.711 -7.891 1 92.62 41 GLY B CA 1
ATOM 2808 C C . GLY B 1 41 ? 11.82 12.539 -7.48 1 92.62 41 GLY B C 1
ATOM 2809 O O . GLY B 1 41 ? 11.984 13.672 -7.938 1 92.62 41 GLY B O 1
ATOM 2810 N N . ILE B 1 42 ? 12.672 11.984 -6.66 1 92.31 42 ILE B N 1
ATOM 2811 C CA . ILE B 1 42 ? 13.867 12.656 -6.168 1 92.31 42 ILE B CA 1
ATOM 2812 C C . ILE B 1 42 ? 14.93 12.688 -7.266 1 92.31 42 ILE B C 1
ATOM 2814 O O . ILE B 1 42 ? 15.578 13.711 -7.484 1 92.31 42 ILE B O 1
ATOM 2818 N N . ALA B 1 43 ? 15.117 11.641 -7.973 1 95.62 43 ALA B N 1
ATOM 2819 C CA . ALA B 1 43 ? 16.188 11.492 -8.953 1 95.62 43 ALA B CA 1
ATOM 2820 C C . ALA B 1 43 ? 15.875 12.266 -10.227 1 95.62 43 ALA B C 1
ATOM 2822 O O . ALA B 1 43 ? 16.781 12.805 -10.867 1 95.62 43 ALA B O 1
ATOM 2823 N N . PHE B 1 44 ? 14.578 12.312 -10.602 1 95.75 44 PHE B N 1
ATOM 2824 C CA . PHE B 1 44 ? 14.219 12.852 -11.906 1 95.75 44 PHE B CA 1
ATOM 2825 C C . PHE B 1 44 ? 13.031 13.789 -11.797 1 95.75 44 PHE B C 1
ATOM 2827 O O . PHE B 1 44 ? 12.008 13.586 -12.453 1 95.75 44 PHE B O 1
ATOM 2834 N N . PRO B 1 45 ? 13.18 14.898 -11.039 1 91 45 PRO B N 1
ATOM 2835 C CA . PRO B 1 45 ? 12.07 15.836 -10.859 1 91 45 PRO B CA 1
ATOM 2836 C C . PRO B 1 45 ? 11.656 16.516 -12.164 1 91 45 PRO B C 1
ATOM 2838 O O . PRO B 1 45 ? 10.539 17.031 -12.266 1 91 45 PRO B O 1
ATOM 2841 N N . GLU B 1 46 ? 12.484 16.406 -13.18 1 92.06 46 GLU B N 1
ATOM 2842 C CA . GLU B 1 46 ? 12.227 17.078 -14.453 1 92.06 46 GLU B CA 1
ATOM 2843 C C . GLU B 1 46 ? 11.305 16.25 -15.336 1 92.06 46 GLU B C 1
ATOM 2845 O O . GLU B 1 46 ? 10.758 16.75 -16.328 1 92.06 46 GLU B O 1
ATOM 2850 N N . ILE B 1 47 ? 11.172 15.008 -15.039 1 94 47 ILE B N 1
ATOM 2851 C CA . ILE B 1 47 ? 10.281 14.148 -15.812 1 94 47 ILE B CA 1
ATOM 2852 C C . ILE B 1 47 ? 8.836 14.398 -15.398 1 94 47 ILE B C 1
ATOM 2854 O O . ILE B 1 47 ? 8.406 13.969 -14.328 1 94 47 ILE B O 1
ATOM 2858 N N . VAL B 1 48 ? 8.141 15.125 -16.297 1 91.31 48 VAL B N 1
ATOM 2859 C CA . VAL B 1 48 ? 6.777 15.562 -16 1 91.31 48 VAL B CA 1
ATOM 2860 C C . VAL B 1 48 ? 5.863 15.234 -17.172 1 91.31 48 VAL B C 1
ATOM 2862 O O . VAL B 1 48 ? 6.336 14.914 -18.266 1 91.31 48 VAL B O 1
ATOM 2865 N N . LYS B 1 49 ? 4.551 15.211 -16.984 1 89.25 49 LYS B N 1
ATOM 2866 C CA . LYS B 1 49 ? 3.572 14.898 -18.031 1 89.25 49 LYS B CA 1
ATOM 2867 C C . LYS B 1 49 ? 3.41 16.062 -18.984 1 89.25 49 LYS B C 1
ATOM 2869 O O . LYS B 1 49 ? 3.496 17.234 -18.594 1 89.25 49 LYS B O 1
ATOM 2874 N N . HIS B 1 50 ? 3.143 15.727 -20.219 1 89.56 50 HIS B N 1
ATOM 2875 C CA . HIS B 1 50 ? 2.924 16.719 -21.266 1 89.56 50 HIS B CA 1
ATOM 2876 C C . HIS B 1 50 ? 1.657 16.422 -22.062 1 89.56 50 HIS B C 1
ATOM 2878 O O . HIS B 1 50 ? 1.285 15.258 -22.219 1 89.56 50 HIS B O 1
ATOM 2884 N N . TYR B 1 51 ? 1.032 17.5 -22.484 1 85.38 51 TYR B N 1
ATOM 2885 C CA . TYR B 1 51 ? -0.042 17.344 -23.453 1 85.38 51 TYR B CA 1
ATOM 2886 C C . TYR B 1 51 ? 0.511 16.922 -24.812 1 85.38 51 TYR B C 1
ATOM 2888 O O . TYR B 1 51 ? 1.717 17.016 -25.062 1 85.38 51 TYR B O 1
ATOM 2896 N N . ARG B 1 52 ? -0.427 16.453 -25.672 1 84.25 52 ARG B N 1
ATOM 2897 C CA . ARG B 1 52 ? -0.032 16 -27 1 84.25 52 ARG B CA 1
ATOM 2898 C C . ARG B 1 52 ? 0.662 17.125 -27.766 1 84.25 52 ARG B C 1
ATOM 2900 O O . ARG B 1 52 ? 1.532 16.875 -28.609 1 84.25 52 ARG B O 1
ATOM 2907 N N . ASP B 1 53 ? 0.295 18.328 -27.406 1 88.19 53 ASP B N 1
ATOM 2908 C CA . ASP B 1 53 ? 0.854 19.469 -28.125 1 88.19 53 ASP B CA 1
ATOM 2909 C C . ASP B 1 53 ? 2.16 19.938 -27.469 1 88.19 53 ASP B C 1
ATOM 2911 O O . ASP B 1 53 ? 2.723 20.953 -27.875 1 88.19 53 ASP B O 1
ATOM 2915 N N . GLY B 1 54 ? 2.637 19.359 -26.438 1 85.62 54 GLY B N 1
ATOM 2916 C CA . GLY B 1 54 ? 3.938 19.625 -25.844 1 85.62 54 GLY B CA 1
ATOM 2917 C C . GLY B 1 54 ? 3.855 20.438 -24.562 1 85.62 54 GLY B C 1
ATOM 2918 O O . GLY B 1 54 ? 4.852 20.578 -23.844 1 85.62 54 GLY B O 1
ATOM 2919 N N . ARG B 1 55 ? 2.77 21 -24.297 1 88.88 55 ARG B N 1
ATOM 2920 C CA . ARG B 1 55 ? 2.613 21.812 -23.094 1 88.88 55 ARG B CA 1
ATOM 2921 C C . ARG B 1 55 ? 2.67 20.953 -21.844 1 88.88 55 ARG B C 1
ATOM 2923 O O . ARG B 1 55 ? 2.154 19.828 -21.828 1 88.88 55 ARG B O 1
ATOM 2930 N N . VAL B 1 56 ? 3.338 21.484 -20.812 1 88.69 56 VAL B N 1
ATOM 2931 C CA . VAL B 1 56 ? 3.455 20.766 -19.547 1 88.69 56 VAL B CA 1
ATOM 2932 C C . VAL B 1 56 ? 2.096 20.734 -18.844 1 88.69 56 VAL B C 1
ATOM 2934 O O . VAL B 1 56 ? 1.389 21.734 -18.797 1 88.69 56 VAL B O 1
ATOM 2937 N N . MET B 1 57 ? 1.772 19.547 -18.516 1 87.38 57 MET B N 1
ATOM 2938 C CA . MET B 1 57 ? 0.554 19.391 -17.719 1 87.38 57 MET B CA 1
ATOM 2939 C C . MET B 1 57 ? 0.774 19.859 -16.297 1 87.38 57 MET B C 1
ATOM 2941 O O . MET B 1 57 ? 1.766 19.5 -15.656 1 87.38 57 MET B O 1
ATOM 2945 N N . LEU B 1 58 ? -0.044 20.719 -15.875 1 80.5 58 LEU B N 1
ATOM 2946 C CA . LEU B 1 58 ? 0.078 21.266 -14.531 1 80.5 58 LEU B CA 1
ATOM 2947 C C . LEU B 1 58 ? -0.966 20.656 -13.602 1 80.5 58 LEU B C 1
ATOM 2949 O O . LEU B 1 58 ? -2.08 20.344 -14.023 1 80.5 58 LEU B O 1
ATOM 2953 N N . ASP B 1 59 ? -0.412 20.469 -12.414 1 66.75 59 ASP B N 1
ATOM 2954 C CA . ASP B 1 59 ? -1.361 19.984 -11.414 1 66.75 59 ASP B CA 1
ATOM 2955 C C . ASP B 1 59 ? -2.229 21.125 -10.883 1 66.75 59 ASP B C 1
ATOM 2957 O O . ASP B 1 59 ? -2.213 22.234 -11.422 1 66.75 59 ASP B O 1
ATOM 2961 N N . ARG B 1 60 ? -3.043 20.781 -10.008 1 56.47 60 ARG B N 1
ATOM 2962 C CA . ARG B 1 60 ? -4.031 21.734 -9.516 1 56.47 60 ARG B CA 1
ATOM 2963 C C . ARG B 1 60 ? -3.359 22.922 -8.828 1 56.47 60 ARG B C 1
ATOM 2965 O O . ARG B 1 60 ? -3.922 24.016 -8.781 1 56.47 60 ARG B O 1
ATOM 2972 N N . GLN B 1 61 ? -2.074 22.797 -8.305 1 60.72 61 GLN B N 1
ATOM 2973 C CA . GLN B 1 61 ? -1.278 23.859 -7.684 1 60.72 61 GLN B CA 1
ATOM 2974 C C . GLN B 1 61 ? -0.386 24.547 -8.711 1 60.72 61 GLN B C 1
ATOM 2976 O O . GLN B 1 61 ? 0.544 25.266 -8.344 1 60.72 61 GLN B O 1
ATOM 2981 N N . LYS B 1 62 ? -0.686 24.156 -9.906 1 72.12 62 LYS B N 1
ATOM 2982 C CA . LYS B 1 62 ? 0.021 24.766 -11.039 1 72.12 62 LYS B CA 1
ATOM 2983 C C . LYS B 1 62 ? 1.479 24.312 -11.07 1 72.12 62 LYS B C 1
ATOM 2985 O O . LYS B 1 62 ? 2.346 25.031 -11.562 1 72.12 62 LYS B O 1
ATOM 2990 N N . ASN B 1 63 ? 1.744 23.328 -10.367 1 75.12 63 ASN B N 1
ATOM 2991 C CA . ASN B 1 63 ? 3.049 22.688 -10.516 1 75.12 63 ASN B CA 1
ATOM 2992 C C . ASN B 1 63 ? 3.035 21.641 -11.617 1 75.12 63 ASN B C 1
ATOM 2994 O O . ASN B 1 63 ? 1.99 21.047 -11.914 1 75.12 63 ASN B O 1
ATOM 2998 N N . PRO B 1 64 ? 4.188 21.5 -12.234 1 83.5 64 PRO B N 1
ATOM 2999 C CA . PRO B 1 64 ? 4.238 20.422 -13.227 1 83.5 64 PRO B CA 1
ATOM 3000 C C . PRO B 1 64 ? 3.848 19.062 -12.641 1 83.5 64 PRO B C 1
ATOM 3002 O O . PRO B 1 64 ? 4.281 18.719 -11.539 1 83.5 64 PRO B O 1
ATOM 3005 N N . THR B 1 65 ? 2.979 18.375 -13.367 1 84.81 65 THR B N 1
ATOM 3006 C CA . THR B 1 65 ? 2.537 17.062 -12.922 1 84.81 65 THR B CA 1
ATOM 3007 C C . THR B 1 65 ? 3.615 16.016 -13.18 1 84.81 65 THR B C 1
ATOM 3009 O O . THR B 1 65 ? 4.082 15.859 -14.305 1 84.81 65 THR B O 1
ATOM 3012 N N . ARG B 1 66 ? 3.896 15.328 -12.156 1 87.69 66 ARG B N 1
ATOM 3013 C CA . ARG B 1 66 ? 4.926 14.297 -12.258 1 87.69 66 ARG B CA 1
ATOM 3014 C C . ARG B 1 66 ? 4.48 13.164 -13.18 1 87.69 66 ARG B C 1
ATOM 3016 O O . ARG B 1 66 ? 3.328 12.727 -13.125 1 87.69 66 ARG B O 1
ATOM 3023 N N . ASP B 1 67 ? 5.344 12.734 -14.055 1 90.62 67 ASP B N 1
ATOM 3024 C CA . ASP B 1 67 ? 5.172 11.453 -14.727 1 90.62 67 ASP B CA 1
ATOM 3025 C C . ASP B 1 67 ? 5.738 10.312 -13.883 1 90.62 67 ASP B C 1
ATOM 3027 O O . ASP B 1 67 ? 6.832 9.812 -14.156 1 90.62 67 ASP B O 1
ATOM 3031 N N . VAL B 1 68 ? 4.926 9.867 -12.938 1 91.19 68 VAL B N 1
ATOM 3032 C CA . VAL B 1 68 ? 5.344 8.945 -11.891 1 91.19 68 VAL B CA 1
ATOM 3033 C C . VAL B 1 68 ? 5.844 7.645 -12.516 1 91.19 68 VAL B C 1
ATOM 3035 O O . VAL B 1 68 ? 6.855 7.09 -12.078 1 91.19 68 VAL B O 1
ATOM 3038 N N . GLY B 1 69 ? 5.105 7.164 -13.578 1 92.69 69 GLY B N 1
ATOM 3039 C CA . GLY B 1 69 ? 5.496 5.918 -14.219 1 92.69 69 GLY B CA 1
ATOM 3040 C C . GLY B 1 69 ? 6.887 5.973 -14.82 1 92.69 69 GLY B C 1
ATOM 3041 O O . GLY B 1 69 ? 7.719 5.098 -14.562 1 92.69 69 GLY B O 1
ATOM 3042 N N . THR B 1 70 ? 7.16 7.027 -15.562 1 94.31 70 THR B N 1
ATOM 3043 C CA . THR B 1 70 ? 8.461 7.172 -16.219 1 94.31 70 THR B CA 1
ATOM 3044 C C . THR B 1 70 ? 9.562 7.395 -15.18 1 94.31 70 THR B C 1
ATOM 3046 O O . THR B 1 70 ? 10.672 6.895 -15.336 1 94.31 70 THR B O 1
ATOM 3049 N N . GLN B 1 71 ? 9.273 8.195 -14.148 1 95.94 71 GLN B N 1
ATOM 3050 C CA . GLN B 1 71 ? 10.227 8.375 -13.062 1 95.94 71 GLN B CA 1
ATOM 3051 C C . GLN B 1 71 ? 10.578 7.043 -12.406 1 95.94 71 GLN B C 1
ATOM 3053 O O . GLN B 1 71 ? 11.75 6.754 -12.164 1 95.94 71 GLN B O 1
ATOM 3058 N N . TYR B 1 72 ? 9.523 6.285 -12.148 1 95.88 72 TYR B N 1
ATOM 3059 C CA . TYR B 1 72 ? 9.641 4.98 -11.508 1 95.88 72 TYR B CA 1
ATOM 3060 C C . TYR B 1 72 ? 10.539 4.055 -12.32 1 95.88 72 TYR B C 1
ATOM 3062 O O . TYR B 1 72 ? 11.492 3.488 -11.789 1 95.88 72 TYR B O 1
ATOM 3070 N N . ILE B 1 73 ? 10.258 3.945 -13.594 1 95.88 73 ILE B N 1
ATOM 3071 C CA . ILE B 1 73 ? 10.945 3.029 -14.5 1 95.88 73 ILE B CA 1
ATOM 3072 C C . ILE B 1 73 ? 12.406 3.439 -14.648 1 95.88 73 ILE B C 1
ATOM 3074 O O . ILE B 1 73 ? 13.305 2.605 -14.531 1 95.88 73 ILE B O 1
ATOM 3078 N N . ARG B 1 74 ? 12.633 4.691 -14.805 1 97.31 74 ARG B N 1
ATOM 3079 C CA . ARG B 1 74 ? 13.992 5.188 -14.992 1 97.31 74 ARG B CA 1
ATOM 3080 C C . ARG B 1 74 ? 14.836 4.965 -13.742 1 97.31 74 ARG B C 1
ATOM 3082 O O . ARG B 1 74 ? 15.984 4.535 -13.828 1 97.31 74 ARG B O 1
ATOM 3089 N N . TRP B 1 75 ? 14.32 5.309 -12.617 1 98.12 75 TRP B N 1
ATOM 3090 C CA . TRP B 1 75 ? 15.07 5.117 -11.383 1 98.12 75 TRP B CA 1
ATOM 3091 C C . TRP B 1 75 ? 15.438 3.65 -11.188 1 98.12 75 TRP B C 1
ATOM 3093 O O . TRP B 1 75 ? 16.562 3.33 -10.805 1 98.12 75 TRP B O 1
ATOM 3103 N N . PHE B 1 76 ? 14.469 2.818 -11.398 1 97.19 76 PHE B N 1
ATOM 3104 C CA . PHE B 1 76 ? 14.711 1.39 -11.227 1 97.19 76 PHE B CA 1
ATOM 3105 C C . PHE B 1 76 ? 15.828 0.919 -12.148 1 97.19 76 PHE B C 1
ATOM 3107 O O . PHE B 1 76 ? 16.766 0.25 -11.703 1 97.19 76 PHE B O 1
ATOM 3114 N N . ASP B 1 77 ? 15.727 1.267 -13.344 1 96 77 ASP B N 1
ATOM 3115 C CA . ASP B 1 77 ? 16.672 0.785 -14.336 1 96 77 ASP B CA 1
ATOM 3116 C C . ASP B 1 77 ? 18.078 1.344 -14.078 1 96 77 ASP B C 1
ATOM 3118 O O . ASP B 1 77 ? 19.078 0.667 -14.32 1 96 77 ASP B O 1
ATOM 3122 N N . GLU B 1 78 ? 18.188 2.516 -13.57 1 97 78 GLU B N 1
ATOM 3123 C CA . GLU B 1 78 ? 19.484 3.174 -13.406 1 97 78 GLU B CA 1
ATOM 3124 C C . GLU B 1 78 ? 20.109 2.824 -12.062 1 97 78 GLU B C 1
ATOM 3126 O O . GLU B 1 78 ? 21.328 2.688 -11.961 1 97 78 GLU B O 1
ATOM 3131 N N . TYR B 1 79 ? 19.266 2.67 -11.047 1 96.94 79 TYR B N 1
ATOM 3132 C CA . TYR B 1 79 ? 19.875 2.621 -9.711 1 96.94 79 TYR B CA 1
ATOM 3133 C C . TYR B 1 79 ? 19.547 1.303 -9.023 1 96.94 79 TYR B C 1
ATOM 3135 O O . TYR B 1 79 ? 20.281 0.87 -8.133 1 96.94 79 TYR B O 1
ATOM 3143 N N . ALA B 1 80 ? 18.406 0.66 -9.344 1 96 80 ALA B N 1
ATOM 3144 C CA . ALA B 1 80 ? 17.984 -0.525 -8.602 1 96 80 ALA B CA 1
ATOM 3145 C C . ALA B 1 80 ? 18.375 -1.803 -9.344 1 96 80 ALA B C 1
ATOM 3147 O O . ALA B 1 80 ? 18.531 -2.861 -8.734 1 96 80 ALA B O 1
ATOM 3148 N N . GLY B 1 81 ? 18.516 -1.765 -10.648 1 91.62 81 GLY B N 1
ATOM 3149 C CA . GLY B 1 81 ? 18.703 -2.928 -11.5 1 91.62 81 GLY B CA 1
ATOM 3150 C C . GLY B 1 81 ? 19.797 -3.863 -11 1 91.62 81 GLY B C 1
ATOM 3151 O O . GLY B 1 81 ? 19.609 -5.082 -10.992 1 91.62 81 GLY B O 1
ATOM 3152 N N . ASP B 1 82 ? 20.859 -3.344 -10.508 1 89.75 82 ASP B N 1
ATOM 3153 C CA . ASP B 1 82 ? 22.016 -4.137 -10.102 1 89.75 82 ASP B CA 1
ATOM 3154 C C . ASP B 1 82 ? 21.672 -5.02 -8.898 1 89.75 82 ASP B C 1
ATOM 3156 O O . ASP B 1 82 ? 22.25 -6.09 -8.727 1 89.75 82 ASP B O 1
ATOM 3160 N N . HIS B 1 83 ? 20.766 -4.625 -8.109 1 90.75 83 HIS B N 1
ATOM 3161 C CA . HIS B 1 83 ? 20.375 -5.371 -6.922 1 90.75 83 HIS B CA 1
ATOM 3162 C C . HIS B 1 83 ? 19.406 -6.492 -7.27 1 90.75 83 HIS B C 1
ATOM 3164 O O . HIS B 1 83 ? 19.109 -7.348 -6.43 1 90.75 83 HIS B O 1
ATOM 3170 N N . PHE B 1 84 ? 18.938 -6.465 -8.492 1 88 84 PHE B N 1
ATOM 3171 C CA . PHE B 1 84 ? 17.953 -7.453 -8.891 1 88 84 PHE B CA 1
ATOM 3172 C C . PHE B 1 84 ? 18.531 -8.438 -9.898 1 88 84 PHE B C 1
ATOM 3174 O O . PHE B 1 84 ? 17.797 -9.078 -10.648 1 88 84 PHE B O 1
ATOM 3181 N N . LYS B 1 85 ? 19.781 -8.523 -9.922 1 79.75 85 LYS B N 1
ATOM 3182 C CA . LYS B 1 85 ? 20.453 -9.562 -10.703 1 79.75 85 LYS B CA 1
ATOM 3183 C C . LYS B 1 85 ? 20.469 -10.891 -9.953 1 79.75 85 LYS B C 1
ATOM 3185 O O . LYS B 1 85 ? 20.547 -10.914 -8.719 1 79.75 85 LYS B O 1
ATOM 3190 N N . LEU B 1 86 ? 20.359 -11.93 -10.633 1 67.81 86 LEU B N 1
ATOM 3191 C CA . LEU B 1 86 ? 20.438 -13.242 -10 1 67.81 86 LEU B CA 1
ATOM 3192 C C . LEU B 1 86 ? 21.844 -13.523 -9.5 1 67.81 86 LEU B C 1
ATOM 3194 O O . LEU B 1 86 ? 22.031 -13.984 -8.375 1 67.81 86 LEU B O 1
ATOM 3198 N N . SER B 1 87 ? 22.688 -13.328 -10.414 1 66.12 87 SER B N 1
ATOM 3199 C CA . SER B 1 87 ? 24.109 -13.359 -10.078 1 66.12 87 SER B CA 1
ATOM 3200 C C . SER B 1 87 ? 24.781 -12.016 -10.359 1 66.12 87 SER B C 1
ATOM 3202 O O . SER B 1 87 ? 24.391 -11.312 -11.289 1 66.12 87 SER B O 1
ATOM 3204 N N . GLN B 1 88 ? 25.719 -11.656 -9.5 1 69.88 88 GLN B N 1
ATOM 3205 C CA . GLN B 1 88 ? 26.422 -10.383 -9.664 1 69.88 88 GLN B CA 1
ATOM 3206 C C . GLN B 1 88 ? 27.062 -10.289 -11.047 1 69.88 88 GLN B C 1
ATOM 3208 O O . GLN B 1 88 ? 27.25 -9.188 -11.578 1 69.88 88 GLN B O 1
ATOM 3213 N N . SER B 1 89 ? 27.297 -11.414 -11.617 1 71 89 SER B N 1
ATOM 3214 C CA . SER B 1 89 ? 27.984 -11.438 -12.906 1 71 89 SER B CA 1
ATOM 3215 C C . SER B 1 89 ? 27 -11.289 -14.055 1 71 89 SER B C 1
ATOM 3217 O O . SER B 1 89 ? 27.391 -11.039 -15.195 1 71 89 SER B O 1
ATOM 3219 N N . ASP B 1 90 ? 25.719 -11.289 -13.656 1 74.94 90 ASP B N 1
ATOM 3220 C CA . ASP B 1 90 ? 24.703 -11.164 -14.703 1 74.94 90 ASP B CA 1
ATOM 3221 C C . ASP B 1 90 ? 24.688 -9.758 -15.297 1 74.94 90 ASP B C 1
ATOM 3223 O O . ASP B 1 90 ? 24.922 -8.773 -14.586 1 74.94 90 ASP B O 1
ATOM 3227 N N . GLU B 1 91 ? 24.516 -9.664 -16.562 1 74.44 91 GLU B N 1
ATOM 3228 C CA . GLU B 1 91 ? 24.484 -8.359 -17.234 1 74.44 91 GLU B CA 1
ATOM 3229 C C . GLU B 1 91 ? 23.172 -7.625 -16.953 1 74.44 91 GLU B C 1
ATOM 3231 O O . GLU B 1 91 ? 23.172 -6.402 -16.797 1 74.44 91 GLU B O 1
ATOM 3236 N N . LYS B 1 92 ? 22.109 -8.422 -16.875 1 79.25 92 LYS B N 1
ATOM 3237 C CA . LYS B 1 92 ? 20.797 -7.797 -16.75 1 79.25 92 LYS B CA 1
ATOM 3238 C C . LYS B 1 92 ? 20.062 -8.289 -15.508 1 79.25 92 LYS B C 1
ATOM 3240 O O . LYS B 1 92 ? 20.234 -9.445 -15.102 1 79.25 92 LYS B O 1
ATOM 3245 N N . PRO B 1 93 ? 19.312 -7.371 -14.891 1 83.19 93 PRO B N 1
ATOM 3246 C CA . PRO B 1 93 ? 18.453 -7.801 -13.781 1 83.19 93 PRO B CA 1
ATOM 3247 C C . PRO B 1 93 ? 17.344 -8.742 -14.227 1 83.19 93 PRO B C 1
ATOM 3249 O O . PRO B 1 93 ? 17.031 -8.812 -15.414 1 83.19 93 PRO B O 1
ATOM 3252 N N . TYR B 1 94 ? 16.797 -9.492 -13.32 1 74.88 94 TYR B N 1
ATOM 3253 C CA . TYR B 1 94 ? 15.758 -10.453 -13.672 1 74.88 94 TYR B CA 1
ATOM 3254 C C . TYR B 1 94 ? 14.43 -9.742 -13.914 1 74.88 94 TYR B C 1
ATOM 3256 O O . TYR B 1 94 ? 13.508 -10.328 -14.5 1 74.88 94 TYR B O 1
ATOM 3264 N N . ILE B 1 95 ? 14.305 -8.555 -13.453 1 84.06 95 ILE B N 1
ATOM 3265 C CA . ILE B 1 95 ? 13.125 -7.738 -13.695 1 84.06 95 ILE B CA 1
ATOM 3266 C C . ILE B 1 95 ? 13.539 -6.316 -14.062 1 84.06 95 ILE B C 1
ATOM 3268 O O . ILE B 1 95 ? 14.484 -5.77 -13.477 1 84.06 95 ILE B O 1
ATOM 3272 N N . CYS B 1 96 ? 12.93 -5.797 -15.086 1 87.75 96 CYS B N 1
ATOM 3273 C CA . CYS B 1 96 ? 13.242 -4.43 -15.477 1 87.75 96 CYS B CA 1
ATOM 3274 C C . CYS B 1 96 ? 12.289 -3.441 -14.82 1 87.75 96 CYS B C 1
ATOM 3276 O O . CYS B 1 96 ? 11.312 -3.846 -14.18 1 87.75 96 CYS B O 1
ATOM 3278 N N . GLY B 1 97 ? 12.609 -2.197 -14.984 1 92 97 GLY B N 1
ATOM 3279 C CA . GLY B 1 97 ? 11.797 -1.152 -14.367 1 92 97 GLY B CA 1
ATOM 3280 C C . GLY B 1 97 ? 10.352 -1.173 -14.82 1 92 97 GLY B C 1
ATOM 3281 O O . GLY B 1 97 ? 9.438 -0.976 -14.016 1 92 97 GLY B O 1
ATOM 3282 N N . GLU B 1 98 ? 10.141 -1.345 -16.062 1 88.5 98 GLU B N 1
ATOM 3283 C CA . GLU B 1 98 ? 8.789 -1.379 -16.609 1 88.5 98 GLU B CA 1
ATOM 3284 C C . GLU B 1 98 ? 7.957 -2.48 -15.969 1 88.5 98 GLU B C 1
ATOM 3286 O O . GLU B 1 98 ? 6.789 -2.264 -15.625 1 88.5 98 GLU B O 1
ATOM 3291 N N . ARG B 1 99 ? 8.516 -3.613 -15.828 1 86.44 99 ARG B N 1
ATOM 3292 C CA . ARG B 1 99 ? 7.816 -4.738 -15.211 1 86.44 99 ARG B CA 1
ATOM 3293 C C . ARG B 1 99 ? 7.559 -4.48 -13.734 1 86.44 99 ARG B C 1
ATOM 3295 O O . ARG B 1 99 ? 6.5 -4.84 -13.211 1 86.44 99 ARG B O 1
ATOM 3302 N N . CYS B 1 100 ? 8.531 -3.92 -13.086 1 91.5 100 CYS B N 1
ATOM 3303 C CA . CYS B 1 100 ? 8.336 -3.582 -11.68 1 91.5 100 CYS B CA 1
ATOM 3304 C C . CYS B 1 100 ? 7.195 -2.584 -11.516 1 91.5 100 CYS B C 1
ATOM 3306 O O . CYS B 1 100 ? 6.391 -2.705 -10.586 1 91.5 100 CYS B O 1
ATOM 3308 N N . TRP B 1 101 ? 7.145 -1.651 -12.383 1 90.75 101 TRP B N 1
ATOM 3309 C CA . TRP B 1 101 ? 6.066 -0.668 -12.367 1 90.75 101 TRP B CA 1
ATOM 3310 C C . TRP B 1 101 ? 4.715 -1.338 -12.594 1 90.75 101 TRP B C 1
ATOM 3312 O O . TRP B 1 101 ? 3.725 -0.99 -11.953 1 90.75 101 TRP B O 1
ATOM 3322 N N . GLN B 1 102 ? 4.684 -2.23 -13.516 1 85.94 102 GLN B N 1
ATOM 3323 C CA . GLN B 1 102 ? 3.453 -2.975 -13.773 1 85.94 102 GLN B CA 1
ATOM 3324 C C . GLN B 1 102 ? 3.01 -3.748 -12.531 1 85.94 102 GLN B C 1
ATOM 3326 O O . GLN B 1 102 ? 1.82 -3.783 -12.211 1 85.94 102 GLN B O 1
ATOM 3331 N N . LEU B 1 103 ? 3.932 -4.438 -11.922 1 88.12 103 LEU B N 1
ATOM 3332 C CA . LEU B 1 103 ? 3.639 -5.164 -10.688 1 88.12 103 LEU B CA 1
ATOM 3333 C C . LEU B 1 103 ? 3.049 -4.234 -9.641 1 88.12 103 LEU B C 1
ATOM 3335 O O . LEU B 1 103 ? 2.068 -4.578 -8.977 1 88.12 103 LEU B O 1
ATOM 3339 N N . ARG B 1 104 ? 3.705 -3.061 -9.469 1 91 104 ARG B N 1
ATOM 3340 C CA . ARG B 1 104 ? 3.217 -2.053 -8.539 1 91 104 ARG B CA 1
ATOM 3341 C C . ARG B 1 104 ? 1.769 -1.683 -8.836 1 91 104 ARG B C 1
ATOM 3343 O O . ARG B 1 104 ? 0.936 -1.619 -7.934 1 91 104 ARG B O 1
ATOM 3350 N N . CYS B 1 105 ? 1.433 -1.375 -10.062 1 86 105 CYS B N 1
ATOM 3351 C CA . CYS B 1 105 ? 0.088 -0.966 -10.453 1 86 105 CYS B CA 1
ATOM 3352 C C . CYS B 1 105 ? -0.92 -2.074 -10.172 1 86 105 CYS B C 1
ATOM 3354 O O . CYS B 1 105 ? -2.006 -1.816 -9.648 1 86 105 CYS B O 1
ATOM 3356 N N . GLU B 1 106 ? -0.526 -3.26 -10.508 1 83.5 106 GLU B N 1
ATOM 3357 C CA . GLU B 1 106 ? -1.429 -4.395 -10.328 1 83.5 106 GLU B CA 1
ATOM 3358 C C . GLU B 1 106 ? -1.694 -4.66 -8.844 1 83.5 106 GLU B C 1
ATOM 3360 O O . GLU B 1 106 ? -2.826 -4.953 -8.453 1 83.5 106 GLU B O 1
ATOM 3365 N N . TYR B 1 107 ? -0.698 -4.625 -8.062 1 87.81 107 TYR B N 1
ATOM 3366 C CA . TYR B 1 107 ? -0.809 -4.996 -6.656 1 87.81 107 TYR B CA 1
ATOM 3367 C C . TYR B 1 107 ? -1.462 -3.881 -5.852 1 87.81 107 TYR B C 1
ATOM 3369 O O . TYR B 1 107 ? -2.258 -4.145 -4.945 1 87.81 107 TYR B O 1
ATOM 3377 N N . LEU B 1 108 ? -1.149 -2.611 -6.113 1 86.81 108 LEU B N 1
ATOM 3378 C CA . LEU B 1 108 ? -1.569 -1.495 -5.273 1 86.81 108 LEU B CA 1
ATOM 3379 C C . LEU B 1 108 ? -2.855 -0.87 -5.801 1 86.81 108 LEU B C 1
ATOM 3381 O O . LEU B 1 108 ? -3.639 -0.306 -5.035 1 86.81 108 LEU B O 1
ATOM 3385 N N . HIS B 1 109 ? -3.135 -0.979 -7.051 1 76.62 109 HIS B N 1
ATOM 3386 C CA . HIS B 1 109 ? -4.258 -0.247 -7.621 1 76.62 109 HIS B CA 1
ATOM 3387 C C . HIS B 1 109 ? -5.367 -1.197 -8.062 1 76.62 109 HIS B C 1
ATOM 3389 O O . HIS B 1 109 ? -6.539 -0.988 -7.738 1 76.62 109 HIS B O 1
ATOM 3395 N N . GLN B 1 110 ? -5.008 -2.152 -8.781 1 67.69 110 GLN B N 1
ATOM 3396 C CA . GLN B 1 110 ? -6.023 -3.027 -9.359 1 67.69 110 GLN B CA 1
ATOM 3397 C C . GLN B 1 110 ? -6.395 -4.148 -8.398 1 67.69 110 GLN B C 1
ATOM 3399 O O . GLN B 1 110 ? -7.551 -4.574 -8.344 1 67.69 110 GLN B O 1
ATOM 3404 N N . ASN B 1 111 ? -5.469 -4.344 -7.445 1 55.06 111 ASN B N 1
ATOM 3405 C CA . ASN B 1 111 ? -5.562 -5.477 -6.535 1 55.06 111 ASN B CA 1
ATOM 3406 C C . ASN B 1 111 ? -6.105 -6.719 -7.234 1 55.06 111 ASN B C 1
ATOM 3408 O O . ASN B 1 111 ? -6.867 -7.488 -6.648 1 55.06 111 ASN B O 1
ATOM 3412 N N . LYS B 1 112 ? -6.273 -6.551 -8.609 1 54.09 112 LYS B N 1
ATOM 3413 C CA . LYS B 1 112 ? -6.723 -7.75 -9.312 1 54.09 112 LYS B CA 1
ATOM 3414 C C . LYS B 1 112 ? -5.578 -8.742 -9.492 1 54.09 112 LYS B C 1
ATOM 3416 O O . LYS B 1 112 ? -4.418 -8.344 -9.594 1 54.09 112 LYS B O 1
ATOM 3421 N N . GLY B 1 113 ? -5.809 -9.875 -9.016 1 48.16 113 GLY B N 1
ATOM 3422 C CA . GLY B 1 113 ? -4.809 -10.883 -9.32 1 48.16 113 GLY B CA 1
ATOM 3423 C C . GLY B 1 113 ? -4.168 -10.695 -10.68 1 48.16 113 GLY B C 1
ATOM 3424 O O . GLY B 1 113 ? -4.73 -10.039 -11.555 1 48.16 113 GLY B O 1
ATOM 3425 N N . PHE B 1 114 ? -2.84 -10.641 -10.75 1 44 114 PHE B N 1
ATOM 3426 C CA . PHE B 1 114 ? -1.786 -10.312 -11.703 1 44 114 PHE B CA 1
ATOM 3427 C C . PHE B 1 114 ? -2.176 -10.734 -13.109 1 44 114 PHE B C 1
ATOM 3429 O O . PHE B 1 114 ? -1.32 -11.133 -13.906 1 44 114 PHE B O 1
ATOM 3436 N N . LEU B 1 115 ? -3.369 -11.016 -13.359 1 38.5 115 LEU B N 1
ATOM 3437 C CA . LEU B 1 115 ? -3.447 -11.438 -14.75 1 38.5 115 LEU B CA 1
ATOM 3438 C C . LEU B 1 115 ? -3.207 -10.258 -15.695 1 38.5 115 LEU B C 1
ATOM 3440 O O . LEU B 1 115 ? -4.141 -9.531 -16.031 1 38.5 115 LEU B O 1
ATOM 3444 N N . ASN B 1 116 ? -2.258 -9.492 -15.5 1 35.59 116 ASN B N 1
ATOM 3445 C CA . ASN B 1 116 ? -2.092 -8.156 -16.062 1 35.59 116 ASN B CA 1
ATOM 3446 C C . ASN B 1 116 ? -2.059 -8.203 -17.594 1 35.59 116 ASN B C 1
ATOM 3448 O O . ASN B 1 116 ? -1.99 -9.281 -18.188 1 35.59 116 ASN B O 1
ATOM 3452 N N . ASP B 1 117 ? -1.087 -7.258 -18.281 1 37.66 117 ASP B N 1
ATOM 3453 C CA . ASP B 1 117 ? -1.039 -6.375 -19.453 1 37.66 117 ASP B CA 1
ATOM 3454 C C . ASP B 1 117 ? -0.899 -7.176 -20.734 1 37.66 117 ASP B C 1
ATOM 3456 O O . ASP B 1 117 ? -0.562 -8.359 -20.703 1 37.66 117 ASP B O 1
ATOM 3460 N N . GLU B 1 118 ? -0.843 -6.277 -21.812 1 40.5 118 GLU B N 1
ATOM 3461 C CA . GLU B 1 118 ? -0.708 -6.434 -23.25 1 40.5 118 GLU B CA 1
ATOM 3462 C C . GLU B 1 118 ? 0.358 -7.469 -23.594 1 40.5 118 GLU B C 1
ATOM 3464 O O . GLU B 1 118 ? 0.317 -8.07 -24.672 1 40.5 118 GLU B O 1
ATOM 3469 N N . ASN B 1 119 ? 1.479 -7.312 -22.969 1 48.91 119 ASN B N 1
ATOM 3470 C CA . ASN B 1 119 ? 2.611 -8.086 -23.469 1 48.91 119 ASN B CA 1
ATOM 3471 C C . ASN B 1 119 ? 2.697 -9.453 -22.781 1 48.91 119 ASN B C 1
ATOM 3473 O O . ASN B 1 119 ? 3.738 -10.109 -22.828 1 48.91 119 ASN B O 1
ATOM 3477 N N . ASN B 1 120 ? 1.449 -10.031 -22.344 1 57.88 120 ASN B N 1
ATOM 3478 C CA . ASN B 1 120 ? 1.48 -11.445 -21.969 1 57.88 120 ASN B CA 1
ATOM 3479 C C . ASN B 1 120 ? 2.363 -11.68 -20.75 1 57.88 120 ASN B C 1
ATOM 3481 O O . ASN B 1 120 ? 3.166 -12.609 -20.719 1 57.88 120 ASN B O 1
ATOM 3485 N N . ILE B 1 121 ? 2.383 -10.539 -19.844 1 64.81 121 ILE B N 1
ATOM 3486 C CA . ILE B 1 121 ? 3.23 -10.727 -18.672 1 64.81 121 ILE B CA 1
ATOM 3487 C C . ILE B 1 121 ? 2.381 -11.172 -17.5 1 64.81 121 ILE B C 1
ATOM 3489 O O . ILE B 1 121 ? 1.352 -10.562 -17.188 1 64.81 121 ILE B O 1
ATOM 3493 N N . HIS B 1 122 ? 2.729 -12.195 -16.906 1 70.19 122 HIS B N 1
ATOM 3494 C CA . HIS B 1 122 ? 2.074 -12.719 -15.719 1 70.19 122 HIS B CA 1
ATOM 3495 C C . HIS B 1 122 ? 3.045 -12.797 -14.547 1 70.19 122 HIS B C 1
ATOM 3497 O O . HIS B 1 122 ? 4.133 -13.367 -14.664 1 70.19 122 HIS B O 1
ATOM 3503 N N . PHE B 1 123 ? 2.604 -12.117 -13.422 1 77.12 123 PHE B N 1
ATOM 3504 C CA . PHE B 1 123 ? 3.424 -12.188 -12.219 1 77.12 123 PHE B CA 1
ATOM 3505 C C . PHE B 1 123 ? 2.98 -13.336 -11.32 1 77.12 123 PHE B C 1
ATOM 3507 O O . PHE B 1 123 ? 1.786 -13.516 -11.078 1 77.12 123 PHE B O 1
ATOM 3514 N N . HIS B 1 124 ? 3.883 -14.117 -10.961 1 76 124 HIS B N 1
ATOM 3515 C CA . HIS B 1 124 ? 3.666 -15.18 -9.992 1 76 124 HIS B CA 1
ATOM 3516 C C . HIS B 1 124 ? 4.406 -14.898 -8.688 1 76 124 HIS B C 1
ATOM 3518 O O . HIS B 1 124 ? 5.629 -15.055 -8.617 1 76 124 HIS B O 1
ATOM 3524 N N . LEU B 1 125 ? 3.654 -14.578 -7.621 1 83.31 125 LEU B N 1
ATOM 3525 C CA . LEU B 1 125 ? 4.254 -14.273 -6.328 1 83.31 125 LEU B CA 1
ATOM 3526 C C . LEU B 1 125 ? 4.48 -15.539 -5.52 1 83.31 125 LEU B C 1
ATOM 3528 O O . LEU B 1 125 ? 3.664 -16.469 -5.562 1 83.31 125 LEU B O 1
ATOM 3532 N N . GLY B 1 126 ? 5.586 -15.562 -4.879 1 80.06 126 GLY B N 1
ATOM 3533 C CA . GLY B 1 126 ? 5.922 -16.719 -4.062 1 80.06 126 GLY B CA 1
ATOM 3534 C C . GLY B 1 126 ? 6.691 -16.359 -2.805 1 80.06 126 GLY B C 1
ATOM 3535 O O . GLY B 1 126 ? 7.105 -15.211 -2.631 1 80.06 126 GLY B O 1
ATOM 3536 N N . LEU B 1 127 ? 6.715 -17.328 -1.878 1 79.75 127 LEU B N 1
ATOM 3537 C CA . LEU B 1 127 ? 7.543 -17.281 -0.677 1 79.75 127 LEU B CA 1
ATOM 3538 C C . LEU B 1 127 ? 8.539 -18.438 -0.657 1 79.75 127 LEU B C 1
ATOM 3540 O O . LEU B 1 127 ? 8.258 -19.516 -1.183 1 79.75 127 LEU B O 1
ATOM 3544 N N . ASN B 1 128 ? 9.664 -18.125 -0.015 1 66.25 128 ASN B N 1
ATOM 3545 C CA . ASN B 1 128 ? 10.664 -19.172 0.198 1 66.25 128 ASN B CA 1
ATOM 3546 C C . ASN B 1 128 ? 11.102 -19.812 -1.12 1 66.25 128 ASN B C 1
ATOM 3548 O O . ASN B 1 128 ? 11.211 -21.031 -1.221 1 66.25 128 ASN B O 1
ATOM 3552 N N . CYS B 1 129 ? 11.062 -18.969 -2.229 1 59.19 129 CYS B N 1
ATOM 3553 C CA . CYS B 1 129 ? 11.43 -19.484 -3.543 1 59.19 129 CYS B CA 1
ATOM 3554 C C . CYS B 1 129 ? 12.93 -19.75 -3.623 1 59.19 129 CYS B C 1
ATOM 3556 O O . CYS B 1 129 ? 13.391 -20.469 -4.512 1 59.19 129 CYS B O 1
ATOM 3558 N N . GLY B 1 130 ? 13.617 -19.578 -2.643 1 46.25 130 GLY B N 1
ATOM 3559 C CA . GLY B 1 130 ? 15.062 -19.641 -2.756 1 46.25 130 GLY B CA 1
ATOM 3560 C C . GLY B 1 130 ? 15.641 -18.531 -3.613 1 46.25 130 GLY B C 1
ATOM 3561 O O . GLY B 1 130 ? 15.047 -17.453 -3.73 1 46.25 130 GLY B O 1
ATOM 3562 N N . MET B 1 131 ? 16.828 -18.594 -4.152 1 42.16 131 MET B N 1
ATOM 3563 C CA . MET B 1 131 ? 17.5 -17.641 -5.027 1 42.16 131 MET B CA 1
ATOM 3564 C C . MET B 1 131 ? 16.75 -17.484 -6.344 1 42.16 131 MET B C 1
ATOM 3566 O O . MET B 1 131 ? 17.156 -16.703 -7.211 1 42.16 131 MET B O 1
ATOM 3570 N N . SER B 1 132 ? 15.844 -18.281 -6.555 1 40.12 132 SER B N 1
ATOM 3571 C CA . SER B 1 132 ? 15.234 -18.328 -7.879 1 40.12 132 SER B CA 1
ATOM 3572 C C . SER B 1 132 ? 14.258 -17.172 -8.078 1 40.12 132 SER B C 1
ATOM 3574 O O . SER B 1 132 ? 13.055 -17.328 -7.855 1 40.12 132 SER B O 1
ATOM 3576 N N . VAL B 1 133 ? 14.32 -16.078 -7.379 1 43.81 133 VAL B N 1
ATOM 3577 C CA . VAL B 1 133 ? 13.336 -15.008 -7.555 1 43.81 133 VAL B CA 1
ATOM 3578 C C . VAL B 1 133 ? 12.805 -15.023 -8.984 1 43.81 133 VAL B C 1
ATOM 3580 O O . VAL B 1 133 ? 11.594 -14.969 -9.203 1 43.81 133 VAL B O 1
ATOM 3583 N N . CYS B 1 134 ? 13.719 -14.289 -9.984 1 41.28 134 CYS B N 1
ATOM 3584 C CA . CYS B 1 134 ? 13.422 -13.398 -11.109 1 41.28 134 CYS B CA 1
ATOM 3585 C C . CYS B 1 134 ? 12.961 -14.195 -12.32 1 41.28 134 CYS B C 1
ATOM 3587 O O . CYS B 1 134 ? 12.211 -13.688 -13.156 1 41.28 134 CYS B O 1
ATOM 3589 N N . GLN B 1 135 ? 13.898 -14.977 -12.875 1 38.09 135 GLN B N 1
ATOM 3590 C CA . GLN B 1 135 ? 14.133 -15.023 -14.312 1 38.09 135 GLN B CA 1
ATOM 3591 C C . GLN B 1 135 ? 13.039 -15.805 -15.031 1 38.09 135 GLN B C 1
ATOM 3593 O O . GLN B 1 135 ? 12.836 -15.641 -16.234 1 38.09 135 GLN B O 1
ATOM 3598 N N . LEU B 1 136 ? 11.93 -16.328 -14.742 1 40.78 136 LEU B N 1
ATOM 3599 C CA . LEU B 1 136 ? 11.758 -17.203 -15.898 1 40.78 136 LEU B CA 1
ATOM 3600 C C . LEU B 1 136 ? 11.148 -16.438 -17.078 1 40.78 136 LEU B C 1
ATOM 3602 O O . LEU B 1 136 ? 9.969 -16.094 -17.047 1 40.78 136 LEU B O 1
ATOM 3606 N N . ASP B 1 137 ? 11.711 -15.375 -17.531 1 40.62 137 ASP B N 1
ATOM 3607 C CA . ASP B 1 137 ? 11.297 -14.984 -18.875 1 40.62 137 ASP B CA 1
ATOM 3608 C C . ASP B 1 137 ? 11.039 -16.203 -19.75 1 40.62 137 ASP B C 1
ATOM 3610 O O . ASP B 1 137 ? 11.945 -16.703 -20.422 1 40.62 137 ASP B O 1
ATOM 3614 N N . SER B 1 138 ? 10.867 -17.359 -19.234 1 39.47 138 SER B N 1
ATOM 3615 C CA . SER B 1 138 ? 10.75 -18.25 -20.391 1 39.47 138 SER B CA 1
ATOM 3616 C C . SER B 1 138 ? 9.711 -17.734 -21.375 1 39.47 138 SER B C 1
ATOM 3618 O O . SER B 1 138 ? 8.547 -17.531 -21.016 1 39.47 138 SER B O 1
ATOM 3620 N N . MET B 1 139 ? 10.227 -16.859 -22.266 1 39.19 139 MET B N 1
ATOM 3621 C CA . MET B 1 139 ? 9.523 -16.641 -23.516 1 39.19 139 MET B CA 1
ATOM 3622 C C . MET B 1 139 ? 8.82 -17.922 -23.969 1 39.19 139 MET B C 1
ATOM 3624 O O . MET B 1 139 ? 9.469 -18.938 -24.234 1 39.19 139 MET B O 1
ATOM 3628 N N . ASN B 1 140 ? 7.887 -18.328 -23.328 1 39.97 140 ASN B N 1
ATOM 3629 C CA . ASN B 1 140 ? 7.207 -19.266 -24.203 1 39.97 140 ASN B CA 1
ATOM 3630 C C . ASN B 1 140 ? 6.906 -18.641 -25.562 1 39.97 140 ASN B C 1
ATOM 3632 O O . ASN B 1 140 ? 6.102 -17.703 -25.656 1 39.97 140 ASN B O 1
ATOM 3636 N N . ILE B 1 141 ? 7.844 -18.703 -26.391 1 41.72 141 ILE B N 1
ATOM 3637 C CA . ILE B 1 141 ? 7.891 -18.234 -27.766 1 41.72 141 ILE B CA 1
ATOM 3638 C C . ILE B 1 141 ? 6.5 -18.328 -28.391 1 41.72 141 ILE B C 1
ATOM 3640 O O . ILE B 1 141 ? 6.07 -17.422 -29.109 1 41.72 141 ILE B O 1
ATOM 3644 N N . GLN B 1 142 ? 5.852 -19.391 -28.25 1 43.22 142 GLN B N 1
ATOM 3645 C CA . GLN B 1 142 ? 4.688 -19.531 -29.125 1 43.22 142 GLN B CA 1
ATOM 3646 C C . GLN B 1 142 ? 3.553 -18.609 -28.672 1 43.22 142 GLN B C 1
ATOM 3648 O O . GLN B 1 142 ? 2.76 -18.156 -29.5 1 43.22 142 GLN B O 1
ATOM 3653 N N . GLU B 1 143 ? 3.301 -18.438 -27.422 1 49.06 143 GLU B N 1
ATOM 3654 C CA . GLU B 1 143 ? 2.111 -17.656 -27.078 1 49.06 143 GLU B CA 1
ATOM 3655 C C . GLU B 1 143 ? 2.479 -16.25 -26.641 1 49.06 143 GLU B C 1
ATOM 3657 O O . GLU B 1 143 ? 1.599 -15.43 -26.375 1 49.06 143 GLU B O 1
ATOM 3662 N N . ASN B 1 144 ? 3.551 -15.773 -26.844 1 54.75 144 ASN B N 1
ATOM 3663 C CA . ASN B 1 144 ? 4.008 -14.414 -26.594 1 54.75 144 ASN B CA 1
ATOM 3664 C C . ASN B 1 144 ? 3.756 -14 -25.141 1 54.75 144 ASN B C 1
ATOM 3666 O O . ASN B 1 144 ? 3.375 -12.859 -24.875 1 54.75 144 ASN B O 1
ATOM 3670 N N . ARG B 1 145 ? 3.65 -15.086 -24.156 1 59.5 145 ARG B N 1
ATOM 3671 C CA . ARG B 1 145 ? 3.398 -14.828 -22.75 1 59.5 145 ARG B CA 1
ATOM 3672 C C . ARG B 1 145 ? 4.691 -14.906 -21.938 1 59.5 145 ARG B C 1
ATOM 3674 O O . ARG B 1 145 ? 5.531 -15.773 -22.188 1 59.5 145 ARG B O 1
ATOM 3681 N N . ILE B 1 146 ? 4.961 -13.828 -21.125 1 64.12 146 ILE B N 1
ATOM 3682 C CA . ILE B 1 146 ? 6.133 -13.773 -20.266 1 64.12 146 ILE B CA 1
ATOM 3683 C C . ILE B 1 146 ? 5.703 -13.953 -18.797 1 64.12 146 ILE B C 1
ATOM 3685 O O . ILE B 1 146 ? 4.855 -13.211 -18.312 1 64.12 146 ILE B O 1
ATOM 3689 N N . ASP B 1 147 ? 6.074 -15.047 -18.125 1 66.56 147 ASP B N 1
ATOM 3690 C CA . ASP B 1 147 ? 5.809 -15.289 -16.719 1 66.56 147 ASP B CA 1
ATOM 3691 C C . ASP B 1 147 ? 6.98 -14.836 -15.852 1 66.56 147 ASP B C 1
ATOM 3693 O O . ASP B 1 147 ? 8.125 -15.234 -16.078 1 66.56 147 ASP B O 1
ATOM 3697 N N . ILE B 1 148 ? 6.672 -13.906 -14.938 1 74.06 148 ILE B N 1
ATOM 3698 C CA . ILE B 1 148 ? 7.688 -13.414 -14.016 1 74.06 148 ILE B CA 1
ATOM 3699 C C . ILE B 1 148 ? 7.387 -13.93 -12.609 1 74.06 148 ILE B C 1
ATOM 3701 O O . ILE B 1 148 ? 6.305 -13.688 -12.07 1 74.06 148 ILE B O 1
ATOM 3705 N N . ARG B 1 149 ? 8.312 -14.703 -12.094 1 74.31 149 ARG B N 1
ATOM 3706 C CA . ARG B 1 149 ? 8.188 -15.211 -10.727 1 74.31 149 ARG B CA 1
ATOM 3707 C C . ARG B 1 149 ? 8.891 -14.297 -9.734 1 74.31 149 ARG B C 1
ATOM 3709 O O . ARG B 1 149 ? 10.055 -13.938 -9.93 1 74.31 149 ARG B O 1
ATOM 3716 N N . ILE B 1 150 ? 8.156 -13.914 -8.68 1 81.12 150 ILE B N 1
ATOM 3717 C CA . ILE B 1 150 ? 8.688 -12.984 -7.691 1 81.12 150 ILE B CA 1
ATOM 3718 C C . ILE B 1 150 ? 8.609 -13.609 -6.301 1 81.12 150 ILE B C 1
ATOM 3720 O O . ILE B 1 150 ? 7.531 -14.008 -5.852 1 81.12 150 ILE B O 1
ATOM 3724 N N . ASP B 1 151 ? 9.719 -13.867 -5.734 1 81.56 151 ASP B N 1
ATOM 3725 C CA . ASP B 1 151 ? 9.742 -14.141 -4.301 1 81.56 151 ASP B CA 1
ATOM 3726 C C . ASP B 1 151 ? 9.539 -12.859 -3.494 1 81.56 151 ASP B C 1
ATOM 3728 O O . ASP B 1 151 ? 10.406 -11.984 -3.49 1 81.56 151 ASP B O 1
ATOM 3732 N N . ILE B 1 152 ? 8.492 -12.781 -2.75 1 89.12 152 ILE B N 1
ATOM 3733 C CA . ILE B 1 152 ? 8.094 -11.539 -2.092 1 89.12 152 ILE B CA 1
ATOM 3734 C C . ILE B 1 152 ? 9.188 -11.109 -1.113 1 89.12 152 ILE B C 1
ATOM 3736 O O . ILE B 1 152 ? 9.562 -9.93 -1.077 1 89.12 152 ILE B O 1
ATOM 3740 N N . GLU B 1 153 ? 9.703 -12.047 -0.359 1 85.56 153 GLU B N 1
ATOM 3741 C CA . GLU B 1 153 ? 10.727 -11.727 0.626 1 85.56 153 GLU B CA 1
ATOM 3742 C C . GLU B 1 153 ? 11.977 -11.164 -0.044 1 85.56 153 GLU B C 1
ATOM 3744 O O . GLU B 1 153 ? 12.461 -10.094 0.331 1 85.56 153 GLU B O 1
ATOM 3749 N N . GLN B 1 154 ? 12.43 -11.812 -1.021 1 83.31 154 GLN B N 1
ATOM 3750 C CA . GLN B 1 154 ? 13.648 -11.398 -1.704 1 83.31 154 GLN B CA 1
ATOM 3751 C C . GLN B 1 154 ? 13.445 -10.086 -2.453 1 83.31 154 GLN B C 1
ATOM 3753 O O . GLN B 1 154 ? 14.328 -9.227 -2.473 1 83.31 154 GLN B O 1
ATOM 3758 N N . PHE B 1 155 ? 12.367 -10.008 -3.113 1 91.12 155 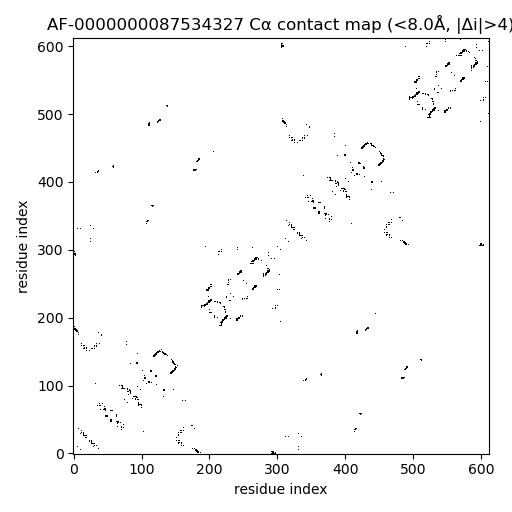PHE B N 1
ATOM 3759 C CA . PHE B 1 155 ? 12.047 -8.773 -3.826 1 91.12 155 PHE B CA 1
ATOM 3760 C C . PHE B 1 155 ? 12.102 -7.578 -2.889 1 91.12 155 PHE B C 1
ATOM 3762 O O . PHE B 1 155 ? 12.727 -6.562 -3.207 1 91.12 155 PHE B O 1
ATOM 3769 N N . CYS B 1 156 ? 11.43 -7.703 -1.723 1 93.75 156 CYS B N 1
ATOM 3770 C CA . CYS B 1 156 ? 11.367 -6.605 -0.764 1 93.75 156 CYS B CA 1
ATOM 3771 C C . CYS B 1 156 ? 12.742 -6.285 -0.203 1 93.75 156 CYS B C 1
ATOM 3773 O O . CYS B 1 156 ? 13.109 -5.117 -0.072 1 93.75 156 CYS B O 1
ATOM 3775 N N . LEU B 1 157 ? 13.484 -7.328 0.122 1 89.12 157 LEU B N 1
ATOM 3776 C CA . LEU B 1 157 ? 14.828 -7.125 0.649 1 89.12 157 LEU B CA 1
ATOM 3777 C C . LEU B 1 157 ? 15.703 -6.395 -0.364 1 89.12 157 LEU B C 1
ATOM 3779 O O . LEU B 1 157 ? 16.406 -5.445 -0.013 1 89.12 157 LEU B O 1
ATOM 3783 N N . ARG B 1 158 ? 15.664 -6.824 -1.587 1 89.94 158 ARG B N 1
ATOM 3784 C CA . ARG B 1 158 ? 16.484 -6.23 -2.639 1 89.94 158 ARG B CA 1
ATOM 3785 C C . ARG B 1 158 ? 16.062 -4.797 -2.926 1 89.94 158 ARG B C 1
ATOM 3787 O O . ARG B 1 158 ? 16.906 -3.93 -3.17 1 89.94 158 ARG B O 1
ATOM 3794 N N . MET B 1 159 ? 14.789 -4.59 -2.934 1 96.06 159 MET B N 1
ATOM 3795 C CA . MET B 1 159 ? 14.289 -3.232 -3.139 1 96.06 159 MET B CA 1
ATOM 3796 C C . MET B 1 159 ? 14.766 -2.301 -2.031 1 96.06 159 MET B C 1
ATOM 3798 O O . MET B 1 159 ? 15.18 -1.172 -2.299 1 96.06 159 MET B O 1
ATOM 3802 N N . CYS B 1 160 ? 14.688 -2.797 -0.769 1 94.94 160 CYS B N 1
ATOM 3803 C CA . CYS B 1 160 ? 15.172 -2 0.352 1 94.94 160 CYS B CA 1
ATOM 3804 C C . CYS B 1 160 ? 16.656 -1.699 0.206 1 94.94 160 CYS B C 1
ATOM 3806 O O . CYS B 1 160 ? 17.094 -0.572 0.448 1 94.94 160 CYS B O 1
ATOM 3808 N N . LYS B 1 161 ? 17.391 -2.691 -0.184 1 94.31 161 LYS B N 1
ATOM 3809 C CA . LYS B 1 161 ? 18.828 -2.504 -0.376 1 94.31 161 LYS B CA 1
ATOM 3810 C C . LYS B 1 161 ? 19.109 -1.467 -1.461 1 94.31 161 LYS B C 1
ATOM 3812 O O . LYS B 1 161 ? 19.984 -0.608 -1.297 1 94.31 161 LYS B O 1
ATOM 3817 N N . ALA B 1 162 ? 18.469 -1.599 -2.58 1 96.81 162 ALA B N 1
ATOM 3818 C CA . ALA B 1 162 ? 18.609 -0.645 -3.676 1 96.81 162 ALA B CA 1
ATOM 3819 C C . ALA B 1 162 ? 18.266 0.771 -3.223 1 96.81 162 ALA B C 1
ATOM 3821 O O . ALA B 1 162 ? 19 1.718 -3.51 1 96.81 162 ALA B O 1
ATOM 3822 N N . ALA B 1 163 ? 17.156 0.916 -2.568 1 97.56 163 ALA B N 1
ATOM 3823 C CA . ALA B 1 163 ? 16.688 2.219 -2.1 1 97.56 163 ALA B CA 1
ATOM 3824 C C . ALA B 1 163 ? 17.672 2.828 -1.108 1 97.56 163 ALA B C 1
ATOM 3826 O O . ALA B 1 163 ? 17.984 4.02 -1.186 1 97.56 163 ALA B O 1
ATOM 3827 N N . LYS B 1 164 ? 18.141 2.018 -0.167 1 95.62 164 LYS B N 1
ATOM 3828 C CA . LYS B 1 164 ? 19.109 2.492 0.819 1 95.62 164 LYS B CA 1
ATOM 3829 C C . LYS B 1 164 ? 20.422 2.898 0.152 1 95.62 164 LYS B C 1
ATOM 3831 O O . LYS B 1 164 ? 21.031 3.904 0.527 1 95.62 164 LYS B O 1
ATOM 3836 N N . SER B 1 165 ? 20.844 2.1 -0.778 1 95.94 165 SER B N 1
ATOM 3837 C CA . SER B 1 165 ? 22.062 2.41 -1.514 1 95.94 165 SER B CA 1
ATOM 3838 C C . SER B 1 165 ? 21.953 3.748 -2.236 1 95.94 165 SER B C 1
ATOM 3840 O O . SER B 1 165 ? 22.891 4.547 -2.229 1 95.94 165 SER B O 1
ATOM 3842 N N . TYR B 1 166 ? 20.938 3.973 -2.832 1 97.75 166 TYR B N 1
ATOM 3843 C CA . TYR B 1 166 ? 20.703 5.242 -3.51 1 97.75 166 TYR B CA 1
ATOM 3844 C C . TYR B 1 166 ? 20.672 6.398 -2.514 1 97.75 166 TYR B C 1
ATOM 3846 O O . TYR B 1 166 ? 21.297 7.438 -2.744 1 97.75 166 TYR B O 1
ATOM 3854 N N . TYR B 1 167 ? 19.922 6.168 -1.462 1 96.19 167 TYR B N 1
ATOM 3855 C CA . TYR B 1 167 ? 19.859 7.184 -0.414 1 96.19 167 TYR B CA 1
ATOM 3856 C C . TYR B 1 167 ? 21.25 7.559 0.069 1 96.19 167 TYR B C 1
ATOM 3858 O O . TYR B 1 167 ? 21.578 8.742 0.161 1 96.19 167 TYR B O 1
ATOM 3866 N N . ASP B 1 168 ? 22.031 6.582 0.373 1 94.5 168 ASP B N 1
ATOM 3867 C CA . ASP B 1 168 ? 23.375 6.797 0.898 1 94.5 168 ASP B CA 1
ATOM 3868 C C . ASP B 1 168 ? 24.234 7.566 -0.103 1 94.5 168 ASP B C 1
ATOM 3870 O O . ASP B 1 168 ? 25.094 8.367 0.289 1 94.5 168 ASP B O 1
ATOM 3874 N N . LYS B 1 169 ? 23.984 7.316 -1.302 1 95.44 169 LYS B N 1
ATOM 3875 C CA . LYS B 1 169 ? 24.781 7.922 -2.363 1 95.44 169 LYS B CA 1
ATOM 3876 C C . LYS B 1 169 ? 24.406 9.391 -2.559 1 95.44 169 LYS B C 1
ATOM 3878 O O . LYS B 1 169 ? 25.266 10.219 -2.865 1 95.44 169 LYS B O 1
ATOM 3883 N N . VAL B 1 170 ? 23.141 9.758 -2.361 1 95 170 VAL B N 1
ATOM 3884 C CA . VAL B 1 170 ? 22.75 11.047 -2.908 1 95 170 VAL B CA 1
ATOM 3885 C C . VAL B 1 170 ? 22.125 11.906 -1.807 1 95 170 VAL B C 1
ATOM 3887 O O . VAL B 1 170 ? 21.797 13.078 -2.031 1 95 170 VAL B O 1
ATOM 3890 N N . ASN B 1 171 ? 21.969 11.383 -0.579 1 89.19 171 ASN B N 1
ATOM 3891 C CA . ASN B 1 171 ? 21.156 12.039 0.449 1 89.19 171 ASN B CA 1
ATOM 3892 C C . ASN B 1 171 ? 21.766 13.375 0.869 1 89.19 171 ASN B C 1
ATOM 3894 O O . ASN B 1 171 ? 21.078 14.227 1.431 1 89.19 171 ASN B O 1
ATOM 3898 N N . LEU B 1 172 ? 22.969 13.625 0.627 1 90.5 172 LEU B N 1
ATOM 3899 C CA . LEU B 1 172 ? 23.594 14.906 0.953 1 90.5 172 LEU B CA 1
ATOM 3900 C C . LEU B 1 172 ? 23.281 15.953 -0.115 1 90.5 172 LEU B C 1
ATOM 3902 O O . LEU B 1 172 ? 23.297 17.156 0.159 1 90.5 172 LEU B O 1
ATOM 3906 N N . GLU B 1 173 ? 22.906 15.516 -1.334 1 90.56 173 GLU B N 1
ATOM 3907 C CA . GLU B 1 173 ? 22.672 16.406 -2.463 1 90.56 173 GLU B CA 1
ATOM 3908 C C . GLU B 1 173 ? 21.172 16.547 -2.744 1 90.56 173 GLU B C 1
ATOM 3910 O O . GLU B 1 173 ? 20.719 17.547 -3.295 1 90.56 173 GLU B O 1
ATOM 3915 N N . LYS B 1 174 ? 20.469 15.523 -2.477 1 90.19 174 LYS B N 1
ATOM 3916 C CA . LYS B 1 174 ? 19.031 15.477 -2.756 1 90.19 174 LYS B CA 1
ATOM 3917 C C . LYS B 1 174 ? 18.219 15.625 -1.475 1 90.19 174 LYS B C 1
ATOM 3919 O O . LYS B 1 174 ? 18.656 15.203 -0.403 1 90.19 174 LYS B O 1
ATOM 3924 N N . ASP B 1 175 ? 17.047 16.219 -1.631 1 86.31 175 ASP B N 1
ATOM 3925 C CA . ASP B 1 175 ? 16.203 16.484 -0.469 1 86.31 175 ASP B CA 1
ATOM 3926 C C . ASP B 1 175 ? 15.109 15.43 -0.349 1 86.31 175 ASP B C 1
ATOM 3928 O O . ASP B 1 175 ? 14.016 15.602 -0.897 1 86.31 175 ASP B O 1
ATOM 3932 N N . PHE B 1 176 ? 15.305 14.422 0.448 1 89.06 176 PHE B N 1
ATOM 3933 C CA . PHE B 1 176 ? 14.352 13.328 0.645 1 89.06 176 PHE B CA 1
ATOM 3934 C C . PHE B 1 176 ? 13.188 13.781 1.514 1 89.06 176 PHE B C 1
ATOM 3936 O O . PHE B 1 176 ? 12.148 13.125 1.563 1 89.06 176 PHE B O 1
ATOM 3943 N N . SER B 1 177 ? 13.312 14.898 2.199 1 82.69 177 SER B N 1
ATOM 3944 C CA . SER B 1 177 ? 12.25 15.391 3.074 1 82.69 177 SER B CA 1
ATOM 3945 C C . SER B 1 177 ? 11.031 15.828 2.27 1 82.69 177 SER B C 1
ATOM 3947 O O . SER B 1 177 ? 9.922 15.914 2.807 1 82.69 177 SER B O 1
ATOM 3949 N N . LEU B 1 178 ? 11.258 16.031 0.954 1 80.38 178 LEU B N 1
ATOM 3950 C CA . LEU B 1 178 ? 10.164 16.391 0.053 1 80.38 178 LEU B CA 1
ATOM 3951 C C . LEU B 1 178 ? 9.125 15.273 -0.014 1 80.38 178 LEU B C 1
ATOM 3953 O O . LEU B 1 178 ? 7.973 15.516 -0.377 1 80.38 178 LEU B O 1
ATOM 3957 N N . TYR B 1 179 ? 9.492 14.062 0.358 1 84.94 179 TYR B N 1
ATOM 3958 C CA . TYR B 1 179 ? 8.594 12.922 0.244 1 84.94 179 TYR B CA 1
ATOM 3959 C C . TYR B 1 179 ? 8.289 12.328 1.614 1 84.94 179 TYR B C 1
ATOM 3961 O O . TYR B 1 179 ? 7.797 11.203 1.715 1 84.94 179 TYR B O 1
ATOM 3969 N N . ASN B 1 180 ? 8.641 13.078 2.639 1 83.19 180 ASN B N 1
ATOM 3970 C CA . ASN B 1 180 ? 8.164 12.68 3.957 1 83.19 180 ASN B CA 1
ATOM 3971 C C . ASN B 1 180 ? 6.641 12.742 4.043 1 83.19 180 ASN B C 1
ATOM 3973 O O . ASN B 1 180 ? 6.02 13.633 3.459 1 83.19 180 ASN B O 1
ATOM 3977 N N . THR B 1 181 ? 6.012 11.734 4.613 1 83.44 181 THR B N 1
ATOM 3978 C CA . THR B 1 181 ? 4.594 11.82 4.949 1 83.44 181 THR B CA 1
ATOM 3979 C C . THR B 1 181 ? 4.395 12.578 6.262 1 83.44 181 THR B C 1
ATOM 3981 O O . THR B 1 181 ? 4.727 12.07 7.332 1 83.44 181 THR B O 1
ATOM 3984 N N . PRO B 1 182 ? 3.906 13.711 6.109 1 76.88 182 PRO B N 1
ATOM 3985 C CA . PRO B 1 182 ? 3.719 14.469 7.348 1 76.88 182 PRO B CA 1
ATOM 3986 C C . PRO B 1 182 ? 2.668 13.844 8.266 1 76.88 182 PRO B C 1
ATOM 3988 O O . PRO B 1 182 ? 1.563 13.523 7.816 1 76.88 182 PRO B O 1
ATOM 3991 N N . VAL B 1 183 ? 3.014 13.492 9.523 1 78.44 183 VAL B N 1
ATOM 3992 C CA . VAL B 1 183 ? 2.125 12.922 10.523 1 78.44 183 VAL B CA 1
ATOM 3993 C C . VAL B 1 183 ? 2.322 13.633 11.859 1 78.44 183 VAL B C 1
ATOM 3995 O O . VAL B 1 183 ? 3.457 13.844 12.297 1 78.44 183 VAL B O 1
ATOM 3998 N N . LEU B 1 184 ? 1.223 13.938 12.383 1 69.31 184 LEU B N 1
ATOM 3999 C CA . LEU B 1 184 ? 1.27 14.617 13.672 1 69.31 184 LEU B CA 1
ATOM 4000 C C . LEU B 1 184 ? 0.745 13.711 14.781 1 69.31 184 LEU B C 1
ATOM 4002 O O . LEU B 1 184 ? -0.246 13 14.594 1 69.31 184 LEU B O 1
ATOM 4006 N N . ASP B 1 185 ? 1.428 13.391 15.969 1 66.56 185 ASP B N 1
ATOM 4007 C CA . ASP B 1 185 ? 0.943 12.695 17.156 1 66.56 185 ASP B CA 1
ATOM 4008 C C . ASP B 1 185 ? 0.253 13.656 18.125 1 66.56 185 ASP B C 1
ATOM 4010 O O . ASP B 1 185 ? 0.912 14.477 18.766 1 66.56 185 ASP B O 1
ATOM 4014 N N . PHE B 1 186 ? -0.946 13.414 18.297 1 56.34 186 PHE B N 1
ATOM 4015 C CA . PHE B 1 186 ? -1.748 14.414 18.984 1 56.34 186 PHE B CA 1
ATOM 4016 C C . PHE B 1 186 ? -1.595 14.273 20.5 1 56.34 186 PHE B C 1
ATOM 4018 O O . PHE B 1 186 ? -1.769 15.242 21.234 1 56.34 186 PHE B O 1
ATOM 4025 N N . ILE B 1 187 ? -1.462 12.82 21.109 1 50.44 187 ILE B N 1
ATOM 4026 C CA . ILE B 1 187 ? -1.192 12.664 22.531 1 50.44 187 ILE B CA 1
ATOM 4027 C C . ILE B 1 187 ? 0.132 13.336 22.891 1 50.44 187 ILE B C 1
ATOM 4029 O O . ILE B 1 187 ? 0.229 14.039 23.891 1 50.44 187 ILE B O 1
ATOM 4033 N N . GLN B 1 188 ? 1.081 12.766 22.203 1 47.34 188 GLN B N 1
ATOM 4034 C CA . GLN B 1 188 ? 2.389 13.344 22.5 1 47.34 188 GLN B CA 1
ATOM 4035 C C . GLN B 1 188 ? 2.34 14.867 22.453 1 47.34 188 GLN B C 1
ATOM 4037 O O . GLN B 1 188 ? 3.08 15.539 23.188 1 47.34 188 GLN B O 1
ATOM 4042 N N . VAL B 1 189 ? 1.348 15.109 21.734 1 45.25 189 VAL B N 1
ATOM 4043 C CA . VAL B 1 189 ? 1.082 16.547 21.703 1 45.25 189 VAL B CA 1
ATOM 4044 C C . VAL B 1 189 ? 0.451 16.984 23.016 1 45.25 189 VAL B C 1
ATOM 4046 O O . VAL B 1 189 ? 0.798 18.047 23.562 1 45.25 189 VAL B O 1
ATOM 4049 N N . THR B 1 190 ? -0.582 15.969 23.688 1 41.81 190 THR B N 1
ATOM 4050 C CA . THR B 1 190 ? -1.342 16.344 24.859 1 41.81 190 THR B CA 1
ATOM 4051 C C . THR B 1 190 ? -0.537 16.078 26.141 1 41.81 190 THR B C 1
ATOM 4053 O O . THR B 1 190 ? -0.719 16.75 27.141 1 41.81 190 THR B O 1
ATOM 4056 N N . GLN B 1 191 ? -0.02 14.602 26.453 1 41.12 191 GLN B N 1
ATOM 4057 C CA . GLN B 1 191 ? 0.56 14.266 27.734 1 41.12 191 GLN B CA 1
ATOM 4058 C C . GLN B 1 191 ? 1.449 15.391 28.266 1 41.12 191 GLN B C 1
ATOM 4060 O O . GLN B 1 191 ? 2.018 15.297 29.344 1 41.12 191 GLN B O 1
ATOM 4065 N N . LYS B 1 192 ? 1.903 16.078 27.641 1 42.56 192 LYS B N 1
ATOM 4066 C CA . LYS B 1 192 ? 2.5 17.125 28.469 1 42.56 192 LYS B CA 1
ATOM 4067 C C . LYS B 1 192 ? 1.438 17.859 29.281 1 42.56 192 LYS B C 1
ATOM 4069 O O . LYS B 1 192 ? 0.32 18.078 28.797 1 42.56 192 LYS B O 1
ATOM 4074 N N . LYS B 1 193 ? 1.395 17.516 30.688 1 41.94 193 LYS B N 1
ATOM 4075 C CA . LYS B 1 193 ? 0.701 18.328 31.688 1 41.94 193 LYS B CA 1
ATOM 4076 C C . LYS B 1 193 ? 0.292 19.688 31.109 1 41.94 193 LYS B C 1
ATOM 4078 O O . LYS B 1 193 ? 1.143 20.469 30.688 1 41.94 193 LYS B O 1
ATOM 4083 N N . LYS B 1 194 ? -0.824 19.5 30.469 1 47.78 194 LYS B N 1
ATOM 4084 C CA . LYS B 1 194 ? -1.394 20.75 29.969 1 47.78 194 LYS B CA 1
ATOM 4085 C C . LYS B 1 194 ? -1.18 21.891 30.953 1 47.78 194 LYS B C 1
ATOM 4087 O O . LYS B 1 194 ? -1.511 21.766 32.125 1 47.78 194 LYS B O 1
ATOM 4092 N N . ASP B 1 195 ? -0.247 22.531 30.828 1 52.75 195 ASP B N 1
ATOM 4093 C CA . ASP B 1 195 ? -0.003 23.703 31.688 1 52.75 195 ASP B CA 1
ATOM 4094 C C . ASP B 1 195 ? -1.252 24.562 31.797 1 52.75 195 ASP B C 1
ATOM 4096 O O . ASP B 1 195 ? -2.057 24.625 30.859 1 52.75 195 ASP B O 1
ATOM 4100 N N . ALA B 1 196 ? -1.715 24.688 33.031 1 60.91 196 ALA B N 1
ATOM 4101 C CA . ALA B 1 196 ? -2.814 25.609 33.312 1 60.91 196 ALA B CA 1
ATOM 4102 C C . ALA B 1 196 ? -2.566 26.984 32.688 1 60.91 196 ALA B C 1
ATOM 4104 O O . ALA B 1 196 ? -3.299 27.938 32.969 1 60.91 196 ALA B O 1
ATOM 4105 N N . SER B 1 197 ? -1.632 27.031 31.812 1 75.81 197 SER B N 1
ATOM 4106 C CA . SER B 1 197 ? -1.281 28.312 31.219 1 75.81 197 SER B CA 1
ATOM 4107 C C . SER B 1 197 ? -2.32 28.75 30.188 1 75.81 197 SER B C 1
ATOM 4109 O O . SER B 1 197 ? -2.805 27.938 29.406 1 75.81 197 SER B O 1
ATOM 4111 N N . ILE B 1 198 ? -2.779 29.844 30.375 1 84.88 198 ILE B N 1
ATOM 4112 C CA . ILE B 1 198 ? -3.697 30.453 29.422 1 84.88 198 ILE B CA 1
ATOM 4113 C C . ILE B 1 198 ? -2.93 30.906 28.188 1 84.88 198 ILE B C 1
ATOM 4115 O O . ILE B 1 198 ? -2.031 31.734 28.266 1 84.88 198 ILE B O 1
ATOM 4119 N N . ILE B 1 199 ? -3.248 30.203 27.047 1 89.81 199 ILE B N 1
ATOM 4120 C CA . ILE B 1 199 ? -2.656 30.609 25.781 1 89.81 199 ILE B CA 1
ATOM 4121 C C . ILE B 1 199 ? -3.682 31.391 24.953 1 89.81 199 ILE B C 1
ATOM 4123 O O . ILE B 1 199 ? -4.785 30.906 24.703 1 89.81 199 ILE B O 1
ATOM 4127 N N . ALA B 1 200 ? -3.354 32.594 24.672 1 92.38 200 ALA B N 1
ATOM 4128 C CA . ALA B 1 200 ? -4.199 33.406 23.797 1 92.38 200 ALA B CA 1
ATOM 4129 C C . ALA B 1 200 ? -3.695 33.344 22.359 1 92.38 200 ALA B C 1
ATOM 4131 O O . ALA B 1 200 ? -2.576 33.781 22.062 1 92.38 200 ALA B O 1
ATOM 4132 N N . LEU B 1 201 ? -4.461 32.75 21.562 1 91.94 201 LEU B N 1
ATOM 4133 C CA . LEU B 1 201 ? -4.16 32.625 20.141 1 91.94 201 LEU B CA 1
ATOM 4134 C C . LEU B 1 201 ? -4.957 33.625 19.328 1 91.94 201 LEU B C 1
ATOM 4136 O O . LEU B 1 201 ? -6.188 33.594 19.312 1 91.94 201 LEU B O 1
ATOM 4140 N N . ILE B 1 202 ? -4.227 34.625 18.703 1 90.88 202 ILE B N 1
ATOM 4141 C CA . ILE B 1 202 ? -4.852 35.625 17.844 1 90.88 202 ILE B CA 1
ATOM 4142 C C . ILE B 1 202 ? -4.555 35.281 16.375 1 90.88 202 ILE B C 1
ATOM 4144 O O . ILE B 1 202 ? -3.404 35.375 15.945 1 90.88 202 ILE B O 1
ATOM 4148 N N . CYS B 1 203 ? -5.57 34.812 15.742 1 86.62 203 CYS B N 1
ATOM 4149 C CA . CYS B 1 203 ? -5.461 34.344 14.367 1 86.62 203 CYS B CA 1
ATOM 4150 C C . CYS B 1 203 ? -6.711 34.688 13.57 1 86.62 203 CYS B C 1
ATOM 4152 O O . CYS B 1 203 ? -7.82 34.312 13.938 1 86.62 203 CYS B O 1
ATOM 4154 N N . GLY B 1 204 ? -6.5 35.406 12.531 1 81.94 204 GLY B N 1
ATOM 4155 C CA . GLY B 1 204 ? -7.633 35.875 11.75 1 81.94 204 GLY B CA 1
ATOM 4156 C C . GLY B 1 204 ? -8.328 34.781 10.977 1 81.94 204 GLY B C 1
ATOM 4157 O O . GLY B 1 204 ? -9.539 34.844 10.727 1 81.94 204 GLY B O 1
ATOM 4158 N N . ASN B 1 205 ? -7.594 33.844 10.578 1 75.12 205 ASN B N 1
ATOM 4159 C CA . ASN B 1 205 ? -8.156 32.688 9.867 1 75.12 205 ASN B CA 1
ATOM 4160 C C . ASN B 1 205 ? -8.719 31.656 10.836 1 75.12 205 ASN B C 1
ATOM 4162 O O . ASN B 1 205 ? -7.973 30.984 11.555 1 75.12 205 ASN B O 1
ATOM 4166 N N . GLU B 1 206 ? -10.047 31.547 10.898 1 75.12 206 GLU B N 1
ATOM 4167 C CA . GLU B 1 206 ? -10.719 30.688 11.875 1 75.12 206 GLU B CA 1
ATOM 4168 C C . GLU B 1 206 ? -10.281 29.234 11.727 1 75.12 206 GLU B C 1
ATOM 4170 O O . GLU B 1 206 ? -10.031 28.562 12.727 1 75.12 206 GLU B O 1
ATOM 4175 N N . ARG B 1 207 ? -10.172 28.859 10.508 1 64.88 207 ARG B N 1
ATOM 4176 C CA . ARG B 1 207 ? -9.805 27.469 10.25 1 64.88 207 ARG B CA 1
ATOM 4177 C C . ARG B 1 207 ? -8.391 27.172 10.734 1 64.88 207 ARG B C 1
ATOM 4179 O O . ARG B 1 207 ? -8.141 26.156 11.367 1 64.88 207 ARG B O 1
ATOM 4186 N N . TYR B 1 208 ? -7.578 28.062 10.375 1 72 208 TYR B N 1
ATOM 4187 C CA . TYR B 1 208 ? -6.195 27.938 10.812 1 72 208 TYR B CA 1
ATOM 4188 C C . TYR B 1 208 ? -6.094 28 12.328 1 72 208 TYR B C 1
ATOM 4190 O O . TYR B 1 208 ? -5.344 27.234 12.945 1 72 208 TYR B O 1
ATOM 4198 N N . ALA B 1 209 ? -6.906 28.844 12.898 1 79.44 209 ALA B N 1
ATOM 4199 C CA . ALA B 1 209 ? -6.91 29 14.352 1 79.44 209 ALA B CA 1
ATOM 4200 C C . ALA B 1 209 ? -7.34 27.719 15.047 1 79.44 209 ALA B C 1
ATOM 4202 O O . ALA B 1 209 ? -6.719 27.281 16.016 1 79.44 209 ALA B O 1
ATOM 4203 N N . LYS B 1 210 ? -8.336 27.156 14.578 1 72.38 210 LYS B N 1
ATOM 4204 C CA . LYS B 1 210 ? -8.828 25.922 15.156 1 72.38 210 LYS B CA 1
ATOM 4205 C C . LYS B 1 210 ? -7.805 24.797 15 1 72.38 210 LYS B C 1
ATOM 4207 O O . LYS B 1 210 ? -7.609 23.984 15.914 1 72.38 210 LYS B O 1
ATOM 4212 N N . GLY B 1 211 ? -7.195 24.797 13.836 1 70.06 211 GLY B N 1
ATOM 4213 C CA . GLY B 1 211 ? -6.105 23.859 13.633 1 70.06 211 GLY B CA 1
ATOM 4214 C C . GLY B 1 211 ? -4.984 24.016 14.641 1 70.06 211 GLY B C 1
ATOM 4215 O O . GLY B 1 211 ? -4.484 23.031 15.195 1 70.06 211 GLY B O 1
ATOM 4216 N N . LEU B 1 212 ? -4.594 25.312 14.828 1 78.31 212 LEU B N 1
ATOM 4217 C CA . LEU B 1 212 ? -3.547 25.594 15.805 1 78.31 212 LEU B CA 1
ATOM 4218 C C . LEU B 1 212 ? -3.982 25.188 17.203 1 78.31 212 LEU B C 1
ATOM 4220 O O . LEU B 1 212 ? -3.193 24.609 17.969 1 78.31 212 LEU B O 1
ATOM 4224 N N . LYS B 1 213 ? -5.25 25.547 17.547 1 81.19 213 LYS B N 1
ATOM 4225 C CA . LYS B 1 213 ? -5.777 25.156 18.859 1 81.19 213 LYS B CA 1
ATOM 4226 C C . LYS B 1 213 ? -5.695 23.641 19.047 1 81.19 213 LYS B C 1
ATOM 4228 O O . LYS B 1 213 ? -5.25 23.172 20.094 1 81.19 213 LYS B O 1
ATOM 4233 N N . GLU B 1 214 ? -6.109 23.016 18.109 1 68.88 214 GLU B N 1
ATOM 4234 C CA . GLU B 1 214 ? -6.078 21.562 18.188 1 68.88 214 GLU B CA 1
ATOM 4235 C C . GLU B 1 214 ? -4.648 21.047 18.344 1 68.88 214 GLU B C 1
ATOM 4237 O O . GLU B 1 214 ? -4.402 20.109 19.109 1 68.88 214 GLU B O 1
ATOM 4242 N N . ALA B 1 215 ? -3.801 21.641 17.625 1 67.38 215 ALA B N 1
ATOM 4243 C CA . ALA B 1 215 ? -2.391 21.281 17.703 1 67.38 215 ALA B CA 1
ATOM 4244 C C . ALA B 1 215 ? -1.826 21.531 19.094 1 67.38 215 ALA B C 1
ATOM 4246 O O . ALA B 1 215 ? -0.891 20.859 19.531 1 67.38 215 ALA B O 1
ATOM 4247 N N . LEU B 1 216 ? -2.438 22.516 19.812 1 74.12 216 LEU B N 1
ATOM 4248 C CA . LEU B 1 216 ? -1.872 22.969 21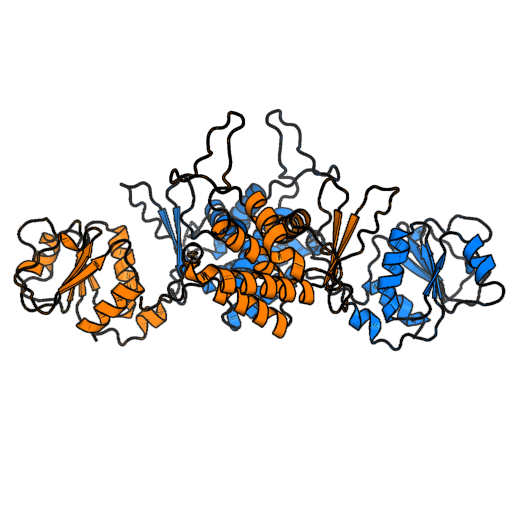.078 1 74.12 216 LEU B CA 1
ATOM 4249 C C . LEU B 1 216 ? -2.67 22.406 22.25 1 74.12 216 LEU B C 1
ATOM 4251 O O . LEU B 1 216 ? -2.24 22.516 23.406 1 74.12 216 LEU B O 1
ATOM 4255 N N . GLN B 1 217 ? -3.801 21.859 22 1 69.88 217 GLN B N 1
ATOM 4256 C CA . GLN B 1 217 ? -4.707 21.406 23.062 1 69.88 217 GLN B CA 1
ATOM 4257 C C . GLN B 1 217 ? -4.02 20.406 23.984 1 69.88 217 GLN B C 1
ATOM 4259 O O . GLN B 1 217 ? -4.367 20.312 25.172 1 69.88 217 GLN B O 1
ATOM 4264 N N . PHE B 1 218 ? -3.018 19.953 23.5 1 60.97 218 PHE B N 1
ATOM 4265 C CA . PHE B 1 218 ? -2.283 18.969 24.281 1 60.97 218 PHE B CA 1
ATOM 4266 C C . PHE B 1 218 ? -1.305 19.641 25.234 1 60.97 218 PHE B C 1
ATOM 4268 O O . PHE B 1 218 ? -0.849 19.031 26.203 1 60.97 218 PHE B O 1
ATOM 4275 N N . ILE B 1 219 ? -0.917 20.766 24.938 1 70.12 219 ILE B N 1
ATOM 4276 C CA . ILE B 1 219 ? 0.026 21.531 25.766 1 70.12 219 ILE B CA 1
ATOM 4277 C C . ILE B 1 219 ? -0.726 22.281 26.859 1 70.12 219 ILE B C 1
ATOM 4279 O O . ILE B 1 219 ? -0.293 22.297 28.016 1 70.12 219 ILE B O 1
ATOM 4283 N N . SER B 1 220 ? -1.857 22.891 26.531 1 73.31 220 SER B N 1
ATOM 4284 C CA . SER B 1 220 ? -2.666 23.641 27.484 1 73.31 220 SER B CA 1
ATOM 4285 C C . SER B 1 220 ? -4.156 23.422 27.234 1 73.31 220 SER B C 1
ATOM 4287 O O . SER B 1 220 ? -4.594 23.312 26.094 1 73.31 220 SER B O 1
ATOM 4289 N N . GLU B 1 221 ? -4.828 23.391 28.344 1 71.44 221 GLU B N 1
ATOM 4290 C CA . GLU B 1 221 ? -6.277 23.25 28.25 1 71.44 221 GLU B CA 1
ATOM 4291 C C . GLU B 1 221 ? -6.953 24.609 28.078 1 71.44 221 GLU B C 1
ATOM 4293 O O . GLU B 1 221 ? -8.125 24.688 27.719 1 71.44 221 GLU B O 1
ATOM 4298 N N . GLN B 1 222 ? -6.211 25.609 28.281 1 79.81 222 GLN B N 1
ATOM 4299 C CA . GLN B 1 222 ? -6.789 26.938 28.266 1 79.81 222 GLN B CA 1
ATOM 4300 C C . GLN B 1 222 ? -6.262 27.75 27.078 1 79.81 222 GLN B C 1
ATOM 4302 O O . GLN B 1 222 ? -5.457 28.672 27.25 1 79.81 222 GLN B O 1
ATOM 4307 N N . ILE B 1 223 ? -6.75 27.234 25.906 1 84.88 223 ILE B N 1
ATOM 4308 C CA . ILE B 1 223 ? -6.391 27.969 24.703 1 84.88 223 ILE B CA 1
ATOM 4309 C C . ILE B 1 223 ? -7.57 28.828 24.25 1 84.88 223 ILE B C 1
ATOM 4311 O O . ILE B 1 223 ? -8.633 28.312 23.922 1 84.88 223 ILE B O 1
ATOM 4315 N N . MET B 1 224 ? -7.387 30.094 24.312 1 88.31 224 MET B N 1
ATOM 4316 C CA . MET B 1 224 ? -8.414 31.047 23.906 1 88.31 224 MET B CA 1
ATOM 4317 C C . MET B 1 224 ? -8.172 31.547 22.484 1 88.31 224 MET B C 1
ATOM 4319 O O . MET B 1 224 ? -7.094 32.062 22.188 1 88.31 224 MET B O 1
ATOM 4323 N N . LEU B 1 225 ? -9.156 31.312 21.719 1 89.94 225 LEU B N 1
ATOM 4324 C CA . LEU B 1 225 ? -9.055 31.719 20.328 1 89.94 225 LEU B CA 1
ATOM 4325 C C . LEU B 1 225 ? -9.672 33.094 20.125 1 89.94 225 LEU B C 1
ATOM 4327 O O . LEU B 1 225 ? -10.789 33.375 20.578 1 89.94 225 LEU B O 1
ATOM 4331 N N . PHE B 1 226 ? -8.922 33.938 19.453 1 90.12 226 PHE B N 1
ATOM 4332 C CA . PHE B 1 226 ? -9.406 35.281 19.078 1 90.12 226 PHE B CA 1
ATOM 4333 C C . PHE B 1 226 ? -9.172 35.531 17.594 1 90.12 226 PHE B C 1
ATOM 4335 O O . PHE B 1 226 ? -8.094 35.25 17.078 1 90.12 226 PHE B O 1
ATOM 4342 N N . TYR B 1 227 ? -10.156 36.062 16.969 1 88.38 227 TYR B N 1
ATOM 4343 C CA . TYR B 1 227 ? -10.031 36.281 15.539 1 88.38 227 TYR B CA 1
ATOM 4344 C C . TYR B 1 227 ? -9.695 37.75 15.242 1 88.38 227 TYR B C 1
ATOM 4346 O O . TYR B 1 227 ? -9.43 38.094 14.094 1 88.38 227 TYR B O 1
ATOM 4354 N N . THR B 1 228 ? -9.867 38.562 16.25 1 87.06 228 THR B N 1
ATOM 4355 C CA . THR B 1 228 ? -9.43 39.969 16.188 1 87.06 228 THR B CA 1
ATOM 4356 C C . THR B 1 228 ? -8.727 40.375 17.484 1 87.06 228 THR B C 1
ATOM 4358 O O . THR B 1 228 ? -9.016 39.812 18.547 1 87.06 228 THR B O 1
ATOM 4361 N N . PRO B 1 229 ? -7.789 41.312 17.328 1 87.38 229 PRO B N 1
ATOM 4362 C CA . PRO B 1 229 ? -7.145 41.812 18.547 1 87.38 229 PRO B CA 1
ATOM 4363 C C . PRO B 1 229 ? -8.133 42.438 19.531 1 87.38 229 PRO B C 1
ATOM 4365 O O . PRO B 1 229 ? -7.969 42.312 20.75 1 87.38 229 PRO B O 1
ATOM 4368 N N . GLU B 1 230 ? -9.172 43.094 19.047 1 86.12 230 GLU B N 1
ATOM 4369 C CA . GLU B 1 230 ? -10.172 43.75 19.891 1 86.12 230 GLU B CA 1
ATOM 4370 C C . GLU B 1 230 ? -10.938 42.719 20.734 1 86.12 230 GLU B C 1
ATOM 4372 O O . GLU B 1 230 ? -11.219 42.969 21.906 1 86.12 230 GLU B O 1
ATOM 4377 N N . SER B 1 231 ? -11.227 41.625 20.078 1 87.69 231 SER B N 1
ATOM 4378 C CA . SER B 1 231 ? -11.938 40.594 20.812 1 87.69 231 SER B CA 1
ATOM 4379 C C . SER B 1 231 ? -11.086 40.031 21.938 1 87.69 231 SER B C 1
ATOM 4381 O O . SER B 1 231 ? -11.602 39.719 23.031 1 87.69 231 SER B O 1
ATOM 4383 N N . ALA B 1 232 ? -9.836 39.906 21.703 1 90.94 232 ALA B N 1
ATOM 4384 C CA . ALA B 1 232 ? -8.922 39.438 22.75 1 90.94 232 ALA B CA 1
ATOM 4385 C C . ALA B 1 232 ? -8.844 40.438 23.891 1 90.94 232 ALA B C 1
ATOM 4387 O O . ALA B 1 232 ? -8.883 40.062 25.062 1 90.94 232 ALA B O 1
ATOM 4388 N N . LYS B 1 233 ? -8.766 41.75 23.562 1 86.94 233 LYS B N 1
ATOM 4389 C CA . LYS B 1 233 ? -8.703 42.812 24.562 1 86.94 233 LYS B CA 1
ATOM 4390 C C . LYS B 1 233 ? -9.953 42.812 25.438 1 86.94 233 LYS B C 1
ATOM 4392 O O . LYS B 1 233 ? -9.852 42.938 26.672 1 86.94 233 LYS B O 1
ATOM 4397 N N . THR B 1 234 ? -11.094 42.594 24.812 1 86.94 234 THR B N 1
ATOM 4398 C CA . THR B 1 234 ? -12.375 42.656 25.516 1 86.94 234 THR B CA 1
ATOM 4399 C C . THR B 1 234 ? -12.523 41.438 26.438 1 86.94 234 THR B C 1
ATOM 4401 O O . THR B 1 234 ? -12.961 41.594 27.578 1 86.94 234 THR B O 1
ATOM 4404 N N . LYS B 1 235 ? -12.117 40.281 25.938 1 88.88 235 LYS B N 1
ATOM 4405 C CA . LYS B 1 235 ? -12.359 39.062 26.672 1 88.88 235 LYS B CA 1
ATOM 4406 C C . LYS B 1 235 ? -11.328 38.844 27.781 1 88.88 235 LYS B C 1
ATOM 4408 O O . LYS B 1 235 ? -11.664 38.375 28.875 1 88.88 235 LYS B O 1
ATOM 4413 N N . LEU B 1 236 ? -10.133 39.094 27.469 1 88.5 236 LEU B N 1
ATOM 4414 C CA . LEU B 1 236 ? -9.07 38.906 28.453 1 88.5 236 LEU B CA 1
ATOM 4415 C C . LEU B 1 236 ? -9.055 40.031 29.469 1 88.5 236 LEU B C 1
ATOM 4417 O O . LEU B 1 236 ? -8.68 39.844 30.625 1 88.5 236 LEU B O 1
ATOM 4421 N N . GLY B 1 237 ? -9.523 41.25 29.062 1 79.81 237 GLY B N 1
ATOM 4422 C CA . GLY B 1 237 ? -9.531 42.406 29.969 1 79.81 237 GLY B CA 1
ATOM 4423 C C . GLY B 1 237 ? -8.18 42.656 30.594 1 79.81 237 GLY B C 1
ATOM 4424 O O . GLY B 1 237 ? -7.188 42.875 29.891 1 79.81 237 GLY B O 1
ATOM 4425 N N . LYS B 1 238 ? -8.219 42.594 31.984 1 80.06 238 LYS B N 1
ATOM 4426 C CA . LYS B 1 238 ? -6.988 42.812 32.719 1 80.06 238 LYS B CA 1
ATOM 4427 C C . LYS B 1 238 ? -6.207 41.531 32.938 1 80.06 238 LYS B C 1
ATOM 4429 O O . LYS B 1 238 ? -5.07 41.531 33.406 1 80.06 238 LYS B O 1
ATOM 4434 N N . HIS B 1 239 ? -6.684 40.406 32.531 1 85.12 239 HIS B N 1
ATOM 4435 C CA . HIS B 1 239 ? -5.996 39.125 32.656 1 85.12 239 HIS B CA 1
ATOM 4436 C C . HIS B 1 239 ? -5.047 38.875 31.5 1 85.12 239 HIS B C 1
ATOM 4438 O O . HIS B 1 239 ? -5.445 39 30.344 1 85.12 239 HIS B O 1
ATOM 4444 N N . LYS B 1 240 ? -3.816 38.688 31.875 1 87.31 240 LYS B N 1
ATOM 4445 C CA . LYS B 1 240 ? -2.814 38.375 30.859 1 87.31 240 LYS B CA 1
ATOM 4446 C C . LYS B 1 240 ? -2.676 36.844 30.688 1 87.31 240 LYS B C 1
ATOM 4448 O O . LYS B 1 240 ? -2.68 36.094 31.672 1 87.31 240 LYS B O 1
ATOM 4453 N N . PRO B 1 241 ? -2.711 36.469 29.406 1 91.75 241 PRO B N 1
ATOM 4454 C CA . PRO B 1 241 ? -2.395 35.062 29.203 1 91.75 241 PRO B CA 1
ATOM 4455 C C . PRO B 1 241 ? -0.94 34.719 29.516 1 91.75 241 PRO B C 1
ATOM 4457 O O . PRO B 1 241 ? -0.132 35.625 29.75 1 91.75 241 PRO B O 1
ATOM 4460 N N . ASP B 1 242 ? -0.663 33.5 29.562 1 89.75 242 ASP B N 1
ATOM 4461 C CA . ASP B 1 242 ? 0.703 33.062 29.828 1 89.75 242 ASP B CA 1
ATOM 4462 C C . ASP B 1 242 ? 1.553 33.125 28.562 1 89.75 242 ASP B C 1
ATOM 4464 O O . ASP B 1 242 ? 2.783 33.125 28.641 1 89.75 242 ASP B O 1
ATOM 4468 N N . LEU B 1 243 ? 0.866 33.094 27.484 1 90.69 243 LEU B N 1
ATOM 4469 C CA . LEU B 1 243 ? 1.537 33.094 26.188 1 90.69 243 LEU B CA 1
ATOM 4470 C C . LEU B 1 243 ? 0.626 33.688 25.109 1 90.69 243 LEU B C 1
ATOM 4472 O O . LEU B 1 243 ? -0.556 33.344 25.031 1 90.69 243 LEU B O 1
ATOM 4476 N N . TRP B 1 244 ? 1.207 34.625 24.344 1 91.69 244 TRP B N 1
ATOM 4477 C CA . TRP B 1 244 ? 0.542 35.094 23.141 1 91.69 244 TRP B CA 1
ATOM 4478 C C . TRP B 1 244 ? 1.054 34.344 21.906 1 91.69 244 TRP B C 1
ATOM 4480 O O . TRP B 1 244 ? 2.262 34.188 21.734 1 91.69 244 TRP B O 1
ATOM 4490 N N . ILE B 1 245 ? 0.154 33.812 21.125 1 91.44 245 ILE B N 1
ATOM 4491 C CA . ILE B 1 245 ? 0.481 33.312 19.781 1 91.44 245 ILE B CA 1
ATOM 4492 C C . ILE B 1 245 ? -0.274 34.156 18.75 1 91.44 245 ILE B C 1
ATOM 4494 O O . ILE B 1 245 ? -1.505 34.219 18.766 1 91.44 245 ILE B O 1
ATOM 4498 N N . VAL B 1 246 ? 0.488 34.781 17.844 1 89.75 246 VAL B N 1
ATOM 4499 C CA . VAL B 1 246 ? -0.114 35.719 16.891 1 89.75 246 VAL B CA 1
ATOM 4500 C C . VAL B 1 246 ? 0.332 35.406 15.477 1 89.75 246 VAL B C 1
ATOM 4502 O O . VAL B 1 246 ? 1.521 35.188 15.227 1 89.75 246 VAL B O 1
ATOM 4505 N N . THR B 1 247 ? -0.652 35.219 14.609 1 87.75 247 THR B N 1
ATOM 4506 C CA . THR B 1 247 ? -0.321 35 13.211 1 87.75 247 THR B CA 1
ATOM 4507 C C . THR B 1 247 ? -0.047 36.312 12.5 1 87.75 247 THR B C 1
ATOM 4509 O O . THR B 1 247 ? -0.458 37.375 12.969 1 87.75 247 THR B O 1
ATOM 4512 N N . GLU B 1 248 ? 0.545 36.156 11.391 1 81.25 248 GLU B N 1
ATOM 4513 C CA . GLU B 1 248 ? 1.06 37.312 10.648 1 81.25 248 GLU B CA 1
ATOM 4514 C C . GLU B 1 248 ? -0.047 38.312 10.359 1 81.25 248 GLU B C 1
ATOM 4516 O O . GLU B 1 248 ? 0.168 39.531 10.453 1 81.25 248 GLU B O 1
ATOM 4521 N N . ASP B 1 249 ? -1.232 37.875 10.031 1 80.44 249 ASP B N 1
ATOM 4522 C CA . ASP B 1 249 ? -2.344 38.75 9.633 1 80.44 249 ASP B CA 1
ATOM 4523 C C . ASP B 1 249 ? -2.83 39.594 10.812 1 80.44 249 ASP B C 1
ATOM 4525 O O . ASP B 1 249 ? -3.529 40.594 10.625 1 80.44 249 ASP B O 1
ATOM 4529 N N . MET B 1 250 ? -2.41 39.156 12.031 1 84.31 250 MET B N 1
ATOM 4530 C CA . MET B 1 250 ? -2.877 39.844 13.227 1 84.31 250 MET B CA 1
ATOM 4531 C C . MET B 1 250 ? -1.76 40.688 13.844 1 84.31 250 MET B C 1
ATOM 4533 O O . MET B 1 250 ? -1.872 41.125 14.992 1 84.31 250 MET B O 1
ATOM 4537 N N . THR B 1 251 ? -0.676 40.781 13.172 1 81.5 251 THR B N 1
ATOM 4538 C CA . THR B 1 251 ? 0.44 41.562 13.695 1 81.5 251 THR B CA 1
ATOM 4539 C C . THR B 1 251 ? 0.37 43.031 13.219 1 81.5 251 THR B C 1
ATOM 4541 O O . THR B 1 251 ? 1.019 43.906 13.781 1 81.5 251 THR B O 1
ATOM 4544 N N . ARG B 1 252 ? -0.363 43.281 12.18 1 74.69 252 ARG B N 1
ATOM 4545 C CA . ARG B 1 252 ? -0.329 44.594 11.547 1 74.69 252 ARG B CA 1
ATOM 4546 C C . ARG B 1 252 ? -1.396 45.5 12.133 1 74.69 252 ARG B C 1
ATOM 4548 O O . ARG B 1 252 ? -1.321 46.719 11.977 1 74.69 252 ARG B O 1
ATOM 4555 N N . GLN B 1 253 ? -2.398 45 12.727 1 71.44 253 GLN B N 1
ATOM 4556 C CA . GLN B 1 253 ? -3.494 45.812 13.242 1 71.44 253 GLN B CA 1
ATOM 4557 C C . GLN B 1 253 ? -3.039 46.656 14.438 1 71.44 253 GLN B C 1
ATOM 4559 O O . GLN B 1 253 ? -2.188 46.219 15.219 1 71.44 253 GLN B O 1
ATOM 4564 N N . PRO B 1 254 ? -3.438 47.938 14.406 1 70.06 254 PRO B N 1
ATOM 4565 C CA . PRO B 1 254 ? -3.076 48.781 15.539 1 70.06 254 PRO B CA 1
ATOM 4566 C C . PRO B 1 254 ? -3.668 48.281 16.859 1 70.06 254 PRO B C 1
ATOM 4568 O O . PRO B 1 254 ? -4.598 47.469 16.859 1 70.06 254 PRO B O 1
ATOM 4571 N N . ASN B 1 255 ? -3.092 48.719 18.109 1 73.19 255 ASN B N 1
ATOM 4572 C CA . ASN B 1 255 ? -3.561 48.438 19.469 1 73.19 255 ASN B CA 1
ATOM 4573 C C . ASN B 1 255 ? -3.605 46.938 19.734 1 73.19 255 ASN B C 1
ATOM 4575 O O . ASN B 1 255 ? -4.664 46.375 20.062 1 73.19 255 ASN B O 1
ATOM 4579 N N . GLN B 1 256 ? -2.627 46.25 19.516 1 80.38 256 GLN B N 1
ATOM 4580 C CA . GLN B 1 256 ? -2.504 44.844 19.766 1 80.38 256 GLN B CA 1
ATOM 4581 C C . GLN B 1 256 ? -2.299 44.531 21.25 1 80.38 256 GLN B C 1
ATOM 4583 O O . GLN B 1 256 ? -1.386 45.094 21.875 1 80.38 256 GLN B O 1
ATOM 4588 N N . PRO B 1 257 ? -3.232 43.719 21.75 1 86 257 PRO B N 1
ATOM 4589 C CA . PRO B 1 257 ? -3.084 43.438 23.188 1 86 257 PRO B CA 1
ATOM 4590 C C . PRO B 1 257 ? -1.742 42.812 23.531 1 86 257 PRO B C 1
ATOM 4592 O O . PRO B 1 257 ? -1.182 43.062 24.594 1 86 257 PRO B O 1
ATOM 4595 N N . TRP B 1 258 ? -1.241 42.094 22.641 1 86.94 258 TRP B N 1
ATOM 4596 C CA . TRP B 1 258 ? 0.017 41.406 22.938 1 86.94 258 TRP B CA 1
ATOM 4597 C C . TRP B 1 258 ? 1.186 42.375 22.891 1 86.94 258 TRP B C 1
ATOM 4599 O O . TRP B 1 258 ? 2.219 42.156 23.531 1 86.94 258 TRP B O 1
ATOM 4609 N N . ARG B 1 259 ? 1.121 43.438 22.156 1 82.19 259 ARG B N 1
ATOM 4610 C CA . ARG B 1 259 ? 2.158 44.469 22.125 1 82.19 259 ARG B CA 1
ATOM 4611 C C . ARG B 1 259 ? 2.152 45.281 23.406 1 82.19 259 ARG B C 1
ATOM 4613 O O . ARG B 1 259 ? 3.203 45.75 23.859 1 82.19 259 ARG B O 1
ATOM 4620 N N . ALA B 1 260 ? 0.932 45.531 23.906 1 81.44 260 ALA B N 1
ATOM 4621 C CA . ALA B 1 260 ? 0.788 46.25 25.156 1 81.44 260 ALA B CA 1
ATOM 4622 C C . ALA B 1 260 ? 1.268 45.438 26.344 1 81.44 260 ALA B C 1
ATOM 4624 O O . ALA B 1 260 ? 1.709 45.969 27.359 1 81.44 260 ALA B O 1
ATOM 4625 N N . ASP B 1 261 ? 1.132 44.062 26.219 1 83.44 261 ASP B N 1
ATOM 4626 C CA . ASP B 1 261 ? 1.584 43.125 27.234 1 83.44 261 ASP B CA 1
ATOM 4627 C C . ASP B 1 261 ? 3.086 42.875 27.125 1 83.44 261 ASP B C 1
ATOM 4629 O O . ASP B 1 261 ? 3.529 42.094 26.281 1 83.44 261 ASP B O 1
ATOM 4633 N N . ARG B 1 262 ? 3.902 43.531 27.953 1 77.25 262 ARG B N 1
ATOM 4634 C CA . ARG B 1 262 ? 5.355 43.469 27.828 1 77.25 262 ARG B CA 1
ATOM 4635 C C . ARG B 1 262 ? 5.926 42.344 28.641 1 77.25 262 ARG B C 1
ATOM 4637 O O . ARG B 1 262 ? 7.137 42.094 28.641 1 77.25 262 ARG B O 1
ATOM 4644 N N . THR B 1 263 ? 5.164 41.625 29.375 1 83.19 263 THR B N 1
ATOM 4645 C CA . THR B 1 263 ? 5.668 40.594 30.281 1 83.19 263 THR B CA 1
ATOM 4646 C C . THR B 1 263 ? 5.383 39.188 29.75 1 83.19 263 THR B C 1
ATOM 4648 O O . THR B 1 263 ? 6.117 38.25 30.047 1 83.19 263 THR B O 1
ATOM 4651 N N . THR B 1 264 ? 4.355 39.094 28.938 1 87.38 264 THR B N 1
ATOM 4652 C CA . THR B 1 264 ? 3.949 37.781 28.453 1 87.38 264 THR B CA 1
ATOM 4653 C C . THR B 1 264 ? 4.715 37.438 27.172 1 87.38 264 THR B C 1
ATOM 4655 O O . THR B 1 264 ? 4.844 38.25 26.266 1 87.38 264 THR B O 1
ATOM 4658 N N . PRO B 1 265 ? 5.309 36.25 27.141 1 89.69 265 PRO B N 1
ATOM 4659 C CA . PRO B 1 265 ? 5.98 35.812 25.922 1 89.69 265 PRO B CA 1
ATOM 4660 C C . PRO B 1 265 ? 5.047 35.812 24.703 1 89.69 265 PRO B C 1
ATOM 4662 O O . PRO B 1 265 ? 3.836 35.625 24.859 1 89.69 265 PRO B O 1
ATOM 4665 N N . VAL B 1 266 ? 5.703 36.031 23.594 1 89.06 266 VAL B N 1
ATOM 4666 C CA . VAL B 1 266 ? 4.926 36.094 22.359 1 89.06 266 VAL B CA 1
ATOM 4667 C C . VAL B 1 266 ? 5.59 35.219 21.297 1 89.06 266 VAL B C 1
ATOM 4669 O O . VAL B 1 266 ? 6.809 35.25 21.125 1 89.06 266 VAL B O 1
ATOM 4672 N N . ILE B 1 267 ? 4.75 34.344 20.688 1 90.25 267 ILE B N 1
ATOM 4673 C CA . ILE B 1 267 ? 5.156 33.625 19.484 1 90.25 267 ILE B CA 1
ATOM 4674 C C . ILE B 1 267 ? 4.461 34.219 18.266 1 90.25 267 ILE B C 1
ATOM 4676 O O . ILE B 1 267 ? 3.23 34.312 18.219 1 90.25 267 ILE B O 1
ATOM 4680 N N . ILE B 1 268 ? 5.258 34.625 17.328 1 88.31 268 ILE B N 1
ATOM 4681 C CA . ILE B 1 268 ? 4.703 35.156 16.078 1 88.31 268 ILE B CA 1
ATOM 4682 C C . ILE B 1 268 ? 4.895 34.156 14.953 1 88.31 268 ILE B C 1
ATOM 4684 O O . ILE B 1 268 ? 6 33.656 14.742 1 88.31 268 ILE B O 1
ATOM 4688 N N . ILE B 1 269 ? 3.814 33.812 14.336 1 86 269 ILE B N 1
ATOM 4689 C CA . ILE B 1 269 ? 3.85 32.969 13.164 1 86 269 ILE B CA 1
ATOM 4690 C C . ILE B 1 269 ? 3.742 33.812 11.898 1 86 269 ILE B C 1
ATOM 4692 O O . ILE B 1 269 ? 2.723 34.438 11.656 1 86 269 ILE B O 1
ATOM 4696 N N . THR B 1 270 ? 4.816 33.75 11.07 1 81.19 270 THR B N 1
ATOM 4697 C CA . THR B 1 270 ? 4.828 34.656 9.93 1 81.19 270 THR B CA 1
ATOM 4698 C C . THR B 1 270 ? 5.621 34.062 8.773 1 81.19 270 THR B C 1
ATOM 4700 O O . THR B 1 270 ? 6.508 33.219 8.984 1 81.19 270 THR B O 1
ATOM 4703 N N . GLY B 1 271 ? 5.145 34.312 7.645 1 74.62 271 GLY B N 1
ATOM 4704 C CA . GLY B 1 271 ? 5.895 33.969 6.449 1 74.62 271 GLY B CA 1
ATOM 4705 C C . GLY B 1 271 ? 7.117 34.844 6.23 1 74.62 271 GLY B C 1
ATOM 4706 O O . GLY B 1 271 ? 7.969 34.5 5.398 1 74.62 271 GLY B O 1
ATOM 4707 N N . ASN B 1 272 ? 7.234 35.969 6.887 1 72.25 272 ASN B N 1
ATOM 4708 C CA . ASN B 1 272 ? 8.344 36.906 6.781 1 72.25 272 ASN B CA 1
ATOM 4709 C C . ASN B 1 272 ? 8.969 37.188 8.141 1 72.25 272 ASN B C 1
ATOM 4711 O O . ASN B 1 272 ? 8.758 38.25 8.719 1 72.25 272 ASN B O 1
ATOM 4715 N N . PRO B 1 273 ? 9.781 36.281 8.641 1 73.25 273 PRO B N 1
ATOM 4716 C CA . PRO B 1 273 ? 10.328 36.406 9.992 1 73.25 273 PRO B CA 1
ATOM 4717 C C . PRO B 1 273 ? 11.164 37.688 10.156 1 73.25 273 PRO B C 1
ATOM 4719 O O . PRO B 1 273 ? 11.266 38.219 11.258 1 73.25 273 PRO B O 1
ATOM 4722 N N . ASP B 1 274 ? 11.758 38.156 9.148 1 69 274 ASP B N 1
ATOM 4723 C CA . ASP B 1 274 ? 12.656 39.312 9.234 1 69 274 ASP B CA 1
ATOM 4724 C C . ASP B 1 274 ? 11.875 40.625 9.359 1 69 274 ASP B C 1
ATOM 4726 O O . ASP B 1 274 ? 12.43 41.625 9.773 1 69 274 ASP B O 1
ATOM 4730 N N . ALA B 1 275 ? 10.633 40.656 9.031 1 62.19 275 ALA B N 1
ATOM 4731 C CA . ALA B 1 275 ? 9.852 41.875 9.023 1 62.19 275 ALA B CA 1
ATOM 4732 C C . ALA B 1 275 ? 9.258 42.156 10.398 1 62.19 275 ALA B C 1
ATOM 4734 O O . ALA B 1 275 ? 8.703 43.219 10.633 1 62.19 275 ALA B O 1
ATOM 4735 N N . VAL B 1 276 ? 9.359 41.094 11.18 1 60 276 VAL B N 1
ATOM 4736 C CA . VAL B 1 276 ? 8.727 41.312 12.477 1 60 276 VAL B CA 1
ATOM 4737 C C . VAL B 1 276 ? 9.719 41.969 13.438 1 60 276 VAL B C 1
ATOM 4739 O O . VAL B 1 276 ? 10.758 41.406 13.75 1 60 276 VAL B O 1
ATOM 4742 N N . GLU B 1 277 ? 9.781 43.312 13.5 1 57.09 277 GLU B N 1
ATOM 4743 C CA . GLU B 1 277 ? 10.57 44.062 14.484 1 57.09 277 GLU B CA 1
ATOM 4744 C C . GLU B 1 277 ? 9.797 44.219 15.789 1 57.09 277 GLU B C 1
ATOM 4746 O O . GLU B 1 277 ? 8.703 44.812 15.797 1 57.09 277 GLU B O 1
ATOM 4751 N N . ILE B 1 278 ? 9.914 43.344 16.688 1 56.22 278 ILE B N 1
ATOM 4752 C CA . ILE B 1 278 ? 9.312 43.625 17.984 1 56.22 278 ILE B CA 1
ATOM 4753 C C . ILE B 1 278 ? 10.352 44.281 18.891 1 56.22 278 ILE B C 1
ATOM 4755 O O . ILE B 1 278 ? 11.383 43.688 19.219 1 56.22 278 ILE B O 1
ATOM 4759 N N . LYS B 1 279 ? 10.508 45.5 18.953 1 52.44 279 LYS B N 1
ATOM 4760 C CA . LYS B 1 279 ? 11.445 46.25 19.766 1 52.44 279 LYS B CA 1
ATOM 4761 C C . LYS B 1 279 ? 11.359 45.844 21.234 1 52.44 279 LYS B C 1
ATOM 4763 O O . LYS B 1 279 ? 12.367 45.812 21.938 1 52.44 279 LYS B O 1
ATOM 4768 N N . LYS B 1 280 ? 10.211 45.875 21.922 1 50.69 280 LYS B N 1
ATOM 4769 C CA . LYS B 1 280 ? 10.117 46 23.375 1 50.69 280 LYS B CA 1
ATOM 4770 C C . LYS B 1 280 ? 10.023 44.625 24.031 1 50.69 280 LYS B C 1
ATOM 4772 O O . LYS B 1 280 ? 10.023 44.531 25.266 1 50.69 280 LYS B O 1
ATOM 4777 N N . ASN B 1 281 ? 9.664 43.531 23.406 1 51.03 281 ASN B N 1
ATOM 4778 C CA . ASN B 1 281 ? 9.57 42.281 24.172 1 51.03 281 ASN B CA 1
ATOM 4779 C C . ASN B 1 281 ? 10.859 41.469 24.109 1 51.03 281 ASN B C 1
ATOM 4781 O O . ASN B 1 281 ? 10.961 40.5 23.375 1 51.03 281 ASN B O 1
ATOM 4785 N N . SER B 1 282 ? 12.008 42.031 24.359 1 52.44 282 SER B N 1
ATOM 4786 C CA . SER B 1 282 ? 13.367 41.625 24 1 52.44 282 SER B CA 1
ATOM 4787 C C . SER B 1 282 ? 13.68 40.219 24.484 1 52.44 282 SER B C 1
ATOM 4789 O O . SER B 1 282 ? 14.461 39.5 23.859 1 52.44 282 SER B O 1
ATOM 4791 N N . GLY B 1 283 ? 12.938 39.688 25.438 1 57.97 283 GLY B N 1
ATOM 4792 C CA . GLY B 1 283 ? 13.391 38.406 25.953 1 57.97 283 GLY B CA 1
ATOM 4793 C C . GLY B 1 283 ? 12.352 37.281 25.828 1 57.97 283 GLY B C 1
ATOM 4794 O O . GLY B 1 283 ? 12.648 36.125 26.094 1 57.97 283 GLY B O 1
ATOM 4795 N N . LYS B 1 284 ? 11.188 37.656 25.328 1 75.19 284 LYS B N 1
ATOM 4796 C CA . LYS B 1 284 ? 10.203 36.562 25.375 1 75.19 284 LYS B CA 1
ATOM 4797 C C . LYS B 1 284 ? 9.453 36.469 24.047 1 75.19 284 LYS B C 1
ATOM 4799 O O . LYS B 1 284 ? 8.242 36.219 24.031 1 75.19 284 LYS B O 1
ATOM 4804 N N . LEU B 1 285 ? 10.203 36.844 22.938 1 82.44 285 LEU B N 1
ATOM 4805 C CA . LEU B 1 285 ? 9.586 36.75 21.625 1 82.44 285 LEU B CA 1
ATOM 4806 C C . LEU B 1 285 ? 10.203 35.625 20.812 1 82.44 285 LEU B C 1
ATOM 4808 O O . LEU B 1 285 ? 11.43 35.531 20.719 1 82.44 285 LEU B O 1
ATOM 4812 N N . THR B 1 286 ? 9.391 34.75 20.312 1 87.69 286 THR B N 1
ATOM 4813 C CA . THR B 1 286 ? 9.781 33.719 19.359 1 87.69 286 THR B CA 1
ATOM 4814 C C . THR B 1 286 ? 9.07 33.906 18.031 1 87.69 286 THR B C 1
ATOM 4816 O O . THR B 1 286 ? 7.855 34.156 18 1 87.69 286 THR B O 1
ATOM 4819 N N . VAL B 1 287 ? 9.875 33.938 16.938 1 86.12 287 VAL B N 1
ATOM 4820 C CA . VAL B 1 287 ? 9.281 34.031 15.617 1 86.12 287 VAL B CA 1
ATOM 4821 C C . VAL B 1 287 ? 9.375 32.688 14.883 1 86.12 287 VAL B C 1
ATOM 4823 O O . VAL B 1 287 ? 10.461 32.125 14.781 1 86.12 287 VAL B O 1
ATOM 4826 N N . LEU B 1 288 ? 8.195 32.188 14.508 1 83.75 288 LEU B N 1
ATOM 4827 C CA . LEU B 1 288 ? 8.125 30.953 13.742 1 83.75 288 LEU B CA 1
ATOM 4828 C C . LEU B 1 288 ? 7.719 31.234 12.297 1 83.75 288 LEU B C 1
ATOM 4830 O O . LEU B 1 288 ? 6.816 32.031 12.039 1 83.75 288 LEU B O 1
ATOM 4834 N N . SER B 1 289 ? 8.375 30.688 11.414 1 75.62 289 SER B N 1
ATOM 4835 C CA . SER B 1 289 ? 8.188 30.969 9.992 1 75.62 289 SER B CA 1
ATOM 4836 C C . SER B 1 289 ? 7.113 30.078 9.383 1 75.62 289 SER B C 1
ATOM 4838 O O . SER B 1 289 ? 6.969 28.922 9.773 1 75.62 289 SER B O 1
ATOM 4840 N N . MET B 1 290 ? 6.32 30.641 8.516 1 69.94 290 MET B N 1
ATOM 4841 C CA . MET B 1 290 ? 5.43 29.875 7.652 1 69.94 290 MET B CA 1
ATOM 4842 C C . MET B 1 290 ? 6.176 29.344 6.438 1 69.94 290 MET B C 1
ATOM 4844 O O . MET B 1 290 ? 7.043 30.016 5.883 1 69.94 290 MET B O 1
ATOM 4848 N N . PRO B 1 291 ? 6.016 28.125 6.023 1 60.19 291 PRO B N 1
ATOM 4849 C CA . PRO B 1 291 ? 4.977 27.266 6.59 1 60.19 291 PRO B CA 1
ATOM 4850 C C . PRO B 1 291 ? 5.332 26.734 7.977 1 60.19 291 PRO B C 1
ATOM 4852 O O . PRO B 1 291 ? 6.477 26.328 8.211 1 60.19 291 PRO B O 1
ATOM 4855 N N . LEU B 1 292 ? 4.406 26.828 8.961 1 69.5 292 LEU B N 1
ATOM 4856 C CA . LEU B 1 292 ? 4.605 26.562 10.383 1 69.5 292 LEU B CA 1
ATOM 4857 C C . LEU B 1 292 ? 4.816 25.062 10.633 1 69.5 292 LEU B C 1
ATOM 4859 O O . LEU B 1 292 ? 4.059 24.234 10.125 1 69.5 292 LEU B O 1
ATOM 4863 N N . SER B 1 293 ? 5.996 24.875 11.188 1 64.81 293 SER B N 1
ATOM 4864 C CA . SER B 1 293 ? 6.246 23.531 11.719 1 64.81 293 SER B CA 1
ATOM 4865 C C . SER B 1 293 ? 5.543 23.344 13.055 1 64.81 293 SER B C 1
ATOM 4867 O O . SER B 1 293 ? 5.809 24.062 14.016 1 64.81 293 SER B O 1
ATOM 4869 N N . ILE B 1 294 ? 4.637 22.328 13.164 1 63.88 294 ILE B N 1
ATOM 4870 C CA . ILE B 1 294 ? 3.889 22.094 14.391 1 63.88 294 ILE B CA 1
ATOM 4871 C C . ILE B 1 294 ? 4.844 21.656 15.5 1 63.88 294 ILE B C 1
ATOM 4873 O O . ILE B 1 294 ? 4.672 22.031 16.656 1 63.88 294 ILE B O 1
ATOM 4877 N N . VAL B 1 295 ? 5.863 21.016 15.109 1 62.62 295 VAL B N 1
ATOM 4878 C CA . VAL B 1 295 ? 6.871 20.578 16.078 1 62.62 295 VAL B CA 1
ATOM 4879 C C . VAL B 1 295 ? 7.57 21.812 16.656 1 62.62 295 VAL B C 1
ATOM 4881 O O . VAL B 1 295 ? 7.734 21.906 17.875 1 62.62 295 VAL B O 1
ATOM 4884 N N . ASP B 1 296 ? 7.898 22.719 15.766 1 71.94 296 ASP B N 1
ATOM 4885 C CA . ASP B 1 296 ? 8.555 23.922 16.234 1 71.94 296 ASP B CA 1
ATOM 4886 C C . ASP B 1 296 ? 7.617 24.766 17.109 1 71.94 296 ASP B C 1
ATOM 4888 O O . ASP B 1 296 ? 8.031 25.312 18.125 1 71.94 296 ASP B O 1
ATOM 4892 N N . LEU B 1 297 ? 6.414 24.828 16.609 1 80.56 297 LEU B N 1
ATOM 4893 C CA . LEU B 1 297 ? 5.434 25.562 17.406 1 80.56 297 LEU B CA 1
ATOM 4894 C C . LEU B 1 297 ? 5.301 24.969 18.797 1 80.56 297 LEU B C 1
ATOM 4896 O O . LEU B 1 297 ? 5.387 25.688 19.797 1 80.56 297 LEU B O 1
ATOM 4900 N N . ARG B 1 298 ? 5.164 23.734 18.891 1 75.12 298 ARG B N 1
ATOM 4901 C CA . ARG B 1 298 ? 4.984 23.078 20.172 1 75.12 298 ARG B CA 1
ATOM 4902 C C . ARG B 1 298 ? 6.223 23.219 21.047 1 75.12 298 ARG B C 1
ATOM 4904 O O . ARG B 1 298 ? 6.117 23.531 22.25 1 75.12 298 ARG B O 1
ATOM 4911 N N . LYS B 1 299 ? 7.297 23.016 20.438 1 77.38 299 LYS B N 1
ATOM 4912 C CA . LYS B 1 299 ? 8.562 23.172 21.156 1 77.38 299 LYS B CA 1
ATOM 4913 C C . LYS B 1 299 ? 8.672 24.562 21.766 1 77.38 299 LYS B C 1
ATOM 4915 O O . LYS B 1 299 ? 9.031 24.703 22.938 1 77.38 299 LYS B O 1
ATOM 4920 N N . ASN B 1 300 ? 8.352 25.484 21.016 1 83.88 300 ASN B N 1
ATOM 4921 C CA . ASN B 1 300 ? 8.484 26.859 21.484 1 83.88 300 ASN B CA 1
ATOM 4922 C C . ASN B 1 300 ? 7.395 27.219 22.484 1 83.88 300 ASN B C 1
ATOM 4924 O O . ASN B 1 300 ? 7.637 27.984 23.438 1 83.88 300 ASN B O 1
ATOM 4928 N N . VAL B 1 301 ? 6.238 26.641 22.25 1 84.94 301 VAL B N 1
ATOM 4929 C CA . VAL B 1 301 ? 5.168 26.875 23.219 1 84.94 301 VAL B CA 1
ATOM 4930 C C . VAL B 1 301 ? 5.535 26.234 24.562 1 84.94 301 VAL B C 1
ATOM 4932 O O . VAL B 1 301 ? 5.352 26.828 25.625 1 84.94 301 VAL B O 1
ATOM 4935 N N . GLU B 1 302 ? 6.102 25.141 24.547 1 80.12 302 GLU B N 1
ATOM 4936 C CA . GLU B 1 302 ? 6.496 24.422 25.75 1 80.12 302 GLU B CA 1
ATOM 4937 C C . GLU B 1 302 ? 7.57 25.203 26.516 1 80.12 302 GLU B C 1
ATOM 4939 O O . GLU B 1 302 ? 7.637 25.125 27.75 1 80.12 302 GLU B O 1
ATOM 4944 N N . ILE B 1 303 ? 8.32 25.844 25.812 1 81.81 303 ILE B N 1
ATOM 4945 C CA . ILE B 1 303 ? 9.352 26.672 26.438 1 81.81 303 ILE B CA 1
ATOM 4946 C C . ILE B 1 303 ? 8.695 27.719 27.328 1 81.81 303 ILE B C 1
ATOM 4948 O O . ILE B 1 303 ? 9.211 28.031 28.406 1 81.81 303 ILE B O 1
ATOM 4952 N N . TYR B 1 304 ? 7.527 28.219 26.891 1 81.94 304 TYR B N 1
ATOM 4953 C CA . TYR B 1 304 ? 6.914 29.328 27.609 1 81.94 304 TYR B CA 1
ATOM 4954 C C . TYR B 1 304 ? 5.871 28.844 28.594 1 81.94 304 TYR B C 1
ATOM 4956 O O . TYR B 1 304 ? 5.559 29.531 29.578 1 81.94 304 TYR B O 1
ATOM 4964 N N . VAL B 1 305 ? 5.191 27.766 28.234 1 76.31 305 VAL B N 1
ATOM 4965 C CA . VAL B 1 305 ? 4.082 27.328 29.094 1 76.31 305 VAL B CA 1
ATOM 4966 C C . VAL B 1 305 ? 4.52 26.156 29.953 1 76.31 305 VAL B C 1
ATOM 4968 O O . VAL B 1 305 ? 3.832 25.781 30.906 1 76.31 305 VAL B O 1
ATOM 4971 N N . SER B 1 306 ? 5.535 25.438 29.75 1 59.91 306 SER B N 1
ATOM 4972 C CA . SER B 1 306 ? 6.023 24.391 30.641 1 59.91 306 SER B CA 1
ATOM 4973 C C . SER B 1 306 ? 6.73 25 31.859 1 59.91 306 SER B C 1
ATOM 4975 O O . SER B 1 306 ? 7.309 26.078 31.766 1 59.91 306 SER B O 1
#

pLDDT: mean 78.29, std 16.31, range [35.59, 98.12]

Secondary structure (DSSP, 8-state):
-TTB-PBPHHHHHHHHHHHHHTT-HHHHHHHHTTHHHHHHHHH-TT-B-B-TTSPBPB-TTSPBPB-HHHHHHHHIIIIIGGGG-SSTT-SS-SS-HHHHHHHHHIIIII-S-S---TTTEEEEEEES-TT---EEEEEETTTTEEEEEEEHHHHHHHHHHHHHHHHHHHTTTS-GGGG-B-EEEHHHHHTS--EEEEEEEE-S-HHHHHHHHHHHTTTEEEEEEESSHHHHHHHHTTPPPSEEEEEGGGSSSSS-HHHH-SSS-EEEEES-GGG----S-TT-EEEEESSPPHHHHHHHHHHHH-/-TTB-PBPHHHHHHHHHHHHHTT-HHHHHHHHTTHHHHHHHHH-TT-B-B-TTSPBPB-TTSPBPB-HHHHHHHHIIIIIGGGG-SSTT-SS-SS-HHHHHHHHHIIIII-S-S---TTTEEEEEEES-TT--S---EEETTTTEEEEEEEHHHHHHHHHHHHHHHHHHHTTTS-GGGG-B-EEEHHHHHTS--EEEEEEEE-S-HHHHHHHHHHHTTTEEEEEEESSHHHHHHHHTTPPPSEEEEEGGGSSSSS-HHHH-SSS-EEEEES-GGG----S-TTSEEEEESSPPHHHHHHHHHHHH-

InterPro domains:
  IPR001789 Signal transduction response regulator, receiver domain [PS50110] (198-305)
  IPR011006 CheY-like superfamily [SSF52172] (198-302)

Radius of gyration: 30.18 Å; Cα contacts (8 Å, |Δi|>4): 1218; chains: 2; bounding box: 54×100×62 Å

Nearest PDB structures (foldseek):
  7lcm-assembly1_A  TM=7.684E-01  e=1.397E-03  Escherichia coli
  3eod-assembly1_A  TM=7.804E-01  e=2.226E-03  Escherichia coli K-12
  3hdg-assembly1_A  TM=7.725E-01  e=2.359E-03  Wolinella succinogenes
  3hdg-assembly4_B  TM=7.381E-01  e=2.501E-03  Wolinella succinogenes
  3eq2-assembly1_A  TM=7.338E-01  e=2.501E-03  Pseudomonas aeruginosa

Sequence (612 aa):
MQGDVSFTFLDRIEEVELNIVDRRWQSALALALTLPDICGGIAFPEIVKHYRDGRVMLDRQKNPTRDVGTQYIRWFDEYAGDHFKLSQSDEKPYICGERCWQLRCEYLHQNKGFLNDENNIHFHLGLNCGMSVCQLDSMNIQENRIDIRIDIEQFCLRMCKAAKSYYDKVNLEKDFSLYNTPVLDFIQVTQKKKDASIIALICGNERYAKGLKEALQFISEQIMLFYTPESAKTKLGKHKPDLWIVTEDMTRQPNQPWRADRTTPVIIITGNPDAVEIKKNSGKLTVLSMPLSIVDLRKNVEIYVSMQGDVSFTFLDRIEEVELNIVDRRWQSALALALTLPDICGGIAFPEIVKHYRDGRVMLDRQKNPTRDVGTQYIRWFDEYAGDHFKLSQSDEKPYICGERCWQLRCEYLHQNKGFLNDENNIHFHLGLNCGMSVCQLDSMNIQENRIDIRIDIEQFCLRMCKAAKSYYDKVNLEKDFSLYNTPVLDFIQVTQKKKDASIIALICGNERYAKGLKEALQFISEQIMLFYTPESAKTKLGKHKPDLWIVTEDMTRQPNQPWRADRTTPVIIITGNPDAVEIKKNSGKLTVLSMPLSIVDLRKNVEIYVS